Protein AF-0000000084809884 (afdb_homodimer)

pLDDT: mean 97.57, std 2.84, range [78.94, 99.0]

Nearest PDB structures (foldseek):
  2ic7-assembly1_B  TM=9.747E-01  e=6.264E-20  Geobacillus kaustophilus
  3srt-assembly2_B  TM=9.690E-01  e=5.934E-20  Clostridioides difficile 630
  4egg-assembly1_A  TM=9.796E-01  e=1.265E-19  Staphylococcus aureus subsp. aureus COL
  1kqa-assembly1_A  TM=9.599E-01  e=1.657E-19  Escherichia coli
  5u2k-assembly1_A  TM=9.601E-01  e=9.340E-19  Staphylococcus aureus subsp. aureus COL

Radius of gyration: 21.28 Å; Cα contacts (8 Å, |Δi|>4): 1060; chains: 2; bounding box: 41×64×56 Å

InterPro domains:
  IPR001451 Hexapeptide repeat [PF00132] (132-164)
  IPR001451 Hexapeptide repeat [PF14602] (93-108)
  IPR011004 Trimeric LpxA-like superfamily [SSF51161] (4-187)
  IPR018357 Hexapeptide transferase, conserved site [PS00101] (138-166)
  IPR024688 Maltose/galactoside acetyltransferase domain [PF12464] (6-57)
  IPR024688 Maltose/galactoside acetyltransferase domain [SM01266] (4-58)
  IPR039369 Galactoside O-acetyltransferase LacA-like [PTHR43017] (1-188)

Sequence (384 aa):
MGDLEKMKAGLWLHAICPEIGGALLRTEELVFRLNQLPPSRREEREAIIRQLFGHVGKSVCIHSPFHCDFGAQISVGDHFVGNFNLTILDEAPVTIGDHVFIGPNVGIYTVNHALLPDQRNAGIMRSLPIAIGNNVWIGGHTVVMQGVTIGDNTVIGAGSVVTHDIPAGVVAVGSPCRVLREITEADRVTPVMGDLEKMKAGLWLHAICPEIGGALLRTEELVFRLNQLPPSRREEREAIIRQLFGHVGKSVCIHSPFHCDFGAQISVGDHFVGNFNLTILDEAPVTIGDHVFIGPNVGIYTVNHALLPDQRNAGIMRSLPIAIGNNVWIGGHTVVMQGVTIGDNTVIGAGSVVTHDIPAGVVAVGSPCRVLREITEADRVTPV

Organism: NCBI:txid717959

Structure (mmCIF, N/CA/C/O backbone):
data_AF-0000000084809884-model_v1
#
loop_
_entity.id
_entity.type
_entity.pdbx_description
1 polymer Acetyltransferase
#
loop_
_atom_site.group_PDB
_atom_site.id
_atom_site.type_symbol
_atom_site.label_atom_id
_atom_site.label_alt_id
_atom_site.label_comp_id
_atom_site.label_asym_id
_atom_site.label_entity_id
_atom_site.label_seq_id
_atom_site.pdbx_PDB_ins_code
_atom_site.Cartn_x
_atom_site.Cartn_y
_atom_site.Cartn_z
_atom_site.occupancy
_atom_site.B_iso_or_equiv
_atom_site.auth_seq_id
_atom_site.auth_comp_id
_atom_site.auth_asym_id
_atom_site.auth_atom_id
_atom_site.pdbx_PDB_model_num
ATOM 1 N N . MET A 1 1 ? -0.255 35.375 14.961 1 78.94 1 MET A N 1
ATOM 2 C CA . MET A 1 1 ? -0.377 34.25 14.062 1 78.94 1 MET A CA 1
ATOM 3 C C . MET A 1 1 ? -1.028 33.062 14.773 1 78.94 1 MET A C 1
ATOM 5 O O . MET A 1 1 ? -0.613 32.688 15.867 1 78.94 1 MET A O 1
ATOM 9 N N . GLY A 1 2 ? -2.133 32.656 14.258 1 83.75 2 GLY A N 1
ATOM 10 C CA . GLY A 1 2 ? -2.824 31.531 14.875 1 83.75 2 GLY A CA 1
ATOM 11 C C . GLY A 1 2 ? -2.072 30.219 14.75 1 83.75 2 GLY A C 1
ATOM 12 O O . GLY A 1 2 ? -1.084 30.141 14.016 1 83.75 2 GLY A O 1
ATOM 13 N N . ASP A 1 3 ? -2.34 29.328 15.57 1 86.12 3 ASP A N 1
ATOM 14 C CA . ASP A 1 3 ? -1.62 28.062 15.633 1 86.12 3 ASP A CA 1
ATOM 15 C C . ASP A 1 3 ? -1.671 27.328 14.289 1 86.12 3 ASP A C 1
ATOM 17 O O . ASP A 1 3 ? -0.689 26.719 13.875 1 86.12 3 ASP A O 1
ATOM 21 N N . LEU A 1 4 ? -2.688 27.547 13.578 1 85.31 4 LEU A N 1
ATOM 22 C CA . LEU A 1 4 ? -2.811 26.922 12.266 1 85.31 4 LEU A CA 1
ATOM 23 C C . LEU A 1 4 ? -1.855 27.578 11.273 1 85.31 4 LEU A C 1
ATOM 25 O O . LEU A 1 4 ? -1.277 26.891 10.422 1 85.31 4 LEU A O 1
ATOM 29 N N . GLU A 1 5 ? -1.714 28.844 11.352 1 88.88 5 GLU A N 1
ATOM 30 C CA . GLU A 1 5 ? -0.797 29.562 10.469 1 88.88 5 GLU A CA 1
ATOM 31 C C . GLU A 1 5 ? 0.653 29.188 10.758 1 88.88 5 GLU A C 1
ATOM 33 O O . GLU A 1 5 ? 1.459 29.047 9.836 1 88.88 5 GLU A O 1
ATOM 38 N N . LYS A 1 6 ? 0.921 29.031 12.031 1 91 6 LYS A N 1
ATOM 39 C CA . LYS A 1 6 ? 2.264 28.609 12.414 1 91 6 LYS A CA 1
ATOM 40 C C . LYS A 1 6 ? 2.572 27.219 11.875 1 91 6 LYS A C 1
ATOM 42 O O . LYS A 1 6 ? 3.689 26.953 11.43 1 91 6 LYS A O 1
ATOM 47 N N . MET A 1 7 ? 1.627 26.391 11.953 1 91.19 7 MET A N 1
ATOM 48 C CA . MET A 1 7 ? 1.752 25.016 11.484 1 91.19 7 MET A CA 1
ATOM 49 C C . MET A 1 7 ? 2.07 24.984 9.992 1 91.19 7 MET A C 1
ATOM 51 O O . MET A 1 7 ? 3.018 24.312 9.57 1 91.19 7 MET A O 1
ATOM 55 N N . LYS A 1 8 ? 1.412 25.797 9.281 1 89.5 8 LYS A N 1
ATOM 56 C CA . LYS A 1 8 ? 1.592 25.828 7.828 1 89.5 8 LYS A CA 1
ATOM 57 C C . LYS A 1 8 ? 2.953 26.422 7.461 1 89.5 8 LYS A C 1
ATOM 59 O O . LYS A 1 8 ? 3.535 26.047 6.438 1 89.5 8 LYS A O 1
ATOM 64 N N . ALA A 1 9 ? 3.438 27.266 8.312 1 91.75 9 ALA A N 1
ATOM 65 C CA . ALA A 1 9 ? 4.688 27.969 8.047 1 91.75 9 ALA A CA 1
ATOM 66 C C . ALA A 1 9 ? 5.891 27.125 8.445 1 91.75 9 ALA A C 1
ATOM 68 O O . ALA A 1 9 ? 7.039 27.531 8.242 1 91.75 9 ALA A O 1
ATOM 69 N N . GLY A 1 10 ? 5.641 25.969 9 1 93.56 10 GLY A N 1
ATOM 70 C CA . GLY A 1 10 ? 6.734 25.078 9.352 1 93.56 10 GLY A CA 1
ATOM 71 C C . GLY A 1 10 ? 7.441 25.469 10.633 1 93.56 10 GLY A C 1
ATOM 72 O O . GLY A 1 10 ? 8.602 25.109 10.844 1 93.56 10 GLY A O 1
ATOM 73 N N . LEU A 1 11 ? 6.805 26.266 11.422 1 95.06 11 LEU A N 1
ATOM 74 C CA . LEU A 1 11 ? 7.367 26.688 12.703 1 95.06 11 LEU A CA 1
ATOM 75 C C . LEU A 1 11 ? 7.07 25.672 13.789 1 95.06 11 LEU A C 1
ATOM 77 O O . LEU A 1 11 ? 6.074 24.938 13.719 1 95.06 11 LEU A O 1
ATOM 81 N N . TRP A 1 12 ? 7.918 25.641 14.773 1 96.19 12 TRP A N 1
ATOM 82 C CA . TRP A 1 12 ? 7.598 24.859 15.969 1 96.19 12 TRP A CA 1
ATOM 83 C C . TRP A 1 12 ? 6.434 25.484 16.719 1 96.19 12 TRP A C 1
ATOM 85 O O . TRP A 1 12 ? 6.402 26.703 16.938 1 96.19 12 TRP A O 1
ATOM 95 N N . LEU A 1 13 ? 5.48 24.688 17.109 1 95.81 13 LEU A N 1
ATOM 96 C CA . LEU A 1 13 ? 4.305 25.219 17.797 1 95.81 13 LEU A CA 1
ATOM 97 C C . LEU A 1 13 ? 3.791 24.219 18.828 1 95.81 13 LEU A C 1
ATOM 99 O O . LEU A 1 13 ? 4.176 23.047 18.812 1 95.81 13 LEU A O 1
ATOM 103 N N . HIS A 1 14 ? 2.963 24.703 19.781 1 95.06 14 HIS A N 1
ATOM 104 C CA . HIS A 1 14 ? 2.168 23.859 20.656 1 95.06 14 HIS A CA 1
ATOM 105 C C . HIS A 1 14 ? 0.86 23.438 19.984 1 95.06 14 HIS A C 1
ATOM 107 O O . HIS A 1 14 ? -0.046 24.266 19.828 1 95.06 14 HIS A O 1
ATOM 113 N N . ALA A 1 15 ? 0.76 22.234 19.672 1 93.44 15 ALA A N 1
ATOM 114 C CA . ALA A 1 15 ? -0.336 21.812 18.812 1 93.44 15 ALA A CA 1
ATOM 115 C C . ALA A 1 15 ? -1.54 21.344 19.625 1 93.44 15 ALA A C 1
ATOM 117 O O . ALA A 1 15 ? -2.633 21.156 19.094 1 93.44 15 ALA A O 1
ATOM 118 N N . ILE A 1 16 ? -1.341 21.172 20.891 1 93.94 16 ILE A N 1
ATOM 119 C CA . ILE A 1 16 ? -2.461 20.75 21.734 1 93.94 16 ILE A CA 1
ATOM 120 C C . ILE A 1 16 ? -3.299 21.953 22.125 1 93.94 16 ILE A C 1
ATOM 122 O O . ILE A 1 16 ? -2.977 22.656 23.094 1 93.94 16 ILE A O 1
ATOM 126 N N . CYS A 1 17 ? -4.332 22.266 21.422 1 92.31 17 CYS A N 1
ATOM 127 C CA . CYS A 1 17 ? -5.25 23.375 21.672 1 92.31 17 CYS A CA 1
ATOM 128 C C . CYS A 1 17 ? -6.621 23.094 21.062 1 92.31 17 CYS A C 1
ATOM 130 O O . CYS A 1 17 ? -6.742 22.266 20.156 1 92.31 17 CYS A O 1
ATOM 132 N N . PRO A 1 18 ? -7.633 23.719 21.531 1 93.06 18 PRO A N 1
ATOM 133 C CA . PRO A 1 18 ? -9 23.438 21.094 1 93.06 18 PRO A CA 1
ATOM 134 C C . PRO A 1 18 ? -9.195 23.672 19.594 1 93.06 18 PRO A C 1
ATOM 136 O O . PRO A 1 18 ? -9.953 22.953 18.938 1 93.06 18 PRO A O 1
AT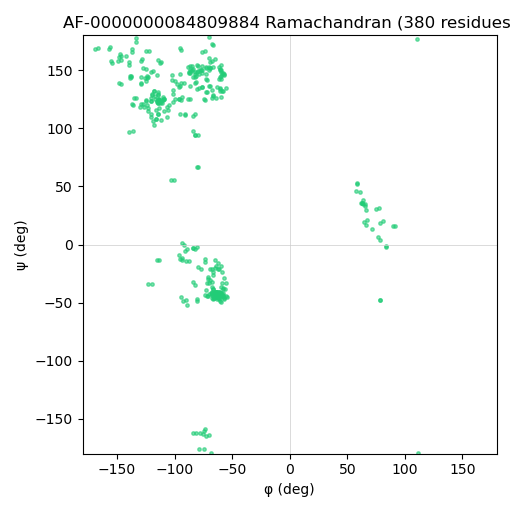OM 139 N N . GLU A 1 19 ? -8.539 24.672 19.094 1 92.69 19 GLU A N 1
ATOM 140 C CA . GLU A 1 19 ? -8.688 25 17.688 1 92.69 19 GLU A CA 1
ATOM 141 C C . GLU A 1 19 ? -8.242 23.844 16.797 1 92.69 19 GLU A C 1
ATOM 143 O O . GLU A 1 19 ? -8.984 23.422 15.906 1 92.69 19 GLU A O 1
ATOM 148 N N . ILE A 1 20 ? -7.121 23.297 17.047 1 94.38 20 ILE A N 1
ATOM 149 C CA . ILE A 1 20 ? -6.555 22.203 16.266 1 94.38 20 ILE A CA 1
ATOM 150 C C . ILE A 1 20 ? -7.332 20.922 16.531 1 94.38 20 ILE A C 1
ATOM 152 O O . ILE A 1 20 ? -7.664 20.188 15.609 1 94.38 20 ILE A O 1
ATOM 156 N N . GLY A 1 21 ? -7.609 20.688 17.781 1 95.69 21 GLY A N 1
ATOM 157 C CA . GLY A 1 21 ? -8.406 19.516 18.125 1 95.69 21 GLY A CA 1
ATOM 158 C C . GLY A 1 21 ? -9.75 19.484 17.438 1 95.69 21 GLY A C 1
ATOM 159 O O . GLY A 1 21 ? -10.195 18.438 16.984 1 95.69 21 GLY A O 1
ATOM 160 N N . GLY A 1 22 ? -10.414 20.641 17.469 1 96.06 22 GLY A N 1
ATOM 161 C CA . GLY A 1 22 ? -11.695 20.734 16.797 1 96.06 22 GLY A CA 1
ATOM 162 C C . GLY A 1 22 ? -11.609 20.469 15.297 1 96.06 22 GLY A C 1
ATOM 163 O O . GLY A 1 22 ? -12.477 19.797 14.734 1 96.06 22 GLY A O 1
ATOM 164 N N . ALA A 1 23 ? -10.586 21.047 14.688 1 95.25 23 ALA A N 1
ATOM 165 C CA . ALA A 1 23 ? -10.375 20.828 13.258 1 95.25 23 ALA A CA 1
ATOM 166 C C . ALA A 1 23 ? -10.125 19.359 12.945 1 95.25 23 ALA A C 1
ATOM 168 O O . ALA A 1 23 ? -10.672 18.812 11.984 1 95.25 23 ALA A O 1
ATOM 169 N N . LEU A 1 24 ? -9.359 18.672 13.75 1 97.38 24 LEU A N 1
ATOM 170 C CA . LEU A 1 24 ? -9.039 17.25 13.586 1 97.38 24 LEU A CA 1
ATOM 171 C C . LEU A 1 24 ? -10.297 16.391 13.703 1 97.38 24 LEU A C 1
ATOM 173 O O . LEU A 1 24 ? -10.508 15.484 12.906 1 97.38 24 LEU A O 1
ATOM 177 N N . LEU A 1 25 ? -11.086 16.703 14.695 1 98.19 25 LEU A N 1
ATOM 178 C CA . LEU A 1 25 ? -12.297 15.922 14.922 1 98.19 25 LEU A CA 1
ATOM 179 C C . LEU A 1 25 ? -13.266 16.062 13.75 1 98.19 25 LEU A C 1
ATOM 181 O O . LEU A 1 25 ? -13.875 15.086 13.32 1 98.19 25 LEU A O 1
ATOM 185 N N . ARG A 1 26 ? -13.414 17.312 13.273 1 97.75 26 ARG A N 1
ATOM 186 C CA . ARG A 1 26 ? -14.297 17.547 12.133 1 97.75 26 ARG A CA 1
ATOM 187 C C . ARG A 1 26 ? -13.859 16.719 10.922 1 97.75 26 ARG A C 1
ATOM 189 O O . ARG A 1 26 ? -14.688 16.125 10.242 1 97.75 26 ARG A O 1
ATOM 196 N N . THR A 1 27 ? -12.594 16.703 10.656 1 98.5 27 THR A N 1
ATOM 197 C CA . THR A 1 27 ? -12.055 15.953 9.531 1 98.5 27 THR A CA 1
ATOM 198 C C . THR A 1 27 ? -12.234 14.453 9.75 1 98.5 27 THR A C 1
ATOM 200 O O . THR A 1 27 ? -12.641 13.727 8.836 1 98.5 27 THR A O 1
ATOM 203 N N . GLU A 1 28 ? -11.898 14 10.93 1 98.62 28 GLU A N 1
ATOM 204 C CA . GLU A 1 28 ? -12.023 12.578 11.25 1 98.62 28 GLU A CA 1
ATOM 205 C C . GLU A 1 28 ? -13.453 12.094 11.031 1 98.62 28 GLU A C 1
ATOM 207 O O . GLU A 1 28 ? -13.672 10.961 10.594 1 98.62 28 GLU A O 1
ATOM 212 N N . GLU A 1 29 ? -14.445 12.898 11.352 1 98.69 29 GLU A N 1
ATOM 213 C CA . GLU A 1 29 ? -15.852 12.555 11.141 1 98.69 29 GLU A CA 1
ATOM 214 C C . GLU A 1 29 ? -16.156 12.391 9.656 1 98.69 29 GLU A C 1
ATOM 216 O O . GLU A 1 29 ? -16.875 11.461 9.266 1 98.69 29 GLU A O 1
ATOM 221 N N . LEU A 1 30 ? -15.68 13.344 8.898 1 98.56 30 LEU A N 1
ATOM 222 C CA . LEU A 1 30 ? -15.906 13.281 7.457 1 98.56 30 LEU A CA 1
ATOM 223 C C . LEU A 1 30 ? -15.219 12.062 6.852 1 98.56 30 LEU A C 1
ATOM 225 O O . LEU A 1 30 ? -15.789 11.383 5.992 1 98.56 30 LEU A O 1
ATOM 229 N N . VAL A 1 31 ? -14 11.766 7.277 1 98.81 31 VAL A N 1
ATOM 230 C CA . VAL A 1 31 ? -13.258 10.594 6.82 1 98.81 31 VAL A CA 1
ATOM 231 C C . VAL A 1 31 ? -14.008 9.32 7.211 1 98.81 31 VAL A C 1
ATOM 233 O O . VAL A 1 31 ? -14.086 8.375 6.43 1 98.81 31 VAL A O 1
ATOM 236 N N . PHE A 1 32 ? -14.539 9.336 8.43 1 98.69 32 PHE A N 1
ATOM 237 C CA . PHE A 1 32 ? -15.336 8.211 8.891 1 98.69 32 PHE A CA 1
ATOM 238 C C . PHE A 1 32 ? -16.516 7.957 7.945 1 98.69 32 PHE A C 1
ATOM 240 O O . PHE A 1 32 ? -16.766 6.816 7.547 1 98.69 32 PHE A O 1
ATOM 247 N N . ARG A 1 33 ? -17.203 8.953 7.582 1 98.5 33 ARG A N 1
ATOM 248 C CA . ARG A 1 33 ? -18.328 8.836 6.664 1 98.5 33 ARG A CA 1
ATOM 249 C C . ARG A 1 33 ? -17.891 8.297 5.309 1 98.5 33 ARG A C 1
ATOM 251 O O . ARG A 1 33 ? -18.531 7.414 4.738 1 98.5 33 ARG A O 1
ATOM 258 N N . LEU A 1 34 ? -16.812 8.844 4.789 1 98.75 34 LEU A N 1
ATOM 259 C CA . LEU A 1 34 ? -16.266 8.391 3.512 1 98.75 34 LEU A CA 1
ATOM 260 C C . LEU A 1 34 ? -16.016 6.887 3.529 1 98.75 34 LEU A C 1
ATOM 262 O O . LEU A 1 34 ? -16.406 6.176 2.605 1 98.75 34 LEU A O 1
ATOM 266 N N . ASN A 1 35 ? -15.43 6.434 4.598 1 98.56 35 ASN A N 1
ATOM 267 C CA . ASN A 1 35 ? -14.992 5.043 4.695 1 98.56 35 ASN A CA 1
ATOM 268 C C . ASN A 1 35 ? -16.172 4.098 4.891 1 98.56 35 ASN A C 1
ATOM 270 O O . ASN A 1 35 ? -16.031 2.883 4.73 1 98.56 35 ASN A O 1
ATOM 274 N N . GLN A 1 36 ? -17.328 4.633 5.195 1 98 36 GLN A N 1
ATOM 275 C CA . GLN A 1 36 ? -18.516 3.811 5.402 1 98 36 GLN A CA 1
ATOM 276 C C . GLN A 1 36 ? -19.359 3.738 4.137 1 98 36 GLN A C 1
ATOM 278 O O . GLN A 1 36 ? -20.344 2.998 4.082 1 98 36 GLN A O 1
ATOM 283 N N . LEU A 1 37 ? -19.047 4.516 3.164 1 98.25 37 LEU A N 1
ATOM 284 C CA . LEU A 1 37 ? -19.781 4.488 1.911 1 98.25 37 LEU A CA 1
ATOM 285 C C . LEU A 1 37 ? -19.344 3.322 1.038 1 98.25 37 LEU A C 1
ATOM 287 O O . LEU A 1 37 ? -18.141 3.084 0.881 1 98.25 37 LEU A O 1
ATOM 291 N N . PRO A 1 38 ? -20.297 2.605 0.463 1 98 38 PRO A N 1
ATOM 292 C CA . PRO A 1 38 ? -19.938 1.557 -0.493 1 98 38 PRO A CA 1
ATOM 293 C C . PRO A 1 38 ? -19.188 2.096 -1.705 1 98 38 PRO A C 1
ATOM 295 O O . PRO A 1 38 ? -19.422 3.232 -2.123 1 98 38 PRO A O 1
ATOM 298 N N . PRO A 1 39 ? -18.344 1.228 -2.268 1 97.56 39 PRO A N 1
ATOM 299 C CA . PRO A 1 39 ? -17.562 1.645 -3.438 1 97.56 39 PRO A CA 1
ATOM 300 C C . PRO A 1 39 ? -18.438 2.082 -4.605 1 97.56 39 PRO A C 1
ATOM 302 O O . PRO A 1 39 ? -18.031 2.928 -5.406 1 97.56 39 PRO A O 1
ATOM 305 N N . SER A 1 40 ? -19.625 1.68 -4.707 1 96.94 40 SER A N 1
ATOM 306 C CA . SER A 1 40 ? -20.484 1.959 -5.844 1 96.94 40 SER A CA 1
ATOM 307 C C . SER A 1 40 ? -21.078 3.359 -5.754 1 96.94 40 SER A C 1
ATOM 309 O O . SER A 1 40 ? -21.641 3.869 -6.73 1 96.94 40 SER A O 1
ATOM 311 N N . ARG A 1 41 ? -21.062 3.91 -4.527 1 97.62 41 ARG A N 1
ATOM 312 C CA . ARG A 1 41 ? -21.578 5.266 -4.363 1 97.62 41 ARG A CA 1
ATOM 313 C C . ARG A 1 41 ? -20.531 6.301 -4.773 1 97.62 41 ARG A C 1
ATOM 315 O O . ARG A 1 41 ? -20.156 7.164 -3.977 1 97.62 41 ARG A O 1
ATOM 322 N N . ARG A 1 42 ? -20.219 6.32 -6.008 1 96.25 42 ARG A N 1
ATOM 323 C CA . ARG A 1 42 ? -19.094 7.062 -6.555 1 96.25 42 ARG A CA 1
ATOM 324 C C . ARG A 1 42 ? -19.297 8.562 -6.414 1 96.25 42 ARG A C 1
ATOM 326 O O . ARG A 1 42 ? -18.391 9.289 -6.008 1 96.25 42 ARG A O 1
ATOM 333 N N . GLU A 1 43 ? -20.453 9.039 -6.754 1 97.25 43 GLU A N 1
ATOM 334 C CA . GLU A 1 43 ? -20.734 10.469 -6.711 1 97.25 43 GLU A CA 1
ATOM 335 C C . GLU A 1 43 ? -20.656 11.008 -5.285 1 97.25 43 GLU A C 1
ATOM 337 O O . GLU A 1 43 ? -20.094 12.078 -5.047 1 97.25 43 GLU A O 1
ATOM 342 N N . GLU A 1 44 ? -21.281 10.242 -4.359 1 98.31 44 GLU A N 1
ATOM 343 C CA . GLU A 1 44 ? -21.25 10.656 -2.959 1 98.31 44 GLU A CA 1
ATOM 344 C C . GLU A 1 44 ? -19.812 10.656 -2.416 1 98.31 44 GLU A C 1
ATOM 346 O O . GLU A 1 44 ? -19.438 11.555 -1.668 1 98.31 44 GLU A O 1
ATOM 351 N N . ARG A 1 45 ? -19.078 9.648 -2.773 1 98.44 45 ARG A N 1
ATOM 352 C CA . ARG A 1 45 ? -17.688 9.57 -2.344 1 98.44 45 ARG A CA 1
ATOM 353 C C . ARG A 1 45 ? -16.875 10.75 -2.877 1 98.44 45 ARG A C 1
ATOM 355 O O . ARG A 1 45 ? -16.125 11.383 -2.133 1 98.44 45 ARG A O 1
ATOM 362 N N . GLU A 1 46 ? -17.016 11.047 -4.125 1 97.62 46 GLU A N 1
ATOM 363 C CA . GLU A 1 46 ? -16.312 12.164 -4.727 1 97.62 46 GLU A CA 1
ATOM 364 C C . GLU A 1 46 ? -16.688 13.484 -4.059 1 97.62 46 GLU A C 1
ATOM 366 O O . GLU A 1 46 ? -15.844 14.352 -3.852 1 97.62 46 GLU A O 1
ATOM 371 N N . ALA A 1 47 ? -17.969 13.648 -3.752 1 98.31 47 ALA A N 1
ATOM 372 C CA . ALA A 1 47 ? -18.422 14.859 -3.088 1 98.31 47 ALA A CA 1
ATOM 373 C C . ALA A 1 47 ? -17.734 15.047 -1.743 1 98.31 47 ALA A C 1
ATOM 375 O O . ALA A 1 47 ? -17.312 16.156 -1.398 1 98.31 47 ALA A O 1
ATOM 376 N N . ILE A 1 48 ? -17.594 13.961 -1.017 1 98.56 48 ILE A N 1
ATOM 377 C CA . ILE A 1 48 ? -16.938 14.039 0.285 1 98.56 48 ILE A CA 1
ATOM 378 C C . ILE A 1 48 ? -15.461 14.375 0.101 1 98.56 48 ILE A C 1
ATOM 380 O O . ILE A 1 48 ? -14.906 15.188 0.846 1 98.56 48 ILE A O 1
ATOM 384 N N . ILE A 1 49 ? -14.781 13.789 -0.877 1 98.56 49 ILE A N 1
ATOM 385 C CA . ILE A 1 49 ? -13.367 14.039 -1.147 1 98.56 49 ILE A CA 1
ATOM 386 C C . ILE A 1 49 ? -13.164 15.516 -1.497 1 98.56 49 ILE A C 1
ATOM 388 O O . ILE A 1 49 ? -12.219 16.141 -1.017 1 98.56 49 ILE A O 1
ATOM 392 N N . ARG A 1 50 ? -14.039 16.078 -2.307 1 98.5 50 ARG A N 1
ATOM 393 C CA . ARG A 1 50 ? -13.953 17.469 -2.707 1 98.5 50 ARG A CA 1
ATOM 394 C C . ARG A 1 50 ? -14.211 18.391 -1.522 1 98.5 50 ARG A C 1
ATOM 396 O O . ARG A 1 50 ? -13.68 19.5 -1.462 1 98.5 50 ARG A O 1
ATOM 403 N N . GLN A 1 51 ? -15.07 17.953 -0.594 1 98.38 51 GLN A N 1
ATOM 404 C CA . GLN A 1 51 ? -15.289 18.703 0.635 1 98.38 51 GLN A CA 1
ATOM 405 C C . GLN A 1 51 ? -14.07 18.641 1.55 1 98.38 51 GLN A C 1
ATOM 407 O O . GLN A 1 51 ? -13.766 19.609 2.25 1 98.38 51 GLN A O 1
ATOM 412 N N . LEU A 1 52 ? -13.398 17.562 1.507 1 98.38 52 LEU A N 1
ATOM 413 C CA . LEU A 1 52 ? -12.305 17.25 2.424 1 98.38 52 LEU A CA 1
ATOM 414 C C . LEU A 1 52 ? -11.016 17.938 1.991 1 98.38 52 LEU A C 1
ATOM 416 O O . LEU A 1 52 ? -10.383 18.641 2.789 1 98.38 52 LEU A O 1
ATOM 420 N N . PHE A 1 53 ? -10.641 17.844 0.723 1 98.69 53 PHE A N 1
ATOM 421 C CA . PHE A 1 53 ? -9.344 18.297 0.225 1 98.69 53 PHE A CA 1
ATOM 422 C C . PHE A 1 53 ? -9.383 19.766 -0.135 1 98.69 53 PHE A C 1
ATOM 424 O O . PHE A 1 53 ? -10.445 20.312 -0.453 1 98.69 53 PHE A O 1
ATOM 431 N N . GLY A 1 54 ? -8.234 20.375 -0.065 1 98.44 54 GLY A N 1
ATOM 432 C CA . GLY A 1 54 ? -8.117 21.766 -0.489 1 98.44 54 GLY A CA 1
ATOM 433 C C . GLY A 1 54 ? -8.312 21.953 -1.982 1 98.44 54 GLY A C 1
ATOM 434 O O . GLY A 1 54 ? -8.844 22.969 -2.422 1 98.44 54 GLY A O 1
ATOM 435 N N . HIS A 1 55 ? -7.855 21.031 -2.736 1 98.62 55 HIS A N 1
ATOM 436 C CA . HIS A 1 55 ? -8.016 21.031 -4.184 1 98.62 55 HIS A CA 1
ATOM 437 C C . HIS A 1 55 ? -8.102 19.609 -4.727 1 98.62 55 HIS A C 1
ATOM 439 O O . HIS A 1 55 ? -7.348 18.734 -4.301 1 98.62 55 HIS A O 1
ATOM 445 N N . VAL A 1 56 ? -9.008 19.453 -5.664 1 98.69 56 VAL A N 1
ATOM 446 C CA . VAL A 1 56 ? -9.188 18.156 -6.312 1 98.69 56 VAL A CA 1
ATOM 447 C C . VAL A 1 56 ? -9.352 18.344 -7.82 1 98.69 56 VAL A C 1
ATOM 449 O O . VAL A 1 56 ? -10.25 19.078 -8.258 1 98.69 56 VAL A O 1
ATOM 452 N N . GLY A 1 57 ? -8.477 17.734 -8.586 1 98.69 57 GLY A N 1
ATOM 453 C CA . GLY A 1 57 ? -8.586 17.766 -10.031 1 98.69 57 GLY A CA 1
ATOM 454 C C . GLY A 1 57 ? -9.695 16.875 -10.57 1 98.69 57 GLY A C 1
ATOM 455 O O . GLY A 1 57 ? -10.625 16.531 -9.836 1 98.69 57 GLY A O 1
ATOM 456 N N . LYS A 1 58 ? -9.586 16.547 -11.844 1 98.19 58 LYS A N 1
ATOM 457 C CA . LYS A 1 58 ? -10.562 15.703 -12.523 1 98.19 58 LYS A CA 1
ATOM 458 C C . LYS A 1 58 ? -10.219 14.227 -12.352 1 98.19 58 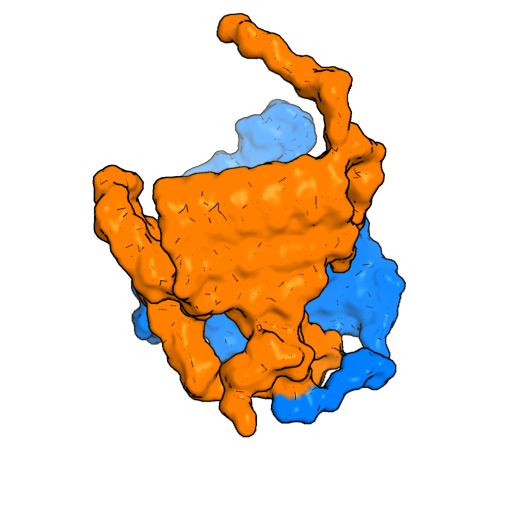LYS A C 1
ATOM 460 O O . LYS A 1 58 ? -9.047 13.859 -12.281 1 98.19 58 LYS A O 1
ATOM 465 N N . SER A 1 59 ? -11.242 13.336 -12.289 1 96.94 59 SER A N 1
ATOM 466 C CA . SER A 1 59 ? -11.109 11.883 -12.328 1 96.94 59 SER A CA 1
ATOM 467 C C . SER A 1 59 ? -10.219 11.375 -11.195 1 96.94 59 SER A C 1
ATOM 469 O O . SER A 1 59 ? -9.289 10.594 -11.43 1 96.94 59 SER A O 1
ATOM 471 N N . VAL A 1 60 ? -10.539 11.758 -10.008 1 97.56 60 VAL A N 1
ATOM 472 C CA . VAL A 1 60 ? -9.82 11.344 -8.805 1 97.56 60 VAL A CA 1
ATOM 473 C C . VAL A 1 60 ? -10.516 10.133 -8.18 1 97.56 60 VAL A C 1
ATOM 475 O O . VAL A 1 60 ? -11.75 10.078 -8.125 1 97.56 60 VAL A O 1
ATOM 478 N N . CYS A 1 61 ? -9.68 9.188 -7.781 1 96.62 61 CYS A N 1
ATOM 479 C CA . CYS A 1 61 ? -10.203 7.992 -7.129 1 96.62 61 CYS A CA 1
ATOM 480 C C . CYS A 1 61 ? -9.398 7.656 -5.879 1 96.62 61 CYS A C 1
ATOM 482 O O . CYS A 1 61 ? -8.188 7.488 -5.941 1 96.62 61 CYS A O 1
ATOM 484 N N . ILE A 1 62 ? -10.086 7.527 -4.766 1 98.31 62 ILE A N 1
ATOM 485 C CA . ILE A 1 62 ? -9.469 7.125 -3.506 1 98.31 62 ILE A CA 1
ATOM 486 C C . ILE A 1 62 ? -10.219 5.934 -2.918 1 98.31 62 ILE A C 1
ATOM 488 O O . ILE A 1 62 ? -11.414 6.031 -2.621 1 98.31 62 ILE A O 1
ATOM 492 N N . HIS A 1 63 ? -9.508 4.844 -2.783 1 98.31 63 HIS A N 1
ATOM 493 C CA . HIS A 1 63 ? -10.109 3.646 -2.209 1 98.31 63 HIS A CA 1
ATOM 494 C C . HIS A 1 63 ? -10.125 3.713 -0.686 1 98.31 63 HIS A C 1
ATOM 496 O O . HIS A 1 63 ? -9.219 4.289 -0.077 1 98.31 63 HIS A O 1
ATOM 502 N N . SER A 1 64 ? -11.195 3.137 -0.124 1 98.19 64 SER A N 1
ATOM 503 C CA . SER A 1 64 ? -11.297 3.061 1.33 1 98.19 64 SER A CA 1
ATOM 504 C C . SER A 1 64 ? -10.539 1.854 1.877 1 98.19 64 SER A C 1
ATOM 506 O O . SER A 1 64 ? -10.445 0.82 1.211 1 98.19 64 SER A O 1
ATOM 508 N N . PRO A 1 65 ? -10.008 1.87 3.125 1 98.25 65 PRO A N 1
ATOM 509 C CA . PRO A 1 65 ? -10.078 3.07 3.963 1 98.25 65 PRO A CA 1
ATOM 510 C C . PRO A 1 65 ? -9.055 4.129 3.568 1 98.25 65 PRO A C 1
ATOM 512 O O . PRO A 1 65 ? -8.055 3.814 2.928 1 98.25 65 PRO A O 1
ATOM 515 N N . PHE A 1 66 ? -9.375 5.328 3.777 1 98.81 66 PHE A N 1
ATOM 516 C CA . PHE A 1 66 ? -8.516 6.496 3.652 1 98.81 66 PHE A CA 1
ATOM 517 C C . PHE A 1 66 ? -8.477 7.281 4.957 1 98.81 66 PHE A C 1
ATOM 519 O O . PHE A 1 66 ? -9.484 7.367 5.668 1 98.81 66 PHE A O 1
ATOM 526 N N . HIS A 1 67 ? -7.23 7.895 5.262 1 98.88 67 HIS A N 1
ATOM 527 C CA . HIS A 1 67 ? -7.117 8.68 6.484 1 98.88 67 HIS A CA 1
ATOM 528 C C . HIS A 1 67 ? -6.309 9.953 6.254 1 98.88 67 HIS A C 1
ATOM 530 O O . HIS A 1 67 ? -5.328 9.938 5.508 1 98.88 67 HIS A O 1
ATOM 536 N N . CYS A 1 68 ? -6.699 10.977 6.93 1 98.88 68 CYS A N 1
ATOM 537 C CA . CYS A 1 68 ? -5.922 12.211 6.977 1 98.88 68 CYS A CA 1
ATOM 538 C C . CYS A 1 68 ? -6.254 13.016 8.227 1 98.88 68 CYS A C 1
ATOM 540 O O . CYS A 1 68 ? -7.199 12.688 8.945 1 98.88 68 CYS A O 1
ATOM 542 N N . ASP A 1 69 ? -5.492 14.016 8.523 1 98.31 69 ASP A N 1
ATOM 543 C CA . ASP A 1 69 ? -5.688 14.805 9.734 1 98.31 69 ASP A CA 1
ATOM 544 C C . ASP A 1 69 ? -6.582 16.016 9.469 1 98.31 69 ASP A C 1
ATOM 546 O O . ASP A 1 69 ? -7.539 16.25 10.203 1 98.31 69 ASP A O 1
ATOM 550 N N . PHE A 1 70 ? -6.281 16.797 8.375 1 97.62 70 PHE A N 1
ATOM 551 C CA . PHE A 1 70 ? -7.02 18.031 8.148 1 97.62 70 PHE A CA 1
ATOM 552 C C . PHE A 1 70 ? -7.742 17.984 6.805 1 97.62 70 PHE A C 1
ATOM 554 O O . PHE A 1 70 ? -8.812 18.578 6.648 1 97.62 70 PHE A O 1
ATOM 561 N N . GLY A 1 71 ? -7.117 17.328 5.852 1 98.25 71 GLY A N 1
ATOM 562 C CA . GLY A 1 71 ? -7.703 17.25 4.52 1 98.25 71 GLY A CA 1
ATOM 563 C C . GLY A 1 71 ? -7.504 18.516 3.711 1 98.25 71 GLY A C 1
ATOM 564 O O . GLY A 1 71 ? -6.992 18.469 2.59 1 98.25 71 GLY A O 1
ATOM 565 N N . ALA A 1 72 ? -7.77 19.625 4.293 1 96.88 72 ALA A N 1
ATOM 566 C CA . ALA A 1 72 ? -7.789 20.922 3.605 1 96.88 72 ALA A CA 1
ATOM 567 C C . ALA A 1 72 ? -6.402 21.281 3.086 1 96.88 72 ALA A C 1
ATOM 569 O O . ALA A 1 72 ? -6.266 22.141 2.211 1 96.88 72 ALA A O 1
ATOM 570 N N . GLN A 1 73 ? -5.375 20.656 3.609 1 97.44 73 GLN A N 1
ATOM 571 C CA . GLN A 1 73 ? -4.012 20.984 3.197 1 97.44 73 GLN A CA 1
ATOM 572 C C . GLN A 1 73 ? -3.549 20.062 2.072 1 97.44 73 GLN A C 1
ATOM 574 O O . GLN A 1 73 ? -2.416 20.172 1.6 1 97.44 73 GLN A O 1
ATOM 579 N N . ILE A 1 74 ? -4.391 19.172 1.642 1 98.81 74 ILE A N 1
ATOM 580 C CA . ILE A 1 74 ? -4.066 18.234 0.575 1 98.81 74 ILE A CA 1
ATOM 581 C C . ILE A 1 74 ? -4.586 18.766 -0.758 1 98.81 74 ILE A C 1
ATOM 583 O O . ILE A 1 74 ? -5.75 19.156 -0.864 1 98.81 74 ILE A O 1
ATOM 587 N N . SER A 1 75 ? -3.744 18.875 -1.716 1 98.94 75 SER A N 1
ATOM 588 C CA . SER A 1 75 ? -4.078 19.234 -3.092 1 98.94 75 SER A CA 1
ATOM 589 C C . SER A 1 75 ? -3.666 18.125 -4.059 1 98.94 75 SER A C 1
ATOM 591 O O . SER A 1 75 ? -2.496 17.734 -4.105 1 98.94 75 SER A O 1
ATOM 593 N N . VAL A 1 76 ? -4.625 17.641 -4.816 1 98.88 76 VAL A N 1
ATOM 594 C CA . VAL A 1 76 ? -4.32 16.594 -5.785 1 98.88 76 VAL A CA 1
ATOM 595 C C . VAL A 1 76 ? -4.754 17.047 -7.18 1 98.88 76 VAL A C 1
ATOM 597 O O . VAL A 1 76 ? -5.781 17.703 -7.336 1 98.88 76 VAL A O 1
ATOM 600 N N . GLY A 1 77 ? -3.949 16.672 -8.211 1 98.88 77 GLY A N 1
ATOM 601 C CA . GLY A 1 77 ? -4.227 17.016 -9.594 1 98.88 77 GLY A CA 1
ATOM 602 C C . GLY A 1 77 ? -5.191 16.062 -10.266 1 98.88 77 GLY A C 1
ATOM 603 O O . GLY A 1 77 ? -5.945 15.352 -9.594 1 98.88 77 GLY A O 1
ATOM 604 N N . ASP A 1 78 ? -5.184 16.109 -11.633 1 98.81 78 ASP A N 1
ATOM 605 C CA . ASP A 1 78 ? -6.051 15.266 -12.445 1 98.81 78 ASP A CA 1
ATOM 606 C C . ASP A 1 78 ? -5.578 13.812 -12.422 1 98.81 78 ASP A C 1
ATOM 608 O O . ASP A 1 78 ? -4.375 13.539 -12.414 1 98.81 78 ASP A O 1
ATOM 612 N N . HIS A 1 79 ? -6.535 12.805 -12.406 1 98.31 79 HIS A N 1
ATOM 613 C CA . HIS A 1 79 ? -6.281 11.383 -12.562 1 98.31 79 HIS A CA 1
ATOM 614 C C . HIS A 1 79 ? -5.426 10.844 -11.414 1 98.31 79 HIS A C 1
ATOM 616 O O . HIS A 1 79 ? -4.52 10.039 -11.641 1 98.31 79 HIS A O 1
ATOM 622 N N . PHE A 1 80 ? -5.691 11.344 -10.25 1 98.62 80 PHE A N 1
ATOM 623 C CA . PHE A 1 80 ? -5.07 10.852 -9.023 1 98.62 80 PHE A CA 1
ATOM 624 C C . PHE A 1 80 ? -5.77 9.586 -8.539 1 98.62 80 PHE A C 1
ATOM 626 O O . PHE A 1 80 ? -7 9.531 -8.5 1 98.62 80 PHE A O 1
ATOM 633 N N . VAL A 1 81 ? -4.934 8.609 -8.195 1 98.19 81 VAL A N 1
ATOM 634 C CA . VAL A 1 81 ? -5.473 7.379 -7.629 1 98.19 81 VAL A CA 1
ATOM 635 C C . VAL A 1 81 ? -4.734 7.039 -6.336 1 98.19 81 VAL A C 1
ATOM 637 O O . VAL A 1 81 ? -3.508 6.906 -6.332 1 98.19 81 VAL A O 1
ATOM 640 N N . GLY A 1 82 ? -5.457 6.945 -5.23 1 98.69 82 GLY A N 1
ATOM 641 C CA . GLY A 1 82 ? -4.961 6.426 -3.967 1 98.69 82 GLY A CA 1
ATOM 642 C C . GLY A 1 82 ? -5.547 5.074 -3.607 1 98.69 82 GLY A C 1
ATOM 643 O O . GLY A 1 82 ? -6.746 4.957 -3.352 1 98.69 82 GLY A O 1
ATOM 644 N N . ASN A 1 83 ? -4.664 4.07 -3.57 1 98.62 83 ASN A N 1
ATOM 645 C CA . ASN A 1 83 ? -5.094 2.703 -3.287 1 98.62 83 ASN A CA 1
ATOM 646 C C . ASN A 1 83 ? -5.422 2.514 -1.81 1 98.62 83 ASN A C 1
ATOM 648 O O . ASN A 1 83 ? -5.492 3.484 -1.054 1 98.62 83 ASN A O 1
ATOM 652 N N . PHE A 1 84 ? -5.75 1.293 -1.369 1 98.69 84 PHE A N 1
ATOM 653 C CA . PHE A 1 84 ? -6.289 0.951 -0.058 1 98.69 84 PHE A CA 1
ATOM 654 C C . PHE A 1 84 ? -5.375 1.456 1.052 1 98.69 84 PHE A C 1
ATOM 656 O O . PHE A 1 84 ? -4.156 1.288 0.983 1 98.69 84 PHE A O 1
ATOM 663 N N . ASN A 1 85 ? -6.004 2.08 2.088 1 98.75 85 ASN A N 1
ATOM 664 C CA . ASN A 1 85 ? -5.352 2.426 3.346 1 98.75 85 ASN A CA 1
ATOM 665 C C . ASN A 1 85 ? -4.258 3.469 3.139 1 98.75 85 ASN A C 1
ATOM 667 O O . ASN A 1 85 ? -3.188 3.381 3.746 1 98.75 85 ASN A O 1
ATOM 671 N N . LEU A 1 86 ? -4.449 4.367 2.242 1 98.94 86 LEU A N 1
ATOM 672 C CA . LEU A 1 86 ? -3.627 5.566 2.137 1 98.94 86 LEU A CA 1
ATOM 673 C C . LEU A 1 86 ? -3.834 6.477 3.344 1 98.94 86 LEU A C 1
ATOM 675 O O . LEU A 1 86 ? -4.973 6.746 3.734 1 98.94 86 LEU A O 1
ATOM 679 N N . THR A 1 87 ? -2.752 6.891 3.979 1 98.94 87 THR A N 1
ATOM 680 C CA . THR A 1 87 ? -2.805 7.805 5.113 1 98.94 87 THR A CA 1
ATOM 681 C C . THR A 1 87 ? -1.945 9.039 4.852 1 98.94 87 THR A C 1
ATOM 683 O O . THR A 1 87 ? -0.741 8.922 4.613 1 98.94 87 THR A O 1
ATOM 686 N N . ILE A 1 88 ? -2.547 10.211 4.867 1 98.94 88 ILE A N 1
ATOM 687 C CA . ILE A 1 88 ? -1.841 11.469 4.695 1 98.94 88 ILE A CA 1
ATOM 688 C C . ILE A 1 88 ? -2.006 12.328 5.945 1 98.94 88 ILE A C 1
ATOM 690 O O . ILE A 1 88 ? -3.09 12.859 6.207 1 98.94 88 ILE A O 1
ATOM 694 N N . LEU A 1 89 ? -0.956 12.438 6.734 1 98.75 89 LEU A N 1
ATOM 695 C CA . LEU A 1 89 ? -0.943 13.391 7.844 1 98.75 89 LEU A CA 1
ATOM 696 C C . LEU A 1 89 ? -0.539 14.781 7.367 1 98.75 89 LEU A C 1
ATOM 698 O O . LEU A 1 89 ? 0.652 15.078 7.25 1 98.75 89 LEU A O 1
ATOM 702 N N . ASP A 1 90 ? -1.513 15.594 7.133 1 98.38 90 ASP A N 1
ATOM 703 C CA . ASP A 1 90 ? -1.323 16.844 6.418 1 98.38 90 ASP A CA 1
ATOM 704 C C . ASP A 1 90 ? -1.318 18.031 7.379 1 98.38 90 ASP A C 1
ATOM 706 O O . ASP A 1 90 ? -2.027 19.016 7.16 1 98.38 90 ASP A O 1
ATOM 710 N N . GLU A 1 91 ? -0.45 17.984 8.375 1 97.81 91 GLU A N 1
ATOM 711 C CA . GLU A 1 91 ? -0.221 19.141 9.234 1 97.81 91 GLU A CA 1
ATOM 712 C C . GLU A 1 91 ? 0.445 20.281 8.469 1 97.81 91 GLU A C 1
ATOM 714 O O . GLU A 1 91 ? 0.438 21.422 8.914 1 97.81 91 GLU A O 1
ATOM 719 N N . ALA A 1 92 ? 1.096 20.062 7.379 1 98 92 ALA A N 1
ATOM 720 C CA . ALA A 1 92 ? 1.597 21 6.371 1 98 92 ALA A CA 1
ATOM 721 C C . ALA A 1 92 ? 1.072 20.641 4.984 1 98 92 ALA A C 1
ATOM 723 O O . ALA A 1 92 ? 0.506 19.562 4.785 1 98 92 ALA A O 1
ATOM 724 N N . PRO A 1 93 ? 1.222 21.609 3.98 1 98.25 93 PRO A N 1
ATOM 725 C CA . PRO A 1 93 ? 0.682 21.328 2.646 1 98.25 93 PRO A CA 1
ATOM 726 C C . PRO A 1 93 ? 1.268 20.062 2.021 1 98.25 93 PRO A C 1
ATOM 728 O O . PRO A 1 93 ? 2.477 19.844 2.098 1 98.25 93 PRO A O 1
ATOM 731 N N . VAL A 1 94 ? 0.398 19.25 1.522 1 98.88 94 VAL A N 1
ATOM 732 C CA . VAL A 1 94 ? 0.751 18.109 0.677 1 98.88 94 VAL A CA 1
ATOM 733 C C . VAL A 1 94 ? 0.208 18.328 -0.734 1 98.88 94 VAL A C 1
ATOM 735 O O . VAL A 1 94 ? -1.008 18.359 -0.939 1 98.88 94 VAL A O 1
ATOM 738 N N . THR A 1 95 ? 1.096 18.516 -1.691 1 98.94 95 THR A N 1
ATOM 739 C CA . THR A 1 95 ? 0.708 18.766 -3.076 1 98.94 95 THR A CA 1
ATOM 740 C C . THR A 1 95 ? 1.086 17.578 -3.961 1 98.94 95 THR A C 1
ATOM 742 O O . THR A 1 95 ? 2.254 17.188 -4.016 1 98.94 95 THR A O 1
ATOM 745 N N . ILE A 1 96 ? 0.129 17.016 -4.594 1 98.94 96 ILE A N 1
ATOM 746 C CA . ILE A 1 96 ? 0.305 15.875 -5.477 1 98.94 96 ILE A CA 1
ATOM 747 C C . ILE A 1 96 ? -0.153 16.234 -6.887 1 98.94 96 ILE A C 1
ATOM 749 O O . ILE A 1 96 ? -1.278 16.703 -7.082 1 98.94 96 ILE A O 1
ATOM 753 N N . GLY A 1 97 ? 0.632 16.016 -7.887 1 98.94 97 GLY A N 1
ATOM 754 C CA . GLY A 1 97 ? 0.4 16.453 -9.25 1 98.94 97 GLY A CA 1
ATOM 755 C C . GLY A 1 97 ? -0.596 15.586 -10 1 98.94 97 GLY A C 1
ATOM 756 O O . GLY A 1 97 ? -1.423 14.914 -9.383 1 98.94 97 GLY A O 1
ATOM 757 N N . ASP A 1 98 ? -0.57 15.695 -11.375 1 98.88 98 ASP A N 1
ATOM 758 C CA . ASP A 1 98 ? -1.461 14.953 -12.266 1 98.88 98 ASP A CA 1
ATOM 759 C C . ASP A 1 98 ? -0.938 13.539 -12.516 1 98.88 98 ASP A C 1
ATOM 761 O O . ASP A 1 98 ? 0.274 13.328 -12.594 1 98.88 98 ASP A O 1
ATOM 765 N N . HIS A 1 99 ? -1.86 12.57 -12.688 1 98.81 99 HIS A N 1
ATOM 766 C CA . HIS A 1 99 ? -1.528 11.195 -13.062 1 98.81 99 HIS A CA 1
ATOM 767 C C . HIS A 1 99 ? -0.578 10.57 -12.047 1 98.81 99 HIS A C 1
ATOM 769 O O . HIS A 1 99 ? 0.438 9.984 -12.43 1 98.81 99 HIS A O 1
ATOM 775 N N . VAL A 1 100 ? -0.895 10.75 -10.789 1 98.88 100 VAL A N 1
ATOM 776 C CA . VAL A 1 100 ? -0.128 10.117 -9.719 1 98.88 100 VAL A CA 1
ATOM 777 C C . VAL A 1 100 ? -0.88 8.891 -9.203 1 98.88 100 VAL A C 1
ATOM 779 O O . VAL A 1 100 ? -2.084 8.953 -8.945 1 98.88 100 VAL A O 1
ATOM 782 N N . PHE A 1 101 ? -0.181 7.766 -9.125 1 98.38 101 PHE A N 1
ATOM 783 C CA . PHE A 1 101 ? -0.692 6.5 -8.617 1 98.38 101 PHE A CA 1
ATOM 784 C C . PHE A 1 101 ? 0.001 6.117 -7.312 1 98.38 101 PHE A C 1
ATOM 786 O O . PHE A 1 101 ? 1.224 5.965 -7.277 1 98.38 101 PHE A O 1
ATOM 793 N N . ILE A 1 102 ? -0.763 5.949 -6.273 1 98.88 102 ILE A N 1
ATOM 794 C CA . ILE A 1 102 ? -0.218 5.551 -4.98 1 98.88 102 ILE A CA 1
ATOM 795 C C . ILE A 1 102 ? -0.728 4.16 -4.609 1 98.88 102 ILE A C 1
ATOM 797 O O . ILE A 1 102 ? -1.938 3.936 -4.539 1 98.88 102 ILE A O 1
ATOM 801 N N . GLY A 1 103 ? 0.194 3.23 -4.391 1 98.75 103 GLY A N 1
ATOM 802 C CA . GLY A 1 103 ? -0.148 1.86 -4.043 1 98.75 103 GLY A CA 1
ATOM 803 C C . GLY A 1 103 ? -0.771 1.733 -2.666 1 98.75 103 GLY A C 1
ATOM 804 O O . GLY A 1 103 ? -1.015 2.738 -1.993 1 98.75 103 GLY A O 1
ATOM 805 N N . PRO A 1 104 ? -1.105 0.498 -2.262 1 98.88 104 PRO A N 1
ATOM 806 C CA . PRO A 1 104 ? -1.781 0.271 -0.982 1 98.88 104 PRO A CA 1
ATOM 807 C C . PRO A 1 104 ? -0.872 0.521 0.219 1 98.88 104 PRO A C 1
ATOM 809 O O . PRO A 1 104 ? 0.341 0.317 0.132 1 98.88 104 PRO A O 1
ATOM 812 N N . ASN A 1 105 ? -1.459 0.95 1.363 1 98.88 105 ASN A N 1
ATOM 813 C CA . ASN A 1 105 ? -0.792 1.021 2.658 1 98.88 105 ASN A CA 1
ATOM 814 C C . ASN A 1 105 ? 0.374 2.004 2.637 1 98.88 105 ASN A C 1
ATOM 816 O O . ASN A 1 105 ? 1.415 1.755 3.246 1 98.88 105 ASN A O 1
ATOM 820 N N . VAL A 1 106 ? 0.238 3.094 1.908 1 98.94 106 VAL A N 1
ATOM 821 C CA . VAL A 1 106 ? 1.251 4.141 1.842 1 98.94 106 VAL A CA 1
ATOM 822 C C . VAL A 1 106 ? 0.966 5.203 2.9 1 98.94 106 VAL A C 1
ATOM 824 O O . VAL A 1 106 ? -0.193 5.539 3.156 1 98.94 106 VAL A O 1
ATOM 827 N N . GLY A 1 107 ? 2.01 5.66 3.521 1 98.94 107 GLY A N 1
ATOM 828 C CA . GLY A 1 107 ? 1.94 6.773 4.453 1 98.94 107 GLY A CA 1
ATOM 829 C C . GLY A 1 107 ? 2.686 8 3.973 1 98.94 107 GLY A C 1
ATOM 830 O O . GLY A 1 107 ? 3.828 7.906 3.52 1 98.94 107 GLY A O 1
ATOM 831 N N . ILE A 1 108 ? 2.07 9.172 4.008 1 98.94 108 ILE A N 1
ATOM 832 C CA . ILE A 1 108 ? 2.65 10.477 3.709 1 98.94 108 ILE A CA 1
ATOM 833 C C . ILE A 1 108 ? 2.537 11.383 4.934 1 98.94 108 ILE A C 1
ATOM 835 O O . ILE A 1 108 ? 1.44 11.812 5.297 1 98.94 108 ILE A O 1
ATOM 839 N N . TYR A 1 109 ? 3.697 11.688 5.59 1 98.88 109 TYR A N 1
ATOM 840 C CA . TYR A 1 109 ? 3.672 12.305 6.91 1 98.88 109 TYR A CA 1
ATOM 841 C C . TYR A 1 109 ? 4.434 13.625 6.91 1 98.88 109 TYR A C 1
ATOM 843 O O . TYR A 1 109 ? 5.66 13.641 6.812 1 98.88 109 TYR A O 1
ATOM 851 N N . THR A 1 110 ? 3.727 14.695 7.129 1 98.81 110 THR A N 1
ATOM 852 C CA . THR A 1 110 ? 4.371 16 7.121 1 98.81 110 THR A CA 1
ATOM 853 C C . THR A 1 110 ? 4.875 16.375 8.516 1 98.81 110 THR A C 1
ATOM 855 O O . THR A 1 110 ? 5.664 17.297 8.672 1 98.81 110 THR A O 1
ATOM 858 N N . VAL A 1 111 ? 4.453 15.688 9.539 1 98.25 111 VAL A N 1
ATOM 859 C CA . VAL A 1 111 ? 4.598 16.172 10.914 1 98.25 111 VAL A CA 1
ATOM 860 C C . VAL A 1 111 ? 5.766 15.461 11.586 1 98.25 111 VAL A C 1
ATOM 862 O O . VAL A 1 111 ? 6.004 14.273 11.352 1 98.25 111 VAL A O 1
ATOM 865 N N . ASN A 1 112 ? 6.488 16.188 12.367 1 97.31 112 ASN A N 1
ATOM 866 C CA . ASN A 1 112 ? 7.477 15.711 13.328 1 97.31 112 ASN A CA 1
ATOM 867 C C . ASN A 1 112 ? 7.23 16.281 14.719 1 97.31 112 ASN A C 1
ATOM 869 O O . ASN A 1 112 ? 6.598 17.328 14.867 1 97.31 112 ASN A O 1
ATOM 873 N N . HIS A 1 113 ? 7.645 15.539 15.734 1 97.94 113 HIS A N 1
ATOM 874 C CA . HIS A 1 113 ? 7.488 15.992 17.109 1 97.94 113 HIS A CA 1
ATOM 875 C C . HIS A 1 113 ? 8.844 16.297 17.75 1 97.94 113 HIS A C 1
ATOM 877 O O . HIS A 1 113 ? 9.867 15.758 17.328 1 97.94 113 HIS A O 1
ATOM 883 N N . ALA A 1 114 ? 8.766 17.156 18.781 1 98.25 114 ALA A N 1
ATOM 884 C CA . ALA A 1 114 ? 9.984 17.453 19.531 1 98.25 114 ALA A CA 1
ATOM 885 C C . ALA A 1 114 ? 10.609 16.172 20.094 1 98.25 114 ALA A C 1
ATOM 887 O O . ALA A 1 114 ? 9.898 15.273 20.547 1 98.25 114 ALA A O 1
ATOM 888 N N . LEU A 1 115 ? 11.984 16.141 20.172 1 98.25 115 LEU A N 1
ATOM 889 C CA . LEU A 1 115 ? 12.664 14.914 20.594 1 98.25 115 LEU A CA 1
ATOM 890 C C . LEU A 1 115 ? 12.727 14.82 22.109 1 98.25 115 LEU A C 1
ATOM 892 O O . LEU A 1 115 ? 12.688 13.719 22.672 1 98.25 115 LEU A O 1
ATOM 896 N N . LEU A 1 116 ? 12.82 15.984 22.688 1 98.56 116 LEU A N 1
ATOM 897 C CA . LEU A 1 116 ? 12.859 15.961 24.156 1 98.56 116 LEU A CA 1
ATOM 898 C C . LEU A 1 116 ? 11.484 15.625 24.719 1 98.56 116 LEU A C 1
ATOM 900 O O . LEU A 1 116 ? 10.477 16.234 24.344 1 98.56 116 LEU A O 1
ATOM 904 N N . PRO A 1 117 ? 11.445 14.75 25.578 1 98.31 117 PRO A N 1
ATOM 905 C CA . PRO A 1 117 ? 10.148 14.266 26.062 1 98.31 117 PRO A CA 1
ATOM 906 C C . PRO A 1 117 ? 9.281 15.375 26.656 1 98.31 117 PRO A C 1
ATOM 908 O O . PRO A 1 117 ? 8.062 15.367 26.484 1 98.31 117 PRO A O 1
ATOM 911 N N . ASP A 1 118 ? 9.844 16.359 27.406 1 97.75 118 ASP A N 1
ATOM 912 C CA . ASP A 1 118 ? 9.047 17.422 28.016 1 97.75 118 ASP A CA 1
ATOM 913 C C . ASP A 1 118 ? 8.391 18.297 26.938 1 97.75 118 ASP A C 1
ATOM 915 O O . ASP A 1 118 ? 7.211 18.641 27.047 1 97.75 118 ASP A O 1
ATOM 919 N N . GLN A 1 119 ? 9.164 18.562 25.906 1 98.25 119 GLN A N 1
ATOM 920 C CA . GLN A 1 119 ? 8.625 19.344 24.797 1 98.25 119 GLN A CA 1
ATOM 921 C C . GLN A 1 119 ? 7.605 18.531 24 1 98.25 119 GLN A C 1
ATOM 923 O O . GLN A 1 119 ? 6.547 19.047 23.641 1 98.25 119 GLN A O 1
ATOM 928 N N . ARG A 1 120 ? 7.953 17.266 23.719 1 98 120 ARG A N 1
ATOM 929 C CA . ARG A 1 120 ? 7.047 16.406 22.953 1 98 120 ARG A CA 1
ATOM 930 C C . ARG A 1 120 ? 5.723 16.219 23.703 1 98 120 ARG A C 1
ATOM 932 O O . ARG A 1 120 ? 4.652 16.312 23.094 1 98 120 ARG A O 1
ATOM 939 N N . ASN A 1 121 ? 5.738 16 24.984 1 97.94 121 ASN A N 1
ATOM 940 C CA . ASN A 1 121 ? 4.547 15.789 25.812 1 97.94 121 ASN A CA 1
ATOM 941 C C . ASN A 1 121 ? 3.691 17.047 25.891 1 97.94 121 ASN A C 1
ATOM 943 O O . ASN A 1 121 ? 2.494 16.984 26.172 1 97.94 121 ASN A O 1
ATOM 947 N N . ALA A 1 122 ? 4.352 18.172 25.719 1 97 122 ALA A N 1
ATOM 948 C CA . ALA A 1 122 ? 3.635 19.438 25.719 1 97 122 ALA A CA 1
ATOM 949 C C . ALA A 1 122 ? 2.984 19.703 24.359 1 97 122 ALA A C 1
ATOM 951 O O . ALA A 1 122 ? 2.309 20.719 24.172 1 97 122 ALA A O 1
ATOM 952 N N . GLY A 1 123 ? 3.195 18.797 23.406 1 97.31 123 GLY A N 1
ATOM 953 C CA . GLY A 1 123 ? 2.549 18.891 22.109 1 97.31 123 GLY A CA 1
ATOM 954 C C . GLY A 1 123 ? 3.354 19.688 21.094 1 97.31 123 GLY A C 1
ATOM 955 O O . GLY A 1 123 ? 2.811 20.172 20.094 1 97.31 123 GLY A O 1
ATOM 956 N N . ILE A 1 124 ? 4.637 19.891 21.391 1 97.5 124 ILE A N 1
ATOM 957 C CA . ILE A 1 124 ? 5.461 20.688 20.484 1 97.5 124 ILE A CA 1
ATOM 958 C C . ILE A 1 124 ? 5.781 19.875 19.234 1 97.5 124 ILE A C 1
ATOM 960 O O . ILE A 1 124 ? 6.34 18.781 19.328 1 97.5 124 ILE A O 1
ATOM 964 N N . MET A 1 125 ? 5.457 20.438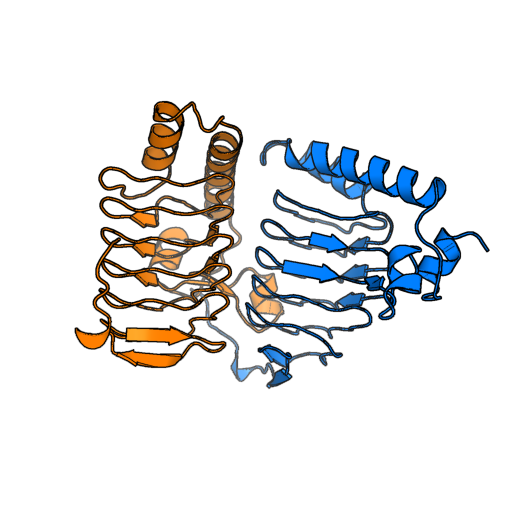 18.078 1 97.69 125 MET A N 1
ATOM 965 C CA . MET A 1 125 ? 5.652 19.781 16.797 1 97.69 125 MET A CA 1
ATOM 966 C C . MET A 1 125 ? 5.961 20.781 15.703 1 97.69 125 MET A C 1
ATOM 968 O O . MET A 1 125 ? 5.867 22 15.922 1 97.69 125 MET A O 1
ATOM 972 N N . ARG A 1 126 ? 6.508 20.25 14.672 1 97.5 126 ARG A N 1
ATOM 973 C CA . ARG A 1 126 ? 6.754 21 13.438 1 97.5 126 ARG A CA 1
ATOM 974 C C . ARG A 1 126 ? 6.402 20.156 12.219 1 97.5 126 ARG A C 1
ATOM 976 O O . ARG A 1 126 ? 6.504 18.922 12.25 1 97.5 126 ARG A O 1
ATOM 983 N N . SER A 1 127 ? 5.875 20.797 11.219 1 98.12 127 SER A N 1
ATOM 984 C CA . SER A 1 127 ? 5.523 20.109 9.984 1 98.12 127 SER A CA 1
ATOM 985 C C . SER A 1 127 ? 6.102 20.828 8.766 1 98.12 127 SER A C 1
ATOM 987 O O . SER A 1 127 ? 6.176 22.062 8.742 1 98.12 127 SER A O 1
ATOM 989 N N . LEU A 1 128 ? 6.605 20.062 7.859 1 98.56 128 LEU A N 1
ATOM 990 C CA . LEU A 1 128 ? 7.129 20.594 6.602 1 98.56 128 LEU A CA 1
ATOM 991 C C . LEU A 1 128 ? 6.352 20.031 5.414 1 98.56 128 LEU A C 1
ATOM 993 O O . LEU A 1 128 ? 5.891 18.875 5.453 1 98.56 128 LEU A O 1
ATOM 997 N N . PRO A 1 129 ? 6.25 20.828 4.352 1 98.69 129 PRO A N 1
ATOM 998 C CA . PRO A 1 129 ? 5.434 20.406 3.209 1 98.69 129 PRO A CA 1
ATOM 999 C C . PRO A 1 129 ? 6.055 19.234 2.439 1 98.69 129 PRO A C 1
ATOM 1001 O O . PRO A 1 129 ? 7.27 19.031 2.504 1 98.69 129 PRO A O 1
ATOM 1004 N N . ILE A 1 130 ? 5.23 18.453 1.812 1 98.94 130 ILE A N 1
ATOM 1005 C CA . ILE A 1 130 ? 5.621 17.391 0.888 1 98.94 130 ILE A CA 1
ATOM 1006 C C . ILE A 1 130 ? 5.059 17.688 -0.5 1 98.94 130 ILE A C 1
ATOM 1008 O O . ILE A 1 130 ? 3.893 18.062 -0.635 1 98.94 130 ILE A O 1
ATOM 1012 N N . ALA A 1 131 ? 5.891 17.578 -1.53 1 98.94 131 ALA A N 1
ATOM 1013 C CA . ALA A 1 131 ? 5.469 17.797 -2.91 1 98.94 131 ALA A CA 1
ATOM 1014 C C . ALA A 1 131 ? 5.789 16.594 -3.785 1 98.94 131 ALA A C 1
ATOM 1016 O O . ALA A 1 131 ? 6.938 16.141 -3.838 1 98.94 131 ALA A O 1
ATOM 1017 N N . ILE A 1 132 ? 4.785 16.062 -4.418 1 99 132 ILE A N 1
ATOM 1018 C CA . ILE A 1 132 ? 4.91 14.969 -5.363 1 99 132 ILE A CA 1
ATOM 1019 C C . ILE A 1 132 ? 4.547 15.445 -6.766 1 99 132 ILE A C 1
ATOM 1021 O O . ILE A 1 132 ? 3.449 15.961 -6.988 1 99 132 ILE A O 1
ATOM 1025 N N . GLY A 1 133 ? 5.406 15.289 -7.707 1 98.94 133 GLY A N 1
ATOM 1026 C CA . GLY A 1 133 ? 5.238 15.812 -9.055 1 98.94 133 GLY A CA 1
ATOM 1027 C C . GLY A 1 133 ? 4.203 15.062 -9.867 1 98.94 133 GLY A C 1
ATOM 1028 O O . GLY A 1 133 ? 3.363 14.352 -9.305 1 98.94 133 GLY A O 1
ATOM 1029 N N . ASN A 1 134 ? 4.211 15.273 -11.258 1 98.94 134 ASN A N 1
ATOM 1030 C CA . ASN A 1 134 ? 3.303 14.625 -12.195 1 98.94 134 ASN A CA 1
ATOM 1031 C C . ASN A 1 134 ? 3.826 13.258 -12.625 1 98.94 134 ASN A C 1
ATOM 1033 O O . ASN A 1 134 ? 5.039 13.047 -12.68 1 98.94 134 ASN A O 1
ATOM 1037 N N . ASN A 1 135 ? 2.904 12.344 -12.914 1 98.88 135 ASN A N 1
ATOM 1038 C CA . ASN A 1 135 ? 3.24 11.031 -13.469 1 98.88 135 ASN A CA 1
ATOM 1039 C C . ASN A 1 135 ? 4.121 10.234 -12.516 1 98.88 135 ASN A C 1
ATOM 1041 O O . ASN A 1 135 ? 5.059 9.555 -12.945 1 98.88 135 ASN A O 1
ATOM 1045 N N . VAL A 1 136 ? 3.891 10.375 -11.25 1 98.94 136 VAL A N 1
ATOM 1046 C CA . VAL A 1 136 ? 4.648 9.633 -10.25 1 98.94 136 VAL A CA 1
ATOM 1047 C C . VAL A 1 136 ? 3.879 8.375 -9.844 1 98.94 136 VAL A C 1
ATOM 1049 O O . VAL A 1 136 ? 2.654 8.414 -9.703 1 98.94 136 VAL A O 1
ATOM 1052 N N . TRP A 1 137 ? 4.57 7.27 -9.75 1 98.94 137 TRP A N 1
ATOM 1053 C CA . TRP A 1 137 ? 4.043 6.027 -9.203 1 98.94 137 TRP A CA 1
ATOM 1054 C C . TRP A 1 137 ? 4.746 5.66 -7.898 1 98.94 137 TRP A C 1
ATOM 1056 O O . TRP A 1 137 ? 5.965 5.457 -7.879 1 98.94 137 TRP A O 1
ATOM 1066 N N . ILE A 1 138 ? 3.977 5.613 -6.773 1 98.94 138 ILE A N 1
ATOM 1067 C CA . ILE A 1 138 ? 4.508 5.223 -5.473 1 98.94 138 ILE A CA 1
ATOM 1068 C C . ILE A 1 138 ? 4.031 3.812 -5.125 1 98.94 138 ILE A C 1
ATOM 1070 O O . ILE A 1 138 ? 2.838 3.588 -4.918 1 98.94 138 ILE A O 1
ATOM 1074 N N . GLY A 1 139 ? 4.961 2.883 -5.023 1 98.81 139 GLY A N 1
ATOM 1075 C CA . GLY A 1 139 ? 4.637 1.502 -4.699 1 98.81 139 GLY A CA 1
ATOM 1076 C C . GLY A 1 139 ? 4.059 1.337 -3.307 1 98.81 139 GLY A C 1
ATOM 1077 O O . GLY A 1 139 ? 4.207 2.219 -2.459 1 98.81 139 GLY A O 1
ATOM 1078 N N . GLY A 1 140 ? 3.385 0.241 -3.135 1 98.75 140 GLY A N 1
ATOM 1079 C CA . GLY A 1 140 ? 2.717 -0.024 -1.869 1 98.75 140 GLY A CA 1
ATOM 1080 C C . GLY A 1 140 ? 3.668 -0.061 -0.688 1 98.75 140 GLY A C 1
ATOM 1081 O O . GLY A 1 140 ? 4.852 -0.365 -0.848 1 98.75 140 GLY A O 1
ATOM 1082 N N . HIS A 1 141 ? 3.137 0.24 0.535 1 98.81 141 HIS A N 1
ATOM 1083 C CA . HIS A 1 141 ? 3.834 0.165 1.814 1 98.81 141 HIS A CA 1
ATOM 1084 C C . HIS A 1 141 ? 4.977 1.172 1.879 1 98.81 141 HIS A C 1
ATOM 1086 O O . HIS A 1 141 ? 5.898 1.02 2.682 1 98.81 141 HIS A O 1
ATOM 1092 N N . THR A 1 142 ? 4.977 2.18 1.048 1 98.94 142 THR A N 1
ATOM 1093 C CA . THR A 1 142 ? 5.98 3.238 1.075 1 98.94 142 THR A CA 1
ATOM 1094 C C . THR A 1 142 ? 5.629 4.289 2.123 1 98.94 142 THR A C 1
ATOM 1096 O O . THR A 1 142 ? 4.449 4.547 2.383 1 98.94 142 THR A O 1
ATOM 1099 N N . VAL A 1 143 ? 6.652 4.879 2.693 1 98.94 143 VAL A N 1
ATOM 1100 C CA . VAL A 1 143 ? 6.496 6.016 3.596 1 98.94 143 VAL A CA 1
ATOM 1101 C C . VAL A 1 143 ? 7.238 7.227 3.033 1 98.94 143 VAL A C 1
ATOM 1103 O O . VAL A 1 143 ? 8.406 7.125 2.646 1 98.94 143 VAL A O 1
ATOM 1106 N N . VAL A 1 144 ? 6.594 8.336 2.947 1 98.94 144 VAL A N 1
ATOM 1107 C CA . VAL A 1 144 ? 7.207 9.594 2.543 1 98.94 144 VAL A CA 1
ATOM 1108 C C . VAL A 1 144 ? 7.277 10.539 3.738 1 98.94 144 VAL A C 1
ATOM 1110 O O . VAL A 1 144 ? 6.25 10.875 4.332 1 98.94 144 VAL A O 1
ATOM 1113 N N . MET A 1 145 ? 8.461 11.031 4.039 1 98.81 145 MET A N 1
ATOM 1114 C CA . MET A 1 145 ? 8.68 11.82 5.25 1 98.81 145 MET A CA 1
ATOM 1115 C C . MET A 1 145 ? 8.562 13.312 4.957 1 98.81 145 MET A C 1
ATOM 1117 O O . MET A 1 145 ? 8.547 13.719 3.797 1 98.81 145 MET A O 1
ATOM 1121 N N . GLN A 1 146 ? 8.484 14.125 6.004 1 98.56 146 GLN A N 1
ATOM 1122 C CA . GLN A 1 146 ? 8.227 15.555 5.898 1 98.56 146 GLN A CA 1
ATOM 1123 C C . GLN A 1 146 ? 9.305 16.25 5.078 1 98.56 146 GLN A C 1
ATOM 1125 O O . GLN A 1 146 ? 10.477 15.875 5.137 1 98.56 146 GLN A O 1
ATOM 1130 N N . GLY A 1 147 ? 8.914 17.219 4.355 1 98.62 147 GLY A N 1
ATOM 1131 C CA . GLY A 1 147 ? 9.852 18.094 3.662 1 98.62 147 GLY A CA 1
ATOM 1132 C C . GLY A 1 147 ? 10.32 17.531 2.334 1 98.62 147 GLY A C 1
ATOM 1133 O O . GLY A 1 147 ? 11.086 18.172 1.614 1 98.62 147 GLY A O 1
ATOM 1134 N N . VAL A 1 148 ? 9.906 16.375 1.931 1 98.88 148 VAL A N 1
ATOM 1135 C CA . VAL A 1 148 ? 10.398 15.656 0.757 1 98.88 148 VAL A CA 1
ATOM 1136 C C . VAL A 1 148 ? 9.703 16.172 -0.497 1 98.88 148 VAL A C 1
ATOM 1138 O O . VAL A 1 148 ? 8.5 16.422 -0.489 1 98.88 148 VAL A O 1
ATOM 1141 N N . THR A 1 149 ? 10.453 16.312 -1.547 1 98.94 149 THR A N 1
ATOM 1142 C CA . THR A 1 149 ? 9.953 16.531 -2.898 1 98.94 149 THR A CA 1
ATOM 1143 C C . THR A 1 149 ? 10.281 15.344 -3.795 1 98.94 149 THR A C 1
ATOM 1145 O O . THR A 1 149 ? 11.422 14.875 -3.822 1 98.94 149 THR A O 1
ATOM 1148 N N . ILE A 1 150 ? 9.297 14.82 -4.484 1 99 150 ILE A N 1
ATOM 1149 C CA . ILE A 1 150 ? 9.484 13.766 -5.477 1 99 150 ILE A CA 1
ATOM 1150 C C . ILE A 1 150 ? 9.25 14.328 -6.875 1 99 150 ILE A C 1
ATOM 1152 O O . ILE A 1 150 ? 8.172 14.844 -7.172 1 99 150 ILE A O 1
ATOM 1156 N N . GLY A 1 151 ? 10.195 14.172 -7.75 1 98.94 151 GLY A N 1
ATOM 1157 C CA . GLY A 1 151 ? 10.156 14.766 -9.078 1 98.94 151 GLY A CA 1
ATOM 1158 C C . GLY A 1 151 ? 9.219 14.047 -10.023 1 98.94 151 GLY A C 1
ATOM 1159 O O . GLY A 1 151 ? 8.867 12.883 -9.797 1 98.94 151 GLY A O 1
ATOM 1160 N N . ASP A 1 152 ? 8.914 14.719 -11.172 1 98.94 152 ASP A N 1
ATOM 1161 C CA . ASP A 1 152 ? 8.008 14.188 -12.188 1 98.94 152 ASP A CA 1
ATOM 1162 C C . ASP A 1 152 ? 8.516 12.852 -12.734 1 98.94 152 ASP A C 1
ATOM 1164 O O . ASP A 1 152 ? 9.727 12.602 -12.75 1 98.94 152 ASP A O 1
ATOM 1168 N N . ASN A 1 153 ? 7.59 11.977 -13.125 1 98.88 153 ASN A N 1
ATOM 1169 C CA . ASN A 1 153 ? 7.871 10.789 -13.922 1 98.88 153 ASN A CA 1
ATOM 1170 C C . ASN A 1 153 ? 8.609 9.734 -13.102 1 98.88 153 ASN A C 1
ATOM 1172 O O . ASN A 1 153 ? 9.156 8.781 -13.664 1 98.88 153 ASN A O 1
ATOM 1176 N N . THR A 1 154 ? 8.656 9.875 -11.828 1 98.88 154 THR A N 1
ATOM 1177 C CA . THR A 1 154 ? 9.477 9.039 -10.953 1 98.88 154 THR A CA 1
ATOM 1178 C C . THR A 1 154 ? 8.664 7.883 -10.391 1 98.88 154 THR A C 1
ATOM 1180 O O . THR A 1 154 ? 7.449 8.008 -10.195 1 98.88 154 THR A O 1
ATOM 1183 N N . VAL A 1 155 ? 9.352 6.785 -10.211 1 98.94 155 VAL A N 1
ATOM 1184 C CA . VAL A 1 155 ? 8.758 5.598 -9.602 1 98.94 155 VAL A CA 1
ATOM 1185 C C . VAL A 1 155 ? 9.477 5.273 -8.297 1 98.94 155 VAL A C 1
ATOM 1187 O O . VAL A 1 155 ? 10.703 5.156 -8.266 1 98.94 155 VAL A O 1
ATOM 1190 N N . ILE A 1 156 ? 8.711 5.176 -7.195 1 98.94 156 ILE A N 1
ATOM 1191 C CA . ILE A 1 156 ? 9.234 4.719 -5.91 1 98.94 156 ILE A CA 1
ATOM 1192 C C . ILE A 1 156 ? 8.836 3.262 -5.684 1 98.94 156 ILE A C 1
ATOM 1194 O O . ILE A 1 156 ? 7.645 2.932 -5.676 1 98.94 156 ILE A O 1
ATOM 1198 N N . GLY A 1 157 ? 9.781 2.393 -5.484 1 98.75 157 GLY A N 1
ATOM 1199 C CA . GLY A 1 157 ? 9.5 0.983 -5.262 1 98.75 157 GLY A CA 1
ATOM 1200 C C . GLY A 1 157 ? 8.781 0.718 -3.951 1 98.75 157 GLY A C 1
ATOM 1201 O O . GLY A 1 157 ? 8.93 1.481 -2.992 1 98.75 157 GLY A O 1
ATOM 1202 N N . ALA A 1 158 ? 8.047 -0.354 -3.959 1 98.69 158 ALA A N 1
ATOM 1203 C CA . ALA A 1 158 ? 7.262 -0.729 -2.785 1 98.69 158 ALA A CA 1
ATOM 1204 C C . ALA A 1 158 ? 8.156 -0.902 -1.56 1 98.69 158 ALA A C 1
ATOM 1206 O O . ALA A 1 158 ? 9.297 -1.347 -1.675 1 98.69 158 ALA A O 1
ATOM 1207 N N . GLY A 1 159 ? 7.574 -0.56 -0.364 1 98.56 159 GLY A N 1
ATOM 1208 C CA . GLY A 1 159 ? 8.258 -0.769 0.905 1 98.56 159 GLY A CA 1
ATOM 1209 C C . GLY A 1 159 ? 9.336 0.261 1.182 1 98.56 159 GLY A C 1
ATOM 1210 O O . GLY A 1 159 ? 10.062 0.156 2.172 1 98.56 159 GLY A O 1
ATOM 1211 N N . SER A 1 160 ? 9.477 1.282 0.388 1 98.88 160 SER A N 1
ATOM 1212 C CA . SER A 1 160 ? 10.547 2.262 0.532 1 98.88 160 SER A CA 1
ATOM 1213 C C . SER A 1 160 ? 10.227 3.279 1.622 1 98.88 160 SER A C 1
ATOM 1215 O O . SER A 1 160 ? 9.055 3.504 1.941 1 98.88 160 SER A O 1
ATOM 1217 N N . VAL A 1 161 ? 11.234 3.848 2.201 1 98.88 161 VAL A N 1
ATOM 1218 C CA . VAL A 1 161 ? 11.125 4.988 3.105 1 98.88 161 VAL A CA 1
ATOM 1219 C C . VAL A 1 161 ? 11.844 6.195 2.504 1 98.88 161 VAL A C 1
ATOM 1221 O O . VAL A 1 161 ? 13.078 6.238 2.484 1 98.88 161 VAL A O 1
ATOM 1224 N N . VAL A 1 162 ? 11.133 7.172 2.051 1 98.94 162 VAL A N 1
ATOM 1225 C CA . VAL A 1 162 ? 11.672 8.344 1.374 1 98.94 162 VAL A CA 1
ATOM 1226 C C . VAL A 1 162 ? 11.961 9.445 2.395 1 98.94 162 VAL A C 1
ATOM 1228 O O . VAL A 1 162 ? 11.031 10.047 2.941 1 98.94 162 VAL A O 1
ATOM 1231 N N . THR A 1 163 ? 13.203 9.742 2.584 1 98.69 163 THR A N 1
ATOM 1232 C CA . THR A 1 163 ? 13.602 10.68 3.633 1 98.69 163 THR A CA 1
ATOM 1233 C C . THR A 1 163 ? 14.234 11.93 3.031 1 98.69 163 THR A C 1
ATOM 1235 O O . THR A 1 163 ? 14.492 12.906 3.74 1 98.69 163 THR A O 1
ATOM 1238 N N . HIS A 1 164 ? 14.562 11.867 1.79 1 98.62 164 HIS A N 1
ATOM 1239 C CA . HIS A 1 164 ? 15.148 12.992 1.069 1 98.62 164 HIS A CA 1
ATOM 1240 C C . HIS A 1 164 ? 14.531 13.141 -0.317 1 98.62 164 HIS A C 1
ATOM 1242 O O . HIS A 1 164 ? 13.852 12.227 -0.797 1 98.62 164 HIS A O 1
ATOM 1248 N N . ASP A 1 165 ? 14.836 14.258 -0.908 1 98.94 165 ASP A N 1
ATOM 1249 C CA . ASP A 1 165 ? 14.266 14.547 -2.221 1 98.94 165 ASP A CA 1
ATOM 1250 C C . ASP A 1 165 ? 14.703 13.5 -3.246 1 98.94 165 ASP A C 1
ATOM 1252 O O . ASP A 1 165 ? 15.844 13.031 -3.225 1 98.94 165 ASP A O 1
ATOM 1256 N N . ILE A 1 166 ? 13.797 13.133 -4.156 1 98.94 166 ILE A N 1
ATOM 1257 C CA . ILE A 1 166 ? 14.062 12.234 -5.277 1 98.94 166 ILE A CA 1
ATOM 1258 C C . ILE A 1 166 ? 13.938 13.008 -6.59 1 98.94 166 ILE A C 1
ATOM 1260 O O . ILE A 1 166 ? 12.914 13.648 -6.848 1 98.94 166 ILE A O 1
ATOM 1264 N N . PRO A 1 167 ? 14.93 13.008 -7.43 1 98.94 167 PRO A N 1
ATOM 1265 C CA . PRO A 1 167 ? 14.852 13.742 -8.695 1 98.94 167 PRO A CA 1
ATOM 1266 C C . PRO A 1 167 ? 13.828 13.148 -9.656 1 98.94 167 PRO A C 1
ATOM 1268 O O . PRO A 1 167 ? 13.258 12.086 -9.383 1 98.94 167 PRO A O 1
ATOM 1271 N N . ALA A 1 168 ? 13.602 13.883 -10.766 1 98.88 168 ALA A N 1
ATOM 1272 C CA . ALA A 1 168 ? 12.633 13.453 -11.766 1 98.88 168 ALA A CA 1
ATOM 1273 C C . ALA A 1 168 ? 13.195 12.32 -12.625 1 98.88 168 ALA A C 1
ATOM 1275 O O . ALA A 1 168 ? 14.398 12.258 -12.859 1 98.88 168 ALA A O 1
ATOM 1276 N N . GLY A 1 169 ? 12.312 11.445 -13.047 1 98.81 169 GLY A N 1
ATOM 1277 C CA . GLY A 1 169 ? 12.609 10.5 -14.109 1 98.81 169 GLY A CA 1
ATOM 1278 C C . GLY A 1 169 ? 13.453 9.328 -13.648 1 98.81 169 GLY A C 1
ATOM 1279 O O . GLY A 1 169 ? 14.281 8.812 -14.406 1 98.81 169 GLY A O 1
ATOM 1280 N N . VAL A 1 170 ? 13.312 8.906 -12.375 1 98.94 170 VAL A N 1
ATOM 1281 C CA . VAL A 1 170 ? 14.156 7.828 -11.867 1 98.94 170 VAL A CA 1
ATOM 1282 C C . VAL A 1 170 ? 13.289 6.758 -11.211 1 98.94 170 VAL A C 1
ATOM 1284 O O . VAL A 1 170 ? 12.109 6.988 -10.938 1 98.94 170 VAL A O 1
ATOM 1287 N N . VAL A 1 171 ? 13.82 5.598 -11.117 1 98.88 171 VAL A N 1
ATOM 1288 C CA . VAL A 1 171 ? 13.352 4.598 -10.164 1 98.88 171 VAL A CA 1
ATOM 1289 C C . VAL A 1 171 ? 14.164 4.688 -8.875 1 98.88 171 VAL A C 1
ATOM 1291 O O . VAL A 1 171 ? 15.398 4.668 -8.906 1 98.88 171 VAL A O 1
ATOM 1294 N N . ALA A 1 172 ? 13.492 4.812 -7.742 1 98.94 172 ALA A N 1
ATOM 1295 C CA . ALA A 1 172 ? 14.148 4.836 -6.434 1 98.94 172 ALA A CA 1
ATOM 1296 C C . ALA A 1 172 ? 13.555 3.775 -5.508 1 98.94 172 ALA A C 1
ATOM 1298 O O . ALA A 1 172 ? 12.359 3.479 -5.578 1 98.94 172 ALA A O 1
ATOM 1299 N N . VAL A 1 173 ? 14.391 3.141 -4.668 1 98.56 173 VAL A N 1
ATOM 1300 C CA . VAL A 1 173 ? 13.938 2.053 -3.805 1 98.56 173 VAL A CA 1
ATOM 1301 C C . VAL A 1 173 ? 14.719 2.078 -2.494 1 98.56 173 VAL A C 1
ATOM 1303 O O . VAL A 1 173 ? 15.75 2.746 -2.393 1 98.56 173 VAL A O 1
ATOM 1306 N N . GLY A 1 174 ? 14.086 1.43 -1.452 1 97.75 174 GLY A N 1
ATOM 1307 C CA . GLY A 1 174 ? 14.875 1.095 -0.278 1 97.75 174 GLY A CA 1
ATOM 1308 C C . GLY A 1 174 ? 14.5 1.908 0.946 1 97.75 174 GLY A C 1
ATOM 1309 O O . GLY A 1 174 ? 13.625 2.773 0.877 1 97.75 174 GLY A O 1
ATOM 1310 N N . SER A 1 175 ? 15.156 1.605 2.1 1 96.94 175 SER A N 1
ATOM 1311 C CA . SER A 1 175 ? 15.016 2.264 3.395 1 96.94 175 SER A CA 1
ATOM 1312 C C . SER A 1 175 ? 16.375 2.502 4.039 1 96.94 175 SER A C 1
ATOM 1314 O O . SER A 1 175 ? 16.938 1.597 4.656 1 96.94 175 SER A O 1
ATOM 1316 N N . PRO A 1 176 ? 16.938 3.623 3.932 1 97.44 176 PRO A N 1
ATOM 1317 C CA . PRO A 1 176 ? 16.359 4.801 3.287 1 97.44 176 PRO A CA 1
ATOM 1318 C C . PRO A 1 176 ? 16.312 4.676 1.766 1 97.44 176 PRO A C 1
ATOM 1320 O O . PRO A 1 176 ? 17.109 3.945 1.176 1 97.44 176 PRO A O 1
ATOM 1323 N N . CYS A 1 177 ? 15.422 5.324 1.164 1 98.56 177 CYS A N 1
ATOM 1324 C CA . CYS A 1 177 ? 15.195 5.289 -0.277 1 98.56 177 CYS A CA 1
ATOM 1325 C C . CYS A 1 177 ? 16.328 5.988 -1.021 1 98.56 177 CYS A C 1
ATOM 1327 O O . CYS A 1 177 ? 16.75 7.078 -0.626 1 98.56 177 CYS A O 1
ATOM 1329 N N . ARG A 1 178 ? 16.75 5.355 -2.082 1 98.56 178 ARG A N 1
ATOM 1330 C CA . ARG A 1 178 ? 17.812 5.902 -2.936 1 98.56 178 ARG A CA 1
ATOM 1331 C C . ARG A 1 178 ? 17.484 5.664 -4.41 1 98.56 178 ARG A C 1
ATOM 1333 O O . ARG A 1 178 ? 16.812 4.695 -4.758 1 98.56 178 ARG A O 1
ATOM 1340 N N . VAL A 1 179 ? 18.078 6.582 -5.211 1 98.81 179 VAL A N 1
ATOM 1341 C CA . VAL A 1 179 ? 17.938 6.418 -6.652 1 98.81 179 VAL A CA 1
ATOM 1342 C C . VAL A 1 179 ? 18.625 5.129 -7.102 1 98.81 179 VAL A C 1
ATOM 1344 O O . VAL A 1 179 ? 19.781 4.898 -6.781 1 98.81 179 VAL A O 1
ATOM 1347 N N . LEU A 1 180 ? 17.922 4.301 -7.777 1 98.62 180 LEU A N 1
ATOM 1348 C CA . LEU A 1 180 ? 18.469 3.082 -8.352 1 98.62 180 LEU A CA 1
ATOM 1349 C C . LEU A 1 180 ? 19 3.33 -9.758 1 98.62 180 LEU A C 1
ATOM 1351 O O . LEU A 1 180 ? 20.125 2.951 -10.086 1 98.62 180 LEU A O 1
ATOM 1355 N N . ARG A 1 181 ? 18.172 3.928 -10.648 1 98.69 181 ARG A N 1
ATOM 1356 C CA . ARG A 1 181 ? 18.531 4.203 -12.031 1 98.69 181 ARG A CA 1
ATOM 1357 C C . ARG A 1 181 ? 17.547 5.164 -12.68 1 98.69 181 ARG A C 1
ATOM 1359 O O . ARG A 1 181 ? 16.469 5.414 -12.141 1 98.69 181 ARG A O 1
ATOM 1366 N N . GLU A 1 182 ? 17.922 5.664 -13.883 1 98.81 182 GLU A N 1
ATOM 1367 C CA . GLU A 1 182 ? 17.031 6.52 -14.672 1 98.81 182 GLU A CA 1
ATOM 1368 C C . GLU A 1 182 ? 16 5.695 -15.438 1 98.81 182 GLU A C 1
ATOM 1370 O O . GLU A 1 182 ? 16.281 4.555 -15.82 1 98.81 182 GLU A O 1
ATOM 1375 N N . ILE A 1 183 ? 14.906 6.25 -15.617 1 98.88 183 ILE A N 1
ATOM 1376 C CA . ILE A 1 183 ? 13.922 5.695 -16.531 1 98.88 183 ILE A CA 1
ATOM 1377 C C . ILE A 1 183 ? 14.195 6.211 -17.953 1 98.88 183 ILE A C 1
ATOM 1379 O O . ILE A 1 183 ? 14.266 7.422 -18.172 1 98.88 183 ILE A O 1
ATOM 1383 N N . THR A 1 184 ? 14.336 5.32 -18.859 1 98.56 184 THR A N 1
ATOM 1384 C CA . THR A 1 184 ? 14.711 5.695 -20.219 1 98.56 184 THR A CA 1
ATOM 1385 C C . THR A 1 184 ? 13.82 4.984 -21.234 1 98.56 184 THR A C 1
ATOM 1387 O O . THR A 1 184 ? 12.969 4.172 -20.859 1 98.56 184 THR A O 1
ATOM 1390 N N . GLU A 1 185 ? 14.023 5.375 -22.484 1 98.31 185 GLU A N 1
ATOM 1391 C CA . GLU A 1 185 ? 13.281 4.746 -23.562 1 98.31 185 GLU A CA 1
ATOM 1392 C C . GLU A 1 185 ? 13.539 3.242 -23.625 1 98.31 185 GLU A C 1
ATOM 1394 O O . GLU A 1 185 ? 12.75 2.488 -24.188 1 98.31 185 GLU A O 1
ATOM 1399 N N . ALA A 1 186 ? 14.633 2.764 -23 1 98.31 186 ALA A N 1
ATOM 1400 C CA . ALA A 1 186 ? 14.922 1.333 -22.922 1 98.31 186 ALA A CA 1
ATOM 1401 C C . ALA A 1 186 ? 13.875 0.606 -22.094 1 98.31 186 ALA A C 1
ATOM 1403 O O . ALA A 1 186 ? 13.766 -0.621 -22.141 1 98.31 186 ALA A O 1
ATOM 1404 N N . ASP A 1 187 ? 13.055 1.354 -21.359 1 98.44 187 ASP A N 1
ATOM 1405 C CA . ASP A 1 187 ? 12.031 0.779 -20.5 1 98.44 187 ASP A CA 1
ATOM 1406 C C . ASP A 1 187 ? 10.703 0.631 -21.25 1 98.44 187 ASP A C 1
ATOM 1408 O O . ASP A 1 187 ? 9.727 0.132 -20.688 1 98.44 187 ASP A O 1
ATOM 1412 N N . ARG A 1 188 ? 10.609 1.085 -22.406 1 98.44 188 ARG A N 1
ATOM 1413 C CA . ARG A 1 188 ? 9.367 0.982 -23.172 1 98.44 188 ARG A CA 1
ATOM 1414 C C . ARG A 1 188 ? 8.969 -0.476 -23.391 1 98.44 188 ARG A C 1
ATOM 1416 O O . ARG A 1 188 ? 9.82 -1.311 -23.719 1 98.44 188 ARG A O 1
ATOM 1423 N N . VAL A 1 189 ? 7.684 -0.774 -23.172 1 97.88 189 VAL A N 1
ATOM 1424 C CA . VAL A 1 189 ? 7.184 -2.135 -23.328 1 97.88 189 VAL A CA 1
ATOM 1425 C C . VAL A 1 189 ? 6.184 -2.189 -24.484 1 97.88 189 VAL A C 1
ATOM 1427 O O . VAL A 1 189 ? 5.664 -1.156 -24.906 1 97.88 189 VAL A O 1
ATOM 1430 N N . THR A 1 190 ? 5.969 -3.355 -25.031 1 95.69 190 THR A N 1
ATOM 1431 C CA . THR A 1 190 ? 5.008 -3.559 -26.109 1 95.69 190 THR A CA 1
ATOM 1432 C C . THR A 1 190 ? 3.764 -4.281 -25.594 1 95.69 190 THR A C 1
ATOM 1434 O O . THR A 1 190 ? 3.803 -5.484 -25.344 1 95.69 190 THR A O 1
ATOM 1437 N N . PRO A 1 191 ? 2.752 -3.564 -25.547 1 91.5 191 PRO A N 1
ATOM 1438 C CA . PRO A 1 191 ? 1.526 -4.203 -25.062 1 91.5 191 PRO A CA 1
ATOM 1439 C C . PRO A 1 191 ? 0.829 -5.035 -26.141 1 91.5 191 PRO A C 1
ATOM 1441 O O . PRO A 1 191 ? 1.093 -4.859 -27.328 1 91.5 191 PRO A O 1
ATOM 1444 N N . VAL A 1 192 ? 0.119 -5.98 -25.562 1 84.69 192 VAL A N 1
ATOM 1445 C CA . VAL A 1 192 ? -0.676 -6.816 -26.453 1 84.69 192 VAL A CA 1
ATOM 1446 C C . VAL A 1 192 ? -2.154 -6.457 -26.312 1 84.69 192 VAL A C 1
ATOM 1448 O O . VAL A 1 192 ? -2.588 -5.965 -25.266 1 84.69 192 VAL A O 1
ATOM 1451 N N . MET B 1 1 ? -8.125 -13.164 -27.484 1 79.69 1 MET B N 1
ATOM 1452 C CA . MET B 1 1 ? -7.934 -13.281 -26.047 1 79.69 1 MET B CA 1
ATOM 1453 C C . MET B 1 1 ? -8.438 -12.039 -25.312 1 79.69 1 MET B C 1
ATOM 1455 O O . MET B 1 1 ? -8.102 -10.914 -25.703 1 79.69 1 MET B O 1
ATOM 1459 N N . GLY B 1 2 ? -9.328 -12.281 -24.453 1 85.88 2 GLY B N 1
ATOM 1460 C CA . GLY B 1 2 ? -9.867 -11.156 -23.703 1 85.88 2 GLY B CA 1
ATOM 1461 C C . GLY B 1 2 ? -8.875 -10.547 -22.734 1 85.88 2 GLY B C 1
ATOM 1462 O O . GLY B 1 2 ? -7.805 -11.109 -22.5 1 85.88 2 GLY B O 1
ATOM 1463 N N . ASP B 1 3 ? -9.023 -9.344 -22.344 1 88.69 3 ASP B N 1
ATOM 1464 C CA . ASP B 1 3 ? -8.094 -8.602 -21.5 1 88.69 3 ASP B CA 1
ATOM 1465 C C . ASP B 1 3 ? -7.812 -9.352 -20.188 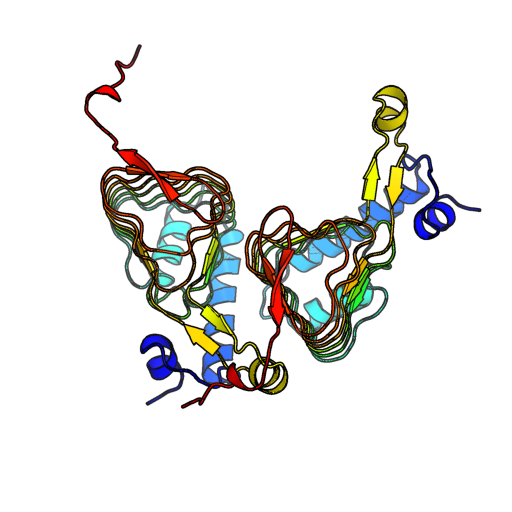1 88.69 3 ASP B C 1
ATOM 1467 O O . ASP B 1 3 ? -6.688 -9.344 -19.703 1 88.69 3 ASP B O 1
ATOM 1471 N N . LEU B 1 4 ? -8.766 -10.023 -19.719 1 88 4 LEU B N 1
ATOM 1472 C CA . LEU B 1 4 ? -8.594 -10.797 -18.5 1 88 4 LEU B CA 1
ATOM 1473 C C . LEU B 1 4 ? -7.656 -11.977 -18.734 1 88 4 LEU B C 1
ATOM 1475 O O . LEU B 1 4 ? -6.855 -12.32 -17.859 1 88 4 LEU B O 1
ATOM 1479 N N . GLU B 1 5 ? -7.809 -12.641 -19.875 1 90.44 5 GLU B N 1
ATOM 1480 C CA . GLU B 1 5 ? -6.938 -13.766 -20.219 1 90.44 5 GLU B CA 1
ATOM 1481 C C . GLU B 1 5 ? -5.492 -13.305 -20.391 1 90.44 5 GLU B C 1
ATOM 1483 O O . GLU B 1 5 ? -4.562 -14 -19.969 1 90.44 5 GLU B O 1
ATOM 1488 N N . LYS B 1 6 ? -5.352 -12.156 -21.031 1 92.3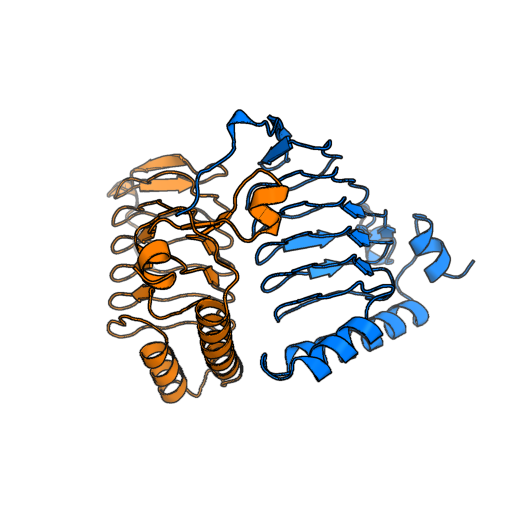1 6 LYS B N 1
ATOM 1489 C CA . LYS B 1 6 ? -4.02 -11.586 -21.188 1 92.31 6 LYS B CA 1
ATOM 1490 C C . LYS B 1 6 ? -3.379 -11.289 -19.844 1 92.31 6 LYS B C 1
ATOM 1492 O O . LYS B 1 6 ? -2.186 -11.531 -19.641 1 92.31 6 LYS B O 1
ATOM 1497 N N . MET B 1 7 ? -4.148 -10.727 -18.953 1 93.06 7 MET B N 1
ATOM 1498 C CA . MET B 1 7 ? -3.705 -10.383 -17.594 1 93.06 7 MET B CA 1
ATOM 1499 C C . MET B 1 7 ? -3.201 -11.625 -16.875 1 93.06 7 MET B C 1
ATOM 1501 O O . MET B 1 7 ? -2.104 -11.617 -16.312 1 93.06 7 MET B O 1
ATOM 1505 N N . LYS B 1 8 ? -3.91 -12.672 -17.016 1 91.19 8 LYS B N 1
ATOM 1506 C CA . LYS B 1 8 ? -3.562 -13.914 -16.328 1 91.19 8 LYS B CA 1
ATOM 1507 C C . LYS B 1 8 ? -2.311 -14.539 -16.938 1 91.19 8 LYS B C 1
ATOM 1509 O O . LYS B 1 8 ? -1.544 -15.211 -16.25 1 91.19 8 LYS B O 1
ATOM 1514 N N . ALA B 1 9 ? -2.104 -14.305 -18.234 1 92.88 9 ALA B N 1
ATOM 1515 C CA . ALA B 1 9 ? -0.998 -14.914 -18.969 1 92.88 9 ALA B CA 1
ATOM 1516 C C . ALA B 1 9 ? 0.296 -14.133 -18.766 1 92.88 9 ALA B C 1
ATOM 1518 O O . ALA B 1 9 ? 1.351 -14.516 -19.266 1 92.88 9 ALA B O 1
ATOM 1519 N N . GLY B 1 10 ? 0.248 -13.016 -18.062 1 95.38 10 GLY B N 1
ATOM 1520 C CA . GLY B 1 10 ? 1.447 -12.258 -17.75 1 95.38 10 GLY B CA 1
ATOM 1521 C C . GLY B 1 10 ? 1.908 -11.375 -18.891 1 95.38 10 GLY B C 1
ATOM 1522 O O . GLY B 1 10 ? 3.09 -11.039 -18.984 1 95.38 10 GLY B O 1
ATOM 1523 N N . LEU B 1 11 ? 1.029 -11.094 -19.766 1 96.12 11 LEU B N 1
ATOM 1524 C CA . LEU B 1 11 ? 1.345 -10.234 -20.891 1 96.12 11 LEU B CA 1
ATOM 1525 C C . LEU B 1 11 ? 1.148 -8.766 -20.547 1 96.12 11 LEU B C 1
ATOM 1527 O O . LEU B 1 11 ? 0.309 -8.438 -19.703 1 96.12 11 LEU B O 1
ATOM 1531 N N . TRP B 1 12 ? 1.94 -7.91 -21.188 1 97.25 12 TRP B N 1
ATOM 1532 C CA . TRP B 1 12 ? 1.656 -6.48 -21.094 1 97.25 12 TRP B CA 1
ATOM 1533 C C . TRP B 1 12 ? 0.343 -6.141 -21.781 1 97.25 12 TRP B C 1
ATOM 1535 O O . TRP B 1 12 ? 0.122 -6.531 -22.938 1 97.25 12 TRP B O 1
ATOM 1545 N N . LEU B 1 13 ? -0.537 -5.461 -21.109 1 97 13 LEU B N 1
ATOM 1546 C CA . LEU B 1 13 ? -1.843 -5.152 -21.672 1 97 13 LEU B CA 1
ATOM 1547 C C . LEU B 1 13 ? -2.301 -3.758 -21.266 1 97 13 LEU B C 1
ATOM 1549 O O . LEU B 1 13 ? -1.736 -3.166 -20.344 1 97 13 LEU B O 1
ATOM 1553 N N . HIS B 1 14 ? -3.289 -3.223 -22 1 95.88 14 HIS B N 1
ATOM 1554 C CA . HIS B 1 14 ? -4.035 -2.047 -21.562 1 95.88 14 HIS B CA 1
ATOM 1555 C C . HIS B 1 14 ? -5.152 -2.432 -20.594 1 95.88 14 HIS B C 1
ATOM 1557 O O . HIS B 1 14 ? -6.148 -3.039 -21 1 95.88 14 HIS B O 1
ATOM 1563 N N . ALA B 1 15 ? -4.988 -2.027 -19.422 1 94.75 15 ALA B N 1
ATOM 1564 C CA . ALA B 1 15 ? -5.875 -2.578 -18.406 1 94.75 15 ALA B CA 1
ATOM 1565 C C . ALA B 1 15 ? -7.07 -1.664 -18.156 1 94.75 15 ALA B C 1
ATOM 1567 O O . ALA B 1 15 ? -8.016 -2.041 -17.469 1 94.75 15 ALA B O 1
ATOM 1568 N N . ILE B 1 16 ? -7.02 -0.474 -18.656 1 93.75 16 ILE B N 1
ATOM 1569 C CA . ILE B 1 16 ? -8.148 0.438 -18.484 1 93.75 16 ILE B CA 1
ATOM 1570 C C . ILE B 1 16 ? -9.242 0.106 -19.484 1 93.75 16 ILE B C 1
ATOM 1572 O O . ILE B 1 16 ? -9.188 0.551 -20.641 1 93.75 16 ILE B O 1
ATOM 1576 N N . CYS B 1 17 ? -10.195 -0.673 -19.109 1 92.88 17 CYS B N 1
ATOM 1577 C CA . CYS B 1 17 ? -11.336 -1.066 -19.938 1 92.88 17 CYS B CA 1
ATOM 1578 C C . CYS B 1 17 ? -12.531 -1.432 -19.078 1 92.88 17 CYS B C 1
ATOM 1580 O O . CYS B 1 17 ? -12.383 -1.757 -17.891 1 92.88 17 CYS B O 1
ATOM 1582 N N . PRO B 1 18 ? -13.727 -1.338 -19.625 1 93.06 18 PRO B N 1
ATOM 1583 C CA . PRO B 1 18 ? -14.945 -1.563 -18.844 1 93.06 18 PRO B CA 1
ATOM 1584 C C . PRO B 1 18 ? -15 -2.953 -18.203 1 93.06 18 PRO B C 1
ATOM 1586 O O . PRO B 1 18 ? -15.508 -3.113 -17.094 1 93.06 18 PRO B O 1
ATOM 1589 N N . GLU B 1 19 ? -14.523 -3.904 -18.922 1 93.69 19 GLU B N 1
ATOM 1590 C CA . GLU B 1 19 ? -14.555 -5.273 -18.406 1 93.69 19 GLU B CA 1
ATOM 1591 C C . GLU B 1 19 ? -13.781 -5.398 -17.109 1 93.69 19 GLU B C 1
ATOM 1593 O O . GLU B 1 19 ? -14.305 -5.922 -16.109 1 93.69 19 GLU B O 1
ATOM 1598 N N . ILE B 1 20 ? -12.609 -4.906 -17.094 1 95 20 ILE B N 1
ATOM 1599 C CA . ILE B 1 20 ? -11.742 -4.988 -15.93 1 95 20 ILE B CA 1
ATOM 1600 C C . ILE B 1 20 ? -12.281 -4.082 -14.82 1 95 20 ILE B C 1
ATOM 1602 O O . ILE B 1 20 ? -12.359 -4.488 -13.656 1 95 20 ILE B O 1
ATOM 1606 N N . GLY B 1 21 ? -12.703 -2.918 -15.172 1 95.25 21 GLY B N 1
ATOM 1607 C CA . GLY B 1 21 ? -13.281 -1.997 -14.203 1 95.25 21 GLY B CA 1
ATOM 1608 C C . GLY B 1 21 ? -14.5 -2.557 -13.508 1 95.25 21 GLY B C 1
ATOM 1609 O O . GLY B 1 21 ? -14.656 -2.393 -12.289 1 95.25 21 GLY B O 1
ATOM 1610 N N . GLY B 1 22 ? -15.336 -3.172 -14.32 1 95.62 22 GLY B N 1
ATOM 1611 C CA . GLY B 1 22 ? -16.531 -3.785 -13.758 1 95.62 22 GLY B CA 1
ATOM 1612 C C . GLY B 1 22 ? -16.219 -4.91 -12.789 1 95.62 22 GLY B C 1
ATOM 1613 O O . GLY B 1 22 ? -16.859 -5.035 -11.742 1 95.62 22 GLY B O 1
ATOM 1614 N N . ALA B 1 23 ? -15.281 -5.703 -13.164 1 95.81 23 ALA B N 1
ATOM 1615 C CA . ALA B 1 23 ? -14.875 -6.812 -12.305 1 95.81 23 ALA B CA 1
ATOM 1616 C C . ALA B 1 23 ? -14.297 -6.297 -10.984 1 95.81 23 ALA B C 1
ATOM 1618 O O . ALA B 1 23 ? -14.609 -6.82 -9.914 1 95.81 23 ALA B O 1
ATOM 1619 N N . LEU B 1 24 ? -13.5 -5.273 -11.023 1 97.25 24 LEU B N 1
ATOM 1620 C CA . LEU B 1 24 ? -12.891 -4.672 -9.852 1 97.25 24 LEU B CA 1
ATOM 1621 C C . LEU B 1 24 ? -13.953 -4.109 -8.914 1 97.25 24 LEU B C 1
ATOM 1623 O O . LEU B 1 24 ? -13.891 -4.316 -7.695 1 97.25 24 LEU B O 1
ATOM 1627 N N . LEU B 1 25 ? -14.906 -3.459 -9.477 1 97.56 25 LEU B N 1
ATOM 1628 C CA . LEU B 1 25 ? -15.945 -2.844 -8.672 1 97.56 25 LEU B CA 1
ATOM 1629 C C . LEU B 1 25 ? -16.797 -3.904 -7.977 1 97.56 25 LEU B C 1
ATOM 1631 O O . LEU B 1 25 ? -17.141 -3.756 -6.801 1 97.56 25 LEU B O 1
ATOM 1635 N N . ARG B 1 26 ? -17.141 -4.961 -8.711 1 97.56 26 ARG B N 1
ATOM 1636 C CA . ARG B 1 26 ? -17.938 -6.047 -8.133 1 97.56 26 ARG B CA 1
ATOM 1637 C C . ARG B 1 26 ? -17.219 -6.664 -6.934 1 97.56 26 ARG B C 1
ATOM 1639 O O . ARG B 1 26 ? -17.828 -6.926 -5.902 1 97.56 26 ARG B O 1
ATOM 1646 N N . THR B 1 27 ? -15.984 -6.855 -7.102 1 98.44 27 THR B N 1
ATOM 1647 C CA . THR B 1 27 ? -15.195 -7.445 -6.023 1 98.44 27 THR B CA 1
ATOM 1648 C C . THR B 1 27 ? -15.094 -6.48 -4.844 1 98.44 27 THR B C 1
ATOM 1650 O O . THR B 1 27 ? -15.242 -6.891 -3.689 1 98.44 27 THR B O 1
ATOM 1653 N N . GLU B 1 28 ? -14.797 -5.254 -5.156 1 98.44 28 GLU B N 1
ATOM 1654 C CA . GLU B 1 28 ? -14.656 -4.27 -4.09 1 98.44 28 GLU B CA 1
ATOM 1655 C C . GLU B 1 28 ? -15.938 -4.156 -3.266 1 98.44 28 GLU B C 1
ATOM 1657 O O . GLU B 1 28 ? -15.883 -3.938 -2.053 1 98.44 28 GLU B O 1
ATOM 1662 N N . GLU B 1 29 ? -17.078 -4.328 -3.891 1 98.5 29 GLU B N 1
ATOM 1663 C CA . GLU B 1 29 ? -18.359 -4.312 -3.188 1 98.5 29 GLU B CA 1
ATOM 1664 C C . GLU B 1 29 ? -18.469 -5.492 -2.227 1 98.5 29 GLU B C 1
ATOM 1666 O O . GLU B 1 29 ? -18.938 -5.336 -1.094 1 98.5 29 GLU B O 1
ATOM 1671 N N . LEU B 1 30 ? -18.109 -6.609 -2.709 1 98.5 30 LEU B N 1
ATOM 1672 C CA . LEU B 1 30 ? -18.172 -7.809 -1.877 1 98.5 30 LEU B CA 1
ATOM 1673 C C . LEU B 1 30 ? -17.203 -7.707 -0.707 1 98.5 30 LEU B C 1
ATOM 1675 O O . LEU B 1 30 ? -17.531 -8.086 0.418 1 98.5 30 LEU B O 1
ATOM 1679 N N . VAL B 1 31 ? -16.016 -7.203 -0.947 1 98.75 31 VAL B N 1
ATOM 1680 C CA . VAL B 1 31 ? -15.008 -7.008 0.098 1 98.75 31 VAL B CA 1
ATOM 1681 C C . VAL B 1 31 ? -15.531 -6.004 1.125 1 98.75 31 VAL B C 1
ATOM 1683 O O . VAL B 1 31 ? -15.336 -6.18 2.33 1 98.75 31 VAL B O 1
ATOM 1686 N N . PHE B 1 32 ? -16.172 -4.984 0.596 1 98.62 32 PHE B N 1
ATOM 1687 C CA . PHE B 1 32 ? -16.781 -3.994 1.48 1 98.62 32 PHE B CA 1
ATOM 1688 C C . PHE B 1 32 ? -17.781 -4.648 2.428 1 98.62 32 PHE B C 1
ATOM 1690 O O . PHE B 1 32 ? -17.766 -4.391 3.633 1 98.62 32 PHE B O 1
ATOM 1697 N N . ARG B 1 33 ? -18.578 -5.465 1.965 1 98.25 33 ARG B N 1
ATOM 1698 C CA . ARG B 1 33 ? -19.562 -6.191 2.779 1 98.25 33 ARG B CA 1
ATOM 1699 C C . ARG B 1 33 ? -18.859 -7.059 3.82 1 98.25 33 ARG B C 1
ATOM 1701 O O . ARG B 1 33 ? -19.25 -7.07 4.988 1 98.25 33 ARG B O 1
ATOM 1708 N N . LEU B 1 34 ? -17.875 -7.75 3.381 1 98.75 34 LEU B N 1
ATOM 1709 C CA . LEU B 1 34 ? -17.109 -8.594 4.293 1 98.75 34 LEU B CA 1
ATOM 1710 C C . LEU B 1 34 ? -16.562 -7.777 5.461 1 98.75 34 LEU B C 1
ATOM 1712 O O . LEU B 1 34 ? -16.703 -8.18 6.617 1 98.75 34 LEU B O 1
ATOM 1716 N N . ASN B 1 35 ? -16.047 -6.648 5.121 1 98.56 35 ASN B N 1
ATOM 1717 C CA . ASN B 1 35 ? -15.367 -5.816 6.109 1 98.56 35 ASN B CA 1
ATOM 1718 C C . ASN B 1 35 ? -16.359 -5.152 7.062 1 98.56 35 ASN B C 1
ATOM 1720 O O . ASN B 1 35 ? -15.984 -4.688 8.141 1 98.56 35 ASN B O 1
ATOM 1724 N N . GLN B 1 36 ? -17.578 -5.145 6.719 1 97.62 36 GLN B N 1
ATOM 1725 C CA . GLN B 1 36 ? -18.609 -4.523 7.551 1 97.62 36 GLN B CA 1
ATOM 1726 C C . GLN B 1 36 ? -19.25 -5.551 8.477 1 97.62 36 GLN B C 1
ATOM 1728 O O . GLN B 1 36 ? -19.984 -5.184 9.398 1 97.62 36 GLN B O 1
ATOM 1733 N N . LEU B 1 37 ? -19.016 -6.828 8.242 1 98.06 37 LEU B N 1
ATOM 1734 C CA . LEU B 1 37 ? -19.609 -7.863 9.078 1 98.06 37 LEU B CA 1
ATOM 1735 C C . LEU B 1 37 ? -18.891 -7.973 10.414 1 98.06 37 LEU B C 1
ATOM 1737 O O . LEU B 1 37 ? -17.656 -7.973 10.453 1 98.06 37 LEU B O 1
ATOM 1741 N N . PRO B 1 38 ? -19.641 -8.086 11.555 1 97.81 38 PRO B N 1
ATOM 1742 C CA . PRO B 1 38 ? -19 -8.359 12.836 1 97.81 38 PRO B CA 1
ATOM 1743 C C . PRO B 1 38 ? -18.219 -9.672 12.844 1 97.81 38 PRO B C 1
ATOM 1745 O O . PRO B 1 38 ? -18.609 -10.625 12.18 1 97.81 38 PRO B O 1
ATOM 1748 N N . PRO B 1 39 ? -17.219 -9.688 13.625 1 96.69 39 PRO B N 1
ATOM 1749 C CA . PRO B 1 39 ? -16.406 -10.898 13.672 1 96.69 39 PRO B CA 1
ATOM 1750 C C . PRO B 1 39 ? -17.188 -12.117 14.164 1 96.69 39 PRO B C 1
ATOM 1752 O O . PRO B 1 39 ? -16.828 -13.258 13.836 1 96.69 39 PRO B O 1
ATOM 1755 N N . SER B 1 40 ? -18.234 -11.93 14.828 1 97.94 40 SER B N 1
ATOM 1756 C CA . SER B 1 40 ? -19 -13.031 15.391 1 97.94 40 SER B CA 1
ATOM 1757 C C . SER B 1 40 ? -19.828 -13.727 14.32 1 97.94 40 SER B C 1
ATOM 1759 O O . SER B 1 40 ? -20.344 -14.828 14.539 1 97.94 40 SER B O 1
ATOM 1761 N N . ARG B 1 41 ? -20.062 -12.969 13.203 1 97.88 41 ARG B N 1
ATOM 1762 C CA . ARG B 1 41 ? -20.828 -13.562 12.109 1 97.88 41 ARG B CA 1
ATOM 1763 C C . ARG B 1 41 ? -19.953 -14.469 11.258 1 97.88 41 ARG B C 1
ATOM 1765 O O . ARG B 1 41 ? -19.828 -14.258 10.047 1 97.88 41 ARG B O 1
ATOM 1772 N N . ARG B 1 42 ? -19.5 -15.578 11.836 1 96.75 42 ARG B N 1
ATOM 1773 C CA . ARG B 1 42 ? -18.453 -16.438 11.273 1 96.75 42 ARG B CA 1
ATOM 1774 C C . ARG B 1 42 ? -18.938 -17.125 10 1 96.75 42 ARG B C 1
ATOM 1776 O O . ARG B 1 42 ? -18.219 -17.172 9 1 96.75 42 ARG B O 1
ATOM 1783 N N . GLU B 1 43 ? -20.109 -17.625 9.977 1 97.31 43 GLU B N 1
ATOM 1784 C CA . GLU B 1 43 ? -20.641 -18.359 8.836 1 97.31 43 GLU B CA 1
ATOM 1785 C C . GLU B 1 43 ? -20.828 -17.453 7.629 1 97.31 43 GLU B C 1
ATOM 1787 O O . GLU B 1 43 ? -20.5 -17.828 6.5 1 97.31 43 GLU B O 1
ATOM 1792 N N . GLU B 1 44 ? -21.406 -16.25 7.91 1 98.12 44 GLU B N 1
ATOM 1793 C CA . GLU B 1 44 ? -21.609 -15.289 6.832 1 98.12 44 GLU B CA 1
ATOM 1794 C C . GLU B 1 44 ? -20.266 -14.828 6.254 1 98.12 44 GLU B C 1
ATOM 1796 O O . GLU B 1 44 ? -20.141 -14.672 5.039 1 98.12 44 GLU B O 1
ATOM 1801 N N . ARG B 1 45 ? -19.344 -14.625 7.148 1 98.31 45 ARG B N 1
ATOM 1802 C CA . ARG B 1 45 ? -18.016 -14.211 6.699 1 98.31 45 ARG B CA 1
ATOM 1803 C C . ARG B 1 45 ? -17.375 -15.289 5.836 1 98.31 45 ARG B C 1
ATOM 1805 O O . ARG B 1 45 ? -16.828 -15 4.77 1 98.31 45 ARG B O 1
ATOM 1812 N N . GLU B 1 46 ? -17.438 -16.484 6.234 1 97.5 46 GLU B N 1
ATOM 1813 C CA . GLU B 1 46 ? -16.875 -17.594 5.461 1 97.5 46 GLU B CA 1
ATOM 1814 C C . GLU B 1 46 ? -17.562 -17.719 4.105 1 97.5 46 GLU B C 1
ATOM 1816 O O . GLU B 1 46 ? -16.922 -18 3.096 1 97.5 46 GLU B O 1
ATOM 1821 N N . ALA B 1 47 ? -18.875 -17.562 4.113 1 98.25 47 ALA B N 1
ATOM 1822 C CA . ALA B 1 47 ? -19.625 -17.656 2.865 1 98.25 47 ALA B CA 1
ATOM 1823 C C . ALA B 1 47 ? -19.141 -16.609 1.861 1 98.25 47 ALA B C 1
ATOM 1825 O O . ALA B 1 47 ? -18.984 -16.906 0.674 1 98.25 47 ALA B O 1
ATOM 1826 N N . ILE B 1 48 ? -18.891 -15.406 2.34 1 98.5 48 ILE B N 1
ATOM 1827 C CA . ILE B 1 48 ? -18.422 -14.344 1.461 1 98.5 48 ILE B CA 1
ATOM 1828 C C . ILE B 1 48 ? -17.016 -14.672 0.961 1 98.5 48 ILE B C 1
ATOM 1830 O O . ILE B 1 48 ? -16.703 -14.477 -0.216 1 98.5 48 ILE B O 1
ATOM 1834 N N . ILE B 1 49 ? -16.156 -15.195 1.814 1 98.5 49 ILE B N 1
ATOM 1835 C CA . ILE B 1 49 ? -14.789 -15.547 1.442 1 98.5 49 ILE B CA 1
ATOM 1836 C C . ILE B 1 49 ? -14.812 -16.625 0.36 1 98.5 49 ILE B C 1
ATOM 1838 O O . ILE B 1 49 ? -14.062 -16.547 -0.618 1 98.5 49 ILE B O 1
ATOM 1842 N N . ARG B 1 50 ? -15.656 -17.609 0.48 1 98.56 50 ARG B N 1
ATOM 1843 C CA . ARG B 1 50 ? -15.773 -18.688 -0.491 1 98.56 50 ARG B CA 1
ATOM 1844 C C . ARG B 1 50 ? -16.359 -18.172 -1.81 1 98.56 50 ARG B C 1
ATOM 1846 O O . ARG B 1 50 ? -16.047 -18.719 -2.875 1 98.56 50 ARG B O 1
ATOM 1853 N N . GLN B 1 51 ? -17.203 -17.156 -1.72 1 98.44 51 GLN B N 1
ATOM 1854 C CA . GLN B 1 51 ? -17.719 -16.516 -2.93 1 98.44 51 GLN B CA 1
ATOM 1855 C C . GLN B 1 51 ? -16.625 -15.695 -3.621 1 98.44 51 GLN B C 1
ATOM 1857 O O . GLN B 1 51 ? -16.594 -15.617 -4.852 1 98.44 51 GLN B O 1
ATOM 1862 N N . LEU B 1 52 ? -15.781 -15.164 -2.85 1 98.38 52 LEU B N 1
ATOM 1863 C CA . LEU B 1 52 ? -14.766 -14.219 -3.309 1 98.38 52 LEU B CA 1
ATOM 1864 C C . LEU B 1 52 ? -13.586 -14.945 -3.943 1 98.38 52 LEU B C 1
ATOM 1866 O O . LEU B 1 52 ? -13.195 -14.641 -5.074 1 98.38 52 LEU B O 1
ATOM 1870 N N . PHE B 1 53 ? -13.078 -15.992 -3.295 1 98.69 53 PHE B N 1
ATOM 1871 C CA . PHE B 1 53 ? -11.836 -16.641 -3.697 1 98.69 53 PHE B CA 1
ATOM 1872 C C . PHE B 1 53 ? -12.102 -17.734 -4.727 1 98.69 53 PHE B C 1
ATOM 1874 O O . PHE B 1 53 ? -13.195 -18.297 -4.766 1 98.69 53 PHE B O 1
ATOM 1881 N N . GLY B 1 54 ? -11.078 -17.953 -5.527 1 98.5 54 GLY B N 1
ATOM 1882 C CA . GLY B 1 54 ? -11.164 -19.047 -6.48 1 98.5 54 GLY B CA 1
ATOM 1883 C C . GLY B 1 54 ? -11.195 -20.406 -5.816 1 98.5 54 GLY B C 1
ATOM 1884 O O . GLY B 1 54 ? -11.844 -21.328 -6.312 1 98.5 54 GLY B O 1
ATOM 1885 N N . HIS B 1 55 ? -10.43 -20.562 -4.773 1 98.62 55 HIS B N 1
ATOM 1886 C CA . HIS B 1 55 ? -10.398 -21.781 -3.984 1 98.62 55 HIS B CA 1
ATOM 1887 C C . HIS B 1 55 ? -10.148 -21.484 -2.51 1 98.62 55 HIS B C 1
ATOM 1889 O O . HIS B 1 55 ? -9.312 -20.656 -2.176 1 98.62 55 HIS B O 1
ATOM 1895 N N . VAL B 1 56 ? -10.891 -22.203 -1.668 1 98.69 56 VAL B N 1
ATOM 1896 C CA . VAL B 1 56 ? -10.742 -22.062 -0.223 1 98.69 56 VAL B CA 1
ATOM 1897 C C . VAL B 1 56 ? -10.742 -23.453 0.428 1 98.69 56 VAL B C 1
ATOM 1899 O O . VAL B 1 56 ? -11.703 -24.219 0.269 1 98.69 56 VAL B O 1
ATOM 1902 N N . GLY B 1 57 ? -9.664 -23.75 1.101 1 98.69 57 GLY B N 1
ATOM 1903 C CA . GLY B 1 57 ? -9.594 -25 1.84 1 98.69 57 GLY B CA 1
ATOM 1904 C C . GLY B 1 57 ? -10.438 -25 3.1 1 98.69 57 GLY B C 1
ATOM 1905 O O . GLY B 1 57 ? -11.383 -24.219 3.217 1 98.69 57 GLY B O 1
ATOM 1906 N N . LYS B 1 58 ? -10.102 -25.891 4.027 1 98.25 58 LYS B N 1
ATOM 1907 C CA . LYS B 1 58 ? -10.812 -26.016 5.297 1 98.25 58 LYS B CA 1
ATOM 1908 C C . LYS B 1 58 ? -10.227 -25.078 6.352 1 98.25 58 LYS B C 1
ATOM 1910 O O . LYS B 1 58 ? -9.023 -24.812 6.355 1 98.25 58 LYS B O 1
ATOM 1915 N N . SER B 1 59 ? -11.125 -24.562 7.289 1 97.62 59 SER B N 1
ATOM 1916 C CA . SER B 1 59 ? -10.727 -23.828 8.477 1 97.62 59 SER B CA 1
ATOM 1917 C C . SER B 1 59 ? -9.906 -22.594 8.109 1 97.62 59 SER B C 1
ATOM 1919 O O . SER B 1 59 ? -8.828 -22.375 8.672 1 97.62 59 SER B O 1
ATOM 1921 N N . VAL B 1 60 ? -10.414 -21.828 7.258 1 97.62 60 VAL B N 1
ATOM 1922 C CA . VAL B 1 60 ? -9.781 -20.594 6.816 1 97.62 60 VAL B CA 1
ATOM 1923 C C . VAL B 1 60 ? -10.305 -19.422 7.641 1 97.62 60 VAL B C 1
ATOM 1925 O O . VAL B 1 60 ? -11.5 -19.344 7.93 1 97.62 60 VAL B O 1
ATOM 1928 N N . CYS B 1 61 ? -9.367 -18.531 8 1 97.31 61 CYS B N 1
ATOM 1929 C CA . CYS B 1 61 ? -9.734 -17.344 8.766 1 97.31 61 CYS B CA 1
ATOM 1930 C C . CYS B 1 61 ? -9.055 -16.109 8.195 1 97.31 61 CYS B C 1
ATOM 1932 O O . CYS B 1 61 ? -7.828 -16.062 8.086 1 97.31 61 CYS B O 1
ATOM 1934 N N . ILE B 1 62 ? -9.82 -15.125 7.891 1 98.31 62 ILE B N 1
ATOM 1935 C CA . ILE B 1 62 ? -9.312 -13.836 7.426 1 98.31 62 ILE B CA 1
ATOM 1936 C C . ILE B 1 62 ? -9.898 -12.711 8.273 1 98.31 62 ILE B C 1
ATOM 1938 O O . ILE B 1 62 ? -11.117 -12.539 8.328 1 98.31 62 ILE B O 1
ATOM 1942 N N . HIS B 1 63 ? -9.055 -11.977 8.891 1 98.44 63 HIS B N 1
ATOM 1943 C CA . HIS B 1 63 ? -9.5 -10.875 9.727 1 98.44 63 HIS B CA 1
ATOM 1944 C C . HIS B 1 63 ? -9.75 -9.617 8.898 1 98.44 63 HIS B C 1
ATOM 1946 O O . HIS B 1 63 ? -9.031 -9.359 7.926 1 98.44 63 HIS B O 1
ATOM 1952 N N . SER B 1 64 ? -10.758 -8.906 9.312 1 98.38 64 SER B N 1
ATOM 1953 C CA . SER B 1 64 ? -11.055 -7.625 8.672 1 98.38 64 SER B CA 1
ATOM 1954 C C . SER B 1 64 ? -10.219 -6.504 9.273 1 98.38 64 SER B C 1
ATOM 1956 O O . SER B 1 64 ? -9.922 -6.512 10.469 1 98.38 64 SER B O 1
ATOM 1958 N N . PRO B 1 65 ? -9.875 -5.469 8.547 1 98.38 65 PRO B N 1
ATOM 1959 C CA . PRO B 1 65 ? -10.227 -5.367 7.125 1 98.38 65 PRO B CA 1
ATOM 1960 C C . PRO B 1 65 ? -9.352 -6.254 6.238 1 98.38 65 PRO B C 1
ATOM 1962 O O . PRO B 1 65 ? -8.258 -6.645 6.641 1 98.38 65 PRO B O 1
ATOM 1965 N N . PHE B 1 66 ? -9.844 -6.668 5.125 1 98.88 66 PHE B N 1
ATOM 1966 C CA . PHE B 1 66 ? -9.195 -7.391 4.035 1 98.88 66 PHE B CA 1
ATOM 1967 C C . PHE B 1 66 ? -9.453 -6.703 2.701 1 98.88 66 PHE B C 1
ATOM 1969 O O . PHE B 1 66 ? -10.531 -6.145 2.48 1 98.88 66 PHE B O 1
ATOM 1976 N N . HIS B 1 67 ? -8.422 -6.738 1.804 1 98.88 67 HIS B N 1
ATOM 1977 C CA . HIS B 1 67 ? -8.609 -6.129 0.492 1 98.88 67 HIS B CA 1
ATOM 1978 C C . HIS B 1 67 ? -8.031 -7.004 -0.612 1 98.88 67 HIS B C 1
ATOM 1980 O O . HIS B 1 67 ? -6.973 -7.613 -0.436 1 98.88 67 HIS B O 1
ATOM 1986 N N . CYS B 1 68 ? -8.68 -7.016 -1.78 1 98.81 68 CYS B N 1
ATOM 1987 C CA . CYS B 1 68 ? -8.156 -7.637 -2.994 1 98.81 68 CYS B CA 1
ATOM 1988 C C . CYS B 1 68 ? -8.781 -7.016 -4.234 1 98.81 68 CYS B C 1
ATOM 1990 O O . CYS B 1 68 ? -9.727 -6.227 -4.133 1 98.81 68 CYS B O 1
ATOM 1992 N N . ASP B 1 69 ? -8.273 -7.324 -5.379 1 98.31 69 ASP B N 1
ATOM 1993 C CA . ASP B 1 69 ? -8.742 -6.699 -6.609 1 98.31 69 ASP B CA 1
ATOM 1994 C C . ASP B 1 69 ? -9.805 -7.559 -7.285 1 98.31 69 ASP B C 1
ATOM 1996 O O . ASP B 1 69 ? -10.859 -7.055 -7.688 1 98.31 69 ASP B O 1
ATOM 2000 N N . PHE B 1 70 ? -9.531 -8.875 -7.348 1 97.94 70 PHE B N 1
ATOM 2001 C CA . PHE B 1 70 ? -10.461 -9.727 -8.078 1 97.94 70 PHE B CA 1
ATOM 2002 C C . PHE B 1 70 ? -11 -10.836 -7.188 1 97.94 70 PHE B C 1
ATOM 2004 O O . PHE B 1 70 ? -12.141 -11.266 -7.348 1 97.94 70 PHE B O 1
ATOM 2011 N N . GLY B 1 71 ? -10.188 -11.32 -6.277 1 98.31 71 GLY B N 1
ATOM 2012 C CA . GLY B 1 71 ? -10.578 -12.414 -5.402 1 98.31 71 GLY B CA 1
ATOM 2013 C C . GLY B 1 71 ? -10.516 -13.766 -6.078 1 98.31 71 GLY B C 1
ATOM 2014 O O . GLY B 1 71 ? -9.867 -14.688 -5.578 1 98.31 71 GLY B O 1
ATOM 2015 N N . ALA B 1 72 ? -11.047 -13.891 -7.25 1 97.25 72 ALA B N 1
ATOM 2016 C CA . ALA B 1 72 ? -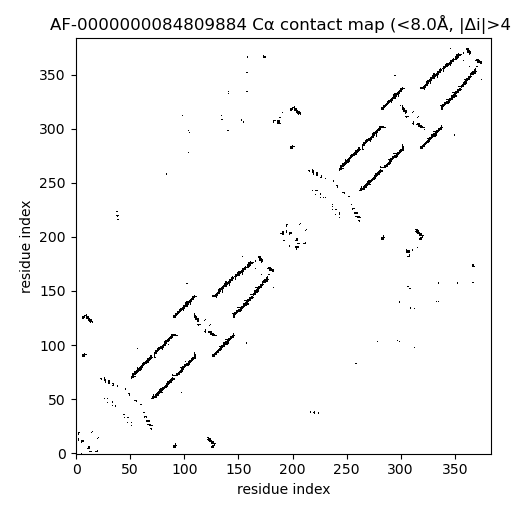11.219 -15.156 -7.961 1 97.25 72 ALA B CA 1
ATOM 2017 C C . ALA B 1 72 ? -9.867 -15.773 -8.297 1 97.25 72 ALA B C 1
ATOM 2019 O O . ALA B 1 72 ? -9.781 -16.969 -8.586 1 97.25 72 ALA B O 1
ATOM 2020 N N . GLN B 1 73 ? -8.82 -14.984 -8.297 1 97.75 73 GLN B N 1
ATOM 2021 C CA . GLN B 1 73 ? -7.496 -15.484 -8.656 1 97.75 73 GLN B CA 1
ATOM 2022 C C . GLN B 1 73 ? -6.734 -15.953 -7.418 1 97.75 73 GLN B C 1
ATOM 2024 O O . GLN B 1 73 ? -5.594 -16.406 -7.52 1 97.75 73 GLN B O 1
ATOM 2029 N N . ILE B 1 74 ? -7.324 -15.852 -6.258 1 98.81 74 ILE B N 1
ATOM 2030 C CA . ILE B 1 74 ? -6.699 -16.25 -5.004 1 98.81 74 ILE B CA 1
ATOM 2031 C C . ILE B 1 74 ? -7.129 -17.656 -4.633 1 98.81 74 ILE B C 1
ATOM 2033 O O . ILE B 1 74 ? -8.32 -17.969 -4.633 1 98.81 74 ILE B O 1
ATOM 2037 N N . SER B 1 75 ? -6.191 -18.5 -4.422 1 98.94 75 SER B N 1
ATOM 2038 C CA . SER B 1 75 ? -6.402 -19.859 -3.926 1 98.94 75 SER B CA 1
ATOM 2039 C C . SER B 1 75 ? -5.668 -20.094 -2.609 1 98.94 75 SER B C 1
ATOM 2041 O O . SER B 1 75 ? -4.449 -19.922 -2.535 1 98.94 75 SER B O 1
ATOM 2043 N N . VAL B 1 76 ? -6.402 -20.5 -1.586 1 98.88 76 VAL B N 1
ATOM 2044 C CA . VAL B 1 76 ? -5.785 -20.75 -0.288 1 98.88 76 VAL B CA 1
ATOM 2045 C C . VAL B 1 76 ? -6.105 -22.188 0.165 1 98.88 76 VAL B C 1
ATOM 2047 O O . VAL B 1 76 ? -7.211 -22.672 -0.057 1 98.88 76 VAL B O 1
ATOM 2050 N N . GLY B 1 77 ? -5.102 -22.828 0.761 1 98.88 77 GLY B N 1
ATOM 2051 C CA . GLY B 1 77 ? -5.262 -24.188 1.248 1 98.88 77 GLY B CA 1
ATOM 2052 C C . GLY B 1 77 ? -5.934 -24.266 2.605 1 98.88 77 GLY B C 1
ATOM 2053 O O . GLY B 1 77 ? -6.617 -23.312 3.018 1 98.88 77 GLY B O 1
ATOM 2054 N N . ASP B 1 78 ? -5.777 -25.469 3.281 1 98.88 78 ASP B N 1
ATOM 2055 C CA . ASP B 1 78 ? -6.359 -25.719 4.594 1 98.88 78 ASP B CA 1
ATOM 2056 C C . ASP B 1 78 ? -5.633 -24.922 5.68 1 98.88 78 ASP B C 1
ATOM 2058 O O . ASP B 1 78 ? -4.41 -24.781 5.637 1 98.88 78 ASP B O 1
ATOM 2062 N N . HIS B 1 79 ? -6.414 -24.375 6.711 1 98.75 79 HIS B N 1
ATOM 2063 C CA . HIS B 1 79 ? -5.898 -23.75 7.922 1 98.75 79 HIS B CA 1
ATOM 2064 C C . HIS B 1 79 ? -5.102 -22.5 7.602 1 98.75 79 HIS B C 1
ATOM 2066 O O . HIS B 1 79 ? -4.062 -22.234 8.211 1 98.75 79 HIS B O 1
ATOM 2072 N N . PHE B 1 80 ? -5.562 -21.859 6.605 1 98.75 80 PHE B N 1
ATOM 2073 C CA . PHE B 1 80 ? -5.016 -20.562 6.254 1 98.75 80 PHE B CA 1
ATOM 2074 C C . PHE B 1 80 ? -5.527 -19.484 7.203 1 98.75 80 PHE B C 1
ATOM 2076 O O . PHE B 1 80 ? -6.727 -19.422 7.496 1 98.75 80 PHE B O 1
ATOM 2083 N N . VAL B 1 81 ? -4.578 -18.578 7.672 1 98.75 81 VAL B N 1
ATOM 2084 C CA . VAL B 1 81 ? -4.953 -17.438 8.508 1 98.75 81 VAL B CA 1
ATOM 2085 C C . VAL B 1 81 ? -4.336 -16.156 7.953 1 98.75 81 VAL B C 1
ATOM 2087 O O . VAL B 1 81 ? -3.115 -16.062 7.812 1 98.75 81 VAL B O 1
ATOM 2090 N N . GLY B 1 82 ? -5.129 -15.242 7.586 1 98.75 82 GLY B N 1
ATOM 2091 C CA . GLY B 1 82 ? -4.711 -13.898 7.23 1 98.75 82 GLY B CA 1
ATOM 2092 C C . GLY B 1 82 ? -5.074 -12.859 8.281 1 98.75 82 GLY B C 1
ATOM 2093 O O . GLY B 1 82 ? -6.258 -12.617 8.531 1 98.75 82 GLY B O 1
ATOM 2094 N N . ASN B 1 83 ? -4.086 -12.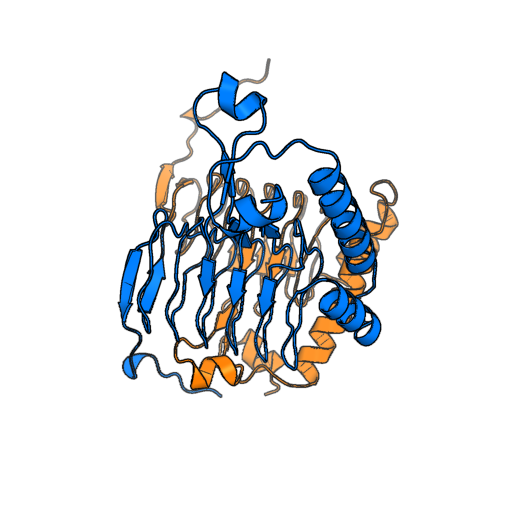227 8.828 1 98.69 83 ASN B N 1
ATOM 2095 C CA . ASN B 1 83 ? -4.301 -11.25 9.891 1 98.69 83 ASN B CA 1
ATOM 2096 C C . ASN B 1 83 ? -4.777 -9.906 9.328 1 98.69 83 ASN B C 1
ATOM 2098 O O . ASN B 1 83 ? -5.109 -9.805 8.148 1 98.69 83 ASN B O 1
ATOM 2102 N N . PHE B 1 84 ? -4.949 -8.844 10.156 1 98.81 84 PHE B N 1
ATOM 2103 C CA . PHE B 1 84 ? -5.621 -7.582 9.883 1 98.81 84 PHE B CA 1
ATOM 2104 C C . PHE B 1 84 ? -4.945 -6.855 8.727 1 98.81 84 PHE B C 1
ATOM 2106 O O . PHE B 1 84 ? -3.717 -6.781 8.664 1 98.81 84 PHE B O 1
ATOM 2113 N N . ASN B 1 85 ? -5.797 -6.34 7.777 1 98.81 85 ASN B N 1
ATOM 2114 C CA . ASN B 1 85 ? -5.395 -5.473 6.676 1 98.81 85 ASN B CA 1
ATOM 2115 C C . ASN B 1 85 ? -4.492 -6.207 5.688 1 98.81 85 ASN B C 1
ATOM 2117 O O . ASN B 1 85 ? -3.57 -5.613 5.125 1 98.81 85 ASN B O 1
ATOM 2121 N N . LEU B 1 86 ? -4.652 -7.5 5.559 1 98.94 86 LEU B N 1
ATOM 2122 C CA . LEU B 1 86 ? -4.062 -8.234 4.441 1 98.94 86 LEU B CA 1
ATOM 2123 C C . LEU B 1 86 ? -4.582 -7.695 3.109 1 98.94 86 LEU B C 1
ATOM 2125 O O . LEU B 1 86 ? -5.789 -7.52 2.934 1 98.94 86 LEU B O 1
ATOM 2129 N N . THR B 1 87 ? -3.703 -7.344 2.201 1 98.94 87 THR B N 1
ATOM 2130 C CA . THR B 1 87 ? -4.051 -6.832 0.88 1 98.94 87 THR B CA 1
ATOM 2131 C C . THR B 1 87 ? -3.426 -7.688 -0.216 1 98.94 87 THR B C 1
ATOM 2133 O O . THR B 1 87 ? -2.201 -7.797 -0.303 1 98.94 87 THR B O 1
ATOM 2136 N N . ILE B 1 88 ? -4.246 -8.32 -1.034 1 98.94 88 ILE B N 1
ATOM 2137 C CA . ILE B 1 88 ? -3.785 -9.156 -2.139 1 98.94 88 ILE B CA 1
ATOM 2138 C C . ILE B 1 88 ? -4.266 -8.57 -3.465 1 98.94 88 ILE B C 1
ATOM 2140 O O . ILE B 1 88 ? -5.453 -8.648 -3.791 1 98.94 88 ILE B O 1
ATOM 2144 N N . LEU B 1 89 ? -3.381 -7.906 -4.211 1 98.81 89 LEU B N 1
ATOM 2145 C CA . LEU B 1 89 ? -3.691 -7.461 -5.566 1 98.81 89 LEU B CA 1
ATOM 2146 C C . LEU B 1 89 ? -3.502 -8.594 -6.57 1 98.81 89 LEU B C 1
ATOM 2148 O O . LEU B 1 89 ? -2.402 -8.789 -7.09 1 98.81 89 LEU B O 1
ATOM 2152 N N . ASP B 1 90 ? -4.578 -9.273 -6.852 1 98.5 90 ASP B N 1
ATOM 2153 C CA . ASP B 1 90 ? -4.531 -10.547 -7.57 1 98.5 90 ASP B CA 1
ATOM 2154 C C . ASP B 1 90 ? -4.883 -10.359 -9.047 1 98.5 90 ASP B C 1
ATOM 2156 O O . ASP B 1 90 ? -5.734 -11.07 -9.578 1 98.5 90 ASP B O 1
ATOM 2160 N N . GLU B 1 91 ? -4.16 -9.484 -9.695 1 98.12 91 GLU B N 1
ATOM 2161 C CA . GLU B 1 91 ? -4.281 -9.375 -11.148 1 98.12 91 GLU B CA 1
ATOM 2162 C C . GLU B 1 91 ? -3.775 -10.633 -11.844 1 98.12 91 GLU B C 1
ATOM 2164 O O . GLU B 1 91 ? -4.09 -10.875 -13.008 1 98.12 91 GLU B O 1
ATOM 2169 N N . ALA B 1 92 ? -2.916 -11.438 -11.266 1 98.31 92 ALA B N 1
ATOM 2170 C CA . ALA B 1 92 ? -2.479 -12.781 -11.625 1 98.31 92 ALA B CA 1
ATOM 2171 C C . ALA B 1 92 ? -2.742 -13.766 -10.484 1 98.31 92 ALA B C 1
ATOM 2173 O O . ALA B 1 92 ? -3.059 -13.359 -9.367 1 98.31 92 ALA B O 1
ATOM 2174 N N . PRO B 1 93 ? -2.641 -15.117 -10.789 1 98.5 93 PRO B N 1
ATOM 2175 C CA . PRO B 1 93 ? -2.939 -16.109 -9.742 1 98.5 93 PRO B CA 1
ATOM 2176 C C . PRO B 1 93 ? -2.045 -15.961 -8.516 1 98.5 93 PRO B C 1
ATOM 2178 O O . PRO B 1 93 ? -0.835 -15.766 -8.648 1 98.5 93 PRO B O 1
ATOM 2181 N N . VAL B 1 94 ? -2.666 -15.961 -7.359 1 98.88 94 VAL B N 1
ATOM 2182 C CA . VAL B 1 94 ? -1.996 -16.062 -6.066 1 98.88 94 VAL B CA 1
ATOM 2183 C C . VAL B 1 94 ? -2.379 -17.375 -5.383 1 98.88 94 VAL B C 1
ATOM 2185 O O . VAL B 1 94 ? -3.543 -17.578 -5.027 1 98.88 94 VAL B O 1
ATOM 2188 N N . THR B 1 95 ? -1.417 -18.266 -5.246 1 98.94 95 THR B N 1
ATOM 2189 C CA . THR B 1 95 ? -1.662 -19.562 -4.641 1 98.94 95 THR B CA 1
ATOM 2190 C C . THR B 1 95 ? -0.951 -19.688 -3.295 1 98.94 95 THR B C 1
ATOM 2192 O O . THR B 1 95 ? 0.266 -19.5 -3.213 1 98.94 95 THR B O 1
ATOM 2195 N N . ILE B 1 96 ? -1.682 -19.953 -2.242 1 98.94 96 ILE B N 1
ATOM 2196 C CA . ILE B 1 96 ? -1.174 -20.078 -0.88 1 98.94 96 ILE B CA 1
ATOM 2197 C C . ILE B 1 96 ? -1.499 -21.469 -0.338 1 98.94 96 ILE B C 1
ATOM 2199 O O . ILE B 1 96 ? -2.658 -21.891 -0.347 1 98.94 96 ILE B O 1
ATOM 2203 N N . GLY B 1 97 ? -0.531 -22.172 0.135 1 98.94 97 GLY B N 1
ATOM 2204 C CA . GLY B 1 97 ? -0.658 -23.562 0.539 1 98.94 97 GLY B CA 1
ATOM 2205 C C . GLY B 1 97 ? -1.368 -23.734 1.868 1 98.94 97 GLY B C 1
ATOM 2206 O O . GLY B 1 97 ? -2.119 -22.859 2.297 1 98.94 97 GLY B O 1
ATOM 2207 N N . ASP B 1 98 ? -1.194 -24.969 2.482 1 98.94 98 ASP B N 1
ATOM 2208 C CA . ASP B 1 98 ? -1.811 -25.344 3.754 1 98.94 98 ASP B CA 1
ATOM 2209 C C . ASP B 1 98 ? -1.001 -24.812 4.934 1 98.94 98 ASP B C 1
ATOM 2211 O O . ASP B 1 98 ? 0.23 -24.766 4.879 1 98.94 98 ASP B O 1
ATOM 2215 N N . HIS B 1 99 ? -1.718 -24.406 6.027 1 98.88 99 HIS B N 1
ATOM 2216 C CA . HIS B 1 99 ? -1.099 -24.016 7.285 1 98.88 99 HIS B CA 1
ATOM 2217 C C . HIS B 1 99 ? -0.176 -22.812 7.09 1 98.88 99 HIS B C 1
ATOM 2219 O O . HIS B 1 99 ? 0.974 -22.828 7.535 1 98.88 99 HIS B O 1
ATOM 2225 N N . VAL B 1 100 ? -0.663 -21.906 6.406 1 98.94 100 VAL B N 1
ATOM 2226 C CA . VAL B 1 100 ? 0.067 -20.656 6.211 1 98.94 100 VAL B CA 1
ATOM 2227 C C . VAL B 1 100 ? -0.504 -19.578 7.125 1 98.94 100 VAL B C 1
ATOM 2229 O O . VAL B 1 100 ? -1.724 -19.406 7.219 1 98.94 100 VAL B O 1
ATOM 2232 N N . PHE B 1 101 ? 0.349 -18.844 7.82 1 98.81 101 PHE B N 1
ATOM 2233 C CA . PHE B 1 101 ? 0.015 -17.734 8.688 1 98.81 101 PHE B CA 1
ATOM 2234 C C . PHE B 1 101 ? 0.597 -16.422 8.148 1 98.81 101 PHE B C 1
ATOM 2236 O O . PHE B 1 101 ? 1.812 -16.312 7.98 1 98.81 101 PHE B O 1
ATOM 2243 N N . ILE B 1 102 ? -0.211 -15.508 7.926 1 98.94 102 ILE B N 1
ATOM 2244 C CA . ILE B 1 102 ? 0.235 -14.211 7.434 1 98.94 102 ILE B CA 1
ATOM 2245 C C . ILE B 1 102 ? -0.04 -13.133 8.484 1 98.94 102 ILE B C 1
ATOM 2247 O O . ILE B 1 102 ? -1.181 -12.961 8.922 1 98.94 102 ILE B O 1
ATOM 2251 N N . GLY B 1 103 ? 0.98 -12.383 8.875 1 98.88 103 GLY B N 1
ATOM 2252 C CA . GLY B 1 103 ? 0.867 -11.328 9.867 1 98.88 103 GLY B CA 1
ATOM 2253 C C . GLY B 1 103 ? 0.092 -10.125 9.367 1 98.88 103 GLY B C 1
ATOM 2254 O O . GLY B 1 103 ? -0.44 -10.133 8.258 1 98.88 103 GLY B O 1
ATOM 2255 N N . PRO B 1 104 ? -0.086 -9.094 10.258 1 98.88 104 PRO B N 1
ATOM 2256 C CA . PRO B 1 104 ? -0.892 -7.918 9.914 1 98.88 104 PRO B CA 1
ATOM 2257 C C . PRO B 1 104 ? -0.199 -7 8.906 1 98.88 104 PRO B C 1
ATOM 2259 O O . PRO B 1 104 ? 1.031 -6.91 8.898 1 98.88 104 PRO B O 1
ATOM 2262 N N . ASN B 1 105 ? -1.013 -6.359 8.047 1 98.81 105 ASN B N 1
ATOM 2263 C CA . ASN B 1 105 ? -0.55 -5.316 7.137 1 98.81 105 ASN B CA 1
ATOM 2264 C C . ASN B 1 105 ? 0.419 -5.871 6.094 1 98.81 105 ASN B C 1
ATOM 2266 O O . ASN B 1 105 ? 1.397 -5.211 5.738 1 98.81 105 ASN B O 1
ATOM 2270 N N . VAL B 1 106 ? 0.225 -7.105 5.684 1 98.94 106 VAL B N 1
ATOM 2271 C CA . VAL B 1 106 ? 1.026 -7.703 4.621 1 98.94 106 VAL B CA 1
ATOM 2272 C C . VAL B 1 106 ? 0.415 -7.363 3.262 1 98.94 106 VAL B C 1
ATOM 2274 O O . VAL B 1 106 ? -0.809 -7.34 3.113 1 98.94 106 VAL B O 1
ATOM 2277 N N . GLY B 1 107 ? 1.252 -7 2.307 1 98.94 107 GLY B N 1
ATOM 2278 C CA . GLY B 1 107 ? 0.856 -6.801 0.922 1 98.94 107 GLY B CA 1
ATOM 2279 C C . GLY B 1 107 ? 1.399 -7.867 -0.012 1 98.94 107 GLY B C 1
ATOM 2280 O O . GLY B 1 107 ? 2.592 -8.18 0.021 1 98.94 107 GLY B O 1
ATOM 2281 N N . ILE B 1 108 ? 0.555 -8.5 -0.788 1 98.94 108 ILE B N 1
ATOM 2282 C CA . ILE B 1 108 ? 0.901 -9.445 -1.843 1 98.94 108 ILE B CA 1
ATOM 2283 C C . ILE B 1 108 ? 0.469 -8.891 -3.197 1 98.94 108 ILE B C 1
ATOM 2285 O O . ILE B 1 108 ? -0.726 -8.836 -3.498 1 98.94 108 ILE B O 1
ATOM 2289 N N . TYR B 1 109 ? 1.444 -8.453 -4.039 1 98.88 109 TYR B N 1
ATOM 2290 C CA . TYR B 1 109 ? 1.134 -7.664 -5.227 1 98.88 109 TYR B CA 1
ATOM 2291 C C . TYR B 1 109 ? 1.615 -8.367 -6.492 1 98.88 109 TYR B C 1
ATOM 2293 O O . TYR B 1 109 ? 2.818 -8.422 -6.754 1 98.88 109 TYR B O 1
ATOM 2301 N N . THR B 1 110 ? 0.679 -8.812 -7.328 1 98.81 110 THR B N 1
ATOM 2302 C CA . THR B 1 110 ? 1.051 -9.508 -8.555 1 98.81 110 THR B CA 1
ATOM 2303 C C . THR B 1 110 ? 1.281 -8.516 -9.695 1 98.81 110 THR B C 1
ATOM 2305 O O . THR B 1 110 ? 1.848 -8.875 -10.727 1 98.81 110 THR B O 1
ATOM 2308 N N . VAL B 1 111 ? 0.856 -7.285 -9.523 1 98.19 111 VAL B N 1
ATOM 2309 C CA . VAL B 1 111 ? 0.741 -6.359 -10.648 1 98.19 111 VAL B CA 1
ATOM 2310 C C . VAL B 1 111 ? 1.951 -5.43 -10.672 1 98.19 111 VAL B C 1
ATOM 2312 O O . VAL B 1 111 ? 2.455 -5.023 -9.625 1 98.19 111 VAL B O 1
ATOM 2315 N N . ASN B 1 112 ? 2.424 -5.16 -11.812 1 97.25 112 ASN B N 1
ATOM 2316 C CA . ASN B 1 112 ? 3.375 -4.102 -12.141 1 97.25 112 ASN B CA 1
ATOM 2317 C C . ASN B 1 112 ? 2.85 -3.191 -13.242 1 97.25 112 ASN B C 1
ATOM 2319 O O . ASN B 1 112 ? 1.986 -3.594 -14.023 1 97.25 112 ASN B O 1
ATOM 2323 N N . HIS B 1 113 ? 3.262 -1.952 -13.234 1 98 113 HIS B N 1
ATOM 2324 C CA . HIS B 1 113 ? 2.883 -0.999 -14.273 1 98 113 HIS B CA 1
ATOM 2325 C C . HIS B 1 113 ? 4.086 -0.594 -15.117 1 98 113 HIS B C 1
ATOM 2327 O O . HIS B 1 113 ? 5.23 -0.707 -14.672 1 98 113 HIS B O 1
ATOM 2333 N N . ALA B 1 114 ? 3.803 -0.145 -16.344 1 98.56 114 ALA B N 1
ATOM 2334 C CA . ALA B 1 114 ? 4.867 0.373 -17.203 1 98.56 114 ALA B CA 1
ATOM 2335 C C . ALA B 1 114 ? 5.605 1.521 -16.516 1 98.56 114 ALA B C 1
ATOM 2337 O O . ALA B 1 114 ? 4.992 2.355 -15.852 1 98.56 114 ALA B O 1
ATOM 2338 N N . LEU B 1 115 ? 6.953 1.651 -16.766 1 98.62 115 LEU B N 1
ATOM 2339 C CA . LEU B 1 115 ? 7.766 2.666 -16.109 1 98.62 115 LEU B CA 1
ATOM 2340 C C . LEU B 1 115 ? 7.633 4.012 -16.812 1 98.62 115 LEU B C 1
ATOM 2342 O O . LEU B 1 115 ? 7.668 5.062 -16.172 1 98.62 115 LEU B O 1
ATOM 2346 N N . LEU B 1 116 ? 7.488 3.928 -18.125 1 98.75 116 LEU B N 1
ATOM 2347 C CA . LEU B 1 116 ? 7.348 5.172 -18.875 1 98.75 116 LEU B CA 1
ATOM 2348 C C . LEU B 1 116 ? 5.984 5.805 -18.625 1 98.75 116 LEU B C 1
ATOM 2350 O O . LEU B 1 116 ? 4.953 5.133 -18.734 1 98.75 116 LEU B O 1
ATOM 2354 N N . PRO B 1 117 ? 5.91 7.039 -18.328 1 98.44 117 PRO B N 1
ATOM 2355 C CA . PRO B 1 117 ? 4.664 7.695 -17.922 1 98.44 117 PRO B CA 1
ATOM 2356 C C . PRO B 1 117 ? 3.57 7.586 -18.984 1 98.44 117 PRO B C 1
ATOM 2358 O O . PRO B 1 117 ? 2.396 7.398 -18.656 1 98.44 117 PRO B O 1
ATOM 2361 N N . ASP B 1 118 ? 3.914 7.816 -20.266 1 97.94 118 ASP B N 1
ATOM 2362 C CA . ASP B 1 118 ? 2.893 7.746 -21.312 1 97.94 118 ASP B CA 1
ATOM 2363 C C . ASP B 1 118 ? 2.221 6.375 -21.328 1 97.94 118 ASP B C 1
ATOM 2365 O O . ASP B 1 118 ? 1 6.281 -21.469 1 97.94 118 ASP B O 1
ATOM 2369 N N . GLN B 1 119 ? 3.043 5.332 -21.172 1 98.56 119 GLN B N 1
ATOM 2370 C CA . GLN B 1 119 ? 2.502 3.975 -21.156 1 98.56 119 GLN B CA 1
ATOM 2371 C C . GLN B 1 119 ? 1.762 3.697 -19.844 1 98.56 119 GLN B C 1
ATOM 2373 O O . GLN B 1 119 ? 0.693 3.08 -19.859 1 98.56 119 GLN B O 1
ATOM 2378 N N . ARG B 1 120 ? 2.348 4.109 -18.688 1 98.38 120 ARG B N 1
ATOM 2379 C CA . ARG B 1 120 ? 1.692 3.896 -17.391 1 98.38 120 ARG B CA 1
ATOM 2380 C C . ARG B 1 120 ? 0.345 4.609 -17.344 1 98.38 120 ARG B C 1
ATOM 2382 O O . ARG B 1 120 ? -0.65 4.031 -16.906 1 98.38 120 ARG B O 1
ATOM 2389 N N . ASN B 1 121 ? 0.276 5.852 -17.844 1 98.12 121 ASN B N 1
ATOM 2390 C CA . ASN B 1 121 ? -0.952 6.641 -17.812 1 98.12 121 ASN B CA 1
ATOM 2391 C C . ASN B 1 121 ? -2.01 6.062 -18.75 1 98.12 121 ASN B C 1
ATOM 2393 O O . ASN B 1 121 ? -3.201 6.336 -18.594 1 98.12 121 ASN B O 1
ATOM 2397 N N . ALA B 1 122 ? -1.573 5.285 -19.719 1 97.19 122 ALA B N 1
ATOM 2398 C CA . ALA B 1 122 ? -2.492 4.609 -20.625 1 97.19 122 ALA B CA 1
ATOM 2399 C C . ALA B 1 122 ? -2.996 3.301 -20.031 1 97.19 122 ALA B C 1
ATOM 2401 O O . ALA B 1 122 ? -3.771 2.578 -20.656 1 97.19 122 ALA B O 1
ATOM 2402 N N . GLY B 1 123 ? -2.504 2.955 -18.875 1 97.31 123 GLY B N 1
ATOM 2403 C CA . GLY B 1 123 ? -2.992 1.784 -18.172 1 97.31 123 GLY B CA 1
ATOM 2404 C C . GLY B 1 123 ? -2.217 0.522 -18.5 1 97.31 123 GLY B C 1
ATOM 2405 O O . GLY B 1 123 ? -2.709 -0.588 -18.281 1 97.31 123 GLY B O 1
ATOM 2406 N N . ILE B 1 124 ? -1.045 0.688 -19.094 1 97.94 124 ILE B N 1
ATOM 2407 C CA . ILE B 1 124 ? -0.267 -0.487 -19.469 1 97.94 124 ILE B CA 1
ATOM 2408 C C . ILE B 1 124 ? 0.337 -1.131 -18.219 1 97.94 124 ILE B C 1
ATOM 2410 O O . ILE B 1 124 ? 1.053 -0.474 -17.469 1 97.94 124 ILE B O 1
ATOM 2414 N N . MET B 1 125 ? 0.033 -2.416 -18.047 1 98 125 MET B N 1
ATOM 2415 C CA . MET B 1 125 ? 0.502 -3.164 -16.891 1 98 125 MET B CA 1
ATOM 2416 C C . MET B 1 125 ? 0.755 -4.625 -17.25 1 98 125 MET B C 1
ATOM 2418 O O . MET B 1 125 ? 0.411 -5.066 -18.344 1 98 125 MET B O 1
ATOM 2422 N N . ARG B 1 126 ? 1.467 -5.242 -16.391 1 97.69 126 ARG B N 1
ATOM 2423 C CA . ARG B 1 126 ? 1.717 -6.68 -16.422 1 97.69 126 ARG B CA 1
ATOM 2424 C C . ARG B 1 126 ? 1.656 -7.285 -15.023 1 97.69 126 ARG B C 1
ATOM 2426 O O . ARG B 1 126 ? 1.978 -6.621 -14.039 1 97.69 126 ARG B O 1
ATOM 2433 N N . SER B 1 127 ? 1.134 -8.492 -14.945 1 98.19 127 SER B N 1
ATOM 2434 C CA . SER B 1 127 ? 1.067 -9.188 -13.664 1 98.19 127 SER B CA 1
ATOM 2435 C C . SER B 1 127 ? 1.646 -10.594 -13.766 1 98.19 127 SER B C 1
ATOM 2437 O O . SER B 1 127 ? 1.481 -11.266 -14.781 1 98.19 127 SER B O 1
ATOM 2439 N N . LEU B 1 128 ? 2.373 -11.016 -12.805 1 98.62 128 LEU B N 1
ATOM 2440 C CA . LEU B 1 128 ? 2.939 -12.359 -12.703 1 98.62 128 LEU B CA 1
ATOM 2441 C C . LEU B 1 128 ? 2.449 -13.062 -11.445 1 98.62 128 LEU B C 1
ATOM 2443 O O . LEU B 1 128 ? 2.209 -12.414 -10.422 1 98.62 128 LEU B O 1
ATOM 2447 N N . PRO B 1 129 ? 2.334 -14.375 -11.547 1 98.75 129 PRO B N 1
ATOM 2448 C CA . PRO B 1 129 ? 1.775 -15.125 -10.414 1 98.75 129 PRO B CA 1
ATOM 2449 C C . PRO B 1 129 ? 2.707 -15.141 -9.203 1 98.75 129 PRO B C 1
ATOM 2451 O O . PRO B 1 129 ? 3.92 -14.977 -9.352 1 98.75 129 PRO B O 1
ATOM 2454 N N . ILE B 1 130 ? 2.125 -15.258 -7.977 1 98.94 130 ILE B N 1
ATOM 2455 C CA . ILE B 1 130 ? 2.834 -15.461 -6.719 1 98.94 130 ILE B CA 1
ATOM 2456 C C . ILE B 1 130 ? 2.414 -16.797 -6.102 1 98.94 130 ILE B C 1
ATOM 2458 O O . ILE B 1 130 ? 1.226 -17.125 -6.066 1 98.94 130 ILE B O 1
ATOM 2462 N N . ALA B 1 131 ? 3.395 -17.594 -5.672 1 98.94 131 ALA B N 1
ATOM 2463 C CA . ALA B 1 131 ? 3.123 -18.875 -5.043 1 98.94 131 ALA B CA 1
ATOM 2464 C C . ALA B 1 131 ? 3.785 -18.969 -3.672 1 98.94 131 ALA B C 1
ATOM 2466 O O . ALA B 1 131 ? 4.992 -18.75 -3.541 1 98.94 131 ALA B O 1
ATOM 2467 N N . ILE B 1 132 ? 3.008 -19.25 -2.639 1 99 132 ILE B N 1
ATOM 2468 C CA . ILE B 1 132 ? 3.469 -19.453 -1.271 1 99 132 ILE B CA 1
ATOM 2469 C C . ILE B 1 132 ? 3.207 -20.906 -0.851 1 99 132 ILE B C 1
ATOM 2471 O O . ILE B 1 132 ? 2.066 -21.375 -0.897 1 99 132 ILE B O 1
ATOM 2475 N N . GLY B 1 133 ? 4.211 -21.609 -0.474 1 98.94 133 GLY B N 1
ATOM 2476 C CA . GLY B 1 133 ? 4.125 -23.031 -0.155 1 98.94 133 GLY B CA 1
ATOM 2477 C C . GLY B 1 133 ? 3.365 -23.297 1.129 1 98.94 133 GLY B C 1
ATOM 2478 O O . GLY B 1 133 ? 2.607 -22.453 1.603 1 98.94 133 GLY B O 1
ATOM 2479 N N . ASN B 1 134 ? 3.529 -24.578 1.695 1 98.94 134 ASN B N 1
ATOM 2480 C CA . ASN B 1 134 ? 2.885 -25.031 2.924 1 98.94 134 ASN B CA 1
ATOM 2481 C C . ASN B 1 134 ? 3.715 -24.672 4.156 1 98.94 134 ASN B C 1
ATOM 2483 O O . ASN B 1 134 ? 4.941 -24.609 4.082 1 98.94 134 ASN B O 1
ATOM 2487 N N . ASN B 1 135 ? 3.039 -24.422 5.293 1 98.94 135 ASN B N 1
ATOM 2488 C CA . ASN B 1 135 ? 3.688 -24.203 6.578 1 98.94 135 ASN B CA 1
ATOM 2489 C C . ASN B 1 135 ? 4.574 -22.953 6.543 1 98.94 135 ASN B C 1
ATOM 2491 O O . ASN B 1 135 ? 5.68 -22.969 7.086 1 98.94 135 ASN B O 1
ATOM 2495 N N . VAL B 1 136 ? 4.141 -22 5.859 1 98.94 136 VAL B N 1
ATOM 2496 C CA . VAL B 1 136 ? 4.887 -20.75 5.762 1 98.94 136 VAL B CA 1
ATOM 2497 C C . VAL B 1 136 ? 4.324 -19.734 6.754 1 98.94 136 VAL B C 1
ATOM 2499 O O . VAL B 1 136 ? 3.109 -19.625 6.922 1 98.94 136 VAL B O 1
ATOM 2502 N N . TRP B 1 137 ? 5.16 -19.016 7.418 1 98.94 137 TRP B N 1
ATOM 2503 C CA . TRP B 1 137 ? 4.812 -17.891 8.281 1 98.94 137 TRP B CA 1
ATOM 2504 C C . TRP B 1 137 ? 5.398 -16.594 7.734 1 98.94 137 TRP B C 1
ATOM 2506 O O . TRP B 1 137 ? 6.617 -16.453 7.609 1 98.94 137 TRP B O 1
ATOM 2516 N N . ILE B 1 138 ? 4.562 -15.68 7.359 1 98.94 138 ILE B N 1
ATOM 2517 C CA . ILE B 1 138 ? 4.988 -14.375 6.863 1 98.94 138 ILE B CA 1
ATOM 2518 C C . ILE B 1 138 ? 4.754 -13.312 7.934 1 98.94 138 ILE B C 1
ATOM 2520 O O . ILE B 1 138 ? 3.611 -13.039 8.305 1 98.94 138 ILE B O 1
ATOM 2524 N N . GLY B 1 139 ? 5.797 -12.656 8.359 1 98.94 139 GLY B N 1
ATOM 2525 C CA . GLY B 1 139 ? 5.703 -11.633 9.391 1 98.94 139 GLY B CA 1
ATOM 2526 C C . GLY B 1 139 ? 4.992 -10.375 8.914 1 98.94 139 GLY B C 1
ATOM 2527 O O . GLY B 1 139 ? 4.883 -10.133 7.711 1 98.94 139 GLY B O 1
ATOM 2528 N N . GLY B 1 140 ? 4.531 -9.625 9.883 1 98.81 140 GLY B N 1
ATOM 2529 C CA . GLY B 1 140 ? 3.748 -8.438 9.586 1 98.81 140 GLY B CA 1
ATOM 2530 C C . GLY B 1 140 ? 4.512 -7.402 8.781 1 98.81 140 GLY B C 1
ATOM 2531 O O . GLY B 1 140 ? 5.742 -7.336 8.852 1 98.81 140 GLY B O 1
ATOM 2532 N N . HIS B 1 141 ? 3.717 -6.617 8.016 1 98.75 141 HIS B N 1
ATOM 2533 C CA . HIS B 1 141 ? 4.227 -5.488 7.246 1 98.75 141 HIS B CA 1
ATOM 2534 C C . HIS B 1 141 ? 5.148 -5.957 6.125 1 98.75 141 HIS B C 1
ATOM 2536 O O . HIS B 1 141 ? 5.902 -5.164 5.562 1 98.75 141 HIS B O 1
ATOM 2542 N N . THR B 1 142 ? 5.117 -7.25 5.762 1 98.88 142 THR B N 1
ATOM 2543 C CA . THR B 1 142 ? 5.895 -7.785 4.648 1 98.88 142 THR B CA 1
ATOM 2544 C C . THR B 1 142 ? 5.223 -7.465 3.316 1 98.88 142 THR B C 1
ATOM 2546 O O . THR B 1 142 ? 3.996 -7.41 3.232 1 98.88 142 THR B O 1
ATOM 2549 N N . VAL B 1 143 ? 6.031 -7.25 2.297 1 98.88 143 VAL B N 1
ATOM 2550 C CA . VAL B 1 143 ? 5.559 -7.102 0.926 1 98.88 143 VAL B CA 1
ATOM 2551 C C . VAL B 1 143 ? 6.117 -8.227 0.059 1 98.88 143 VAL B C 1
ATOM 2553 O O . VAL B 1 143 ? 7.324 -8.484 0.063 1 98.88 143 VAL B O 1
ATOM 2556 N N . VAL B 1 144 ? 5.25 -8.922 -0.647 1 98.94 144 VAL B N 1
ATOM 2557 C CA . VAL B 1 144 ? 5.656 -9.938 -1.612 1 98.94 144 VAL B CA 1
ATOM 2558 C C . VAL B 1 144 ? 5.383 -9.438 -3.031 1 98.94 144 VAL B C 1
ATOM 2560 O O . VAL B 1 144 ? 4.242 -9.125 -3.375 1 98.94 144 VAL B O 1
ATOM 2563 N N . MET B 1 145 ? 6.418 -9.445 -3.871 1 98.75 145 MET B N 1
ATOM 2564 C CA . MET B 1 145 ? 6.316 -8.836 -5.195 1 98.75 145 MET B CA 1
ATOM 2565 C C . MET B 1 145 ? 5.965 -9.883 -6.25 1 98.75 145 MET B C 1
ATOM 2567 O O . MET B 1 145 ? 6.016 -11.086 -5.98 1 98.75 145 MET B O 1
ATOM 2571 N N . GLN B 1 146 ? 5.637 -9.414 -7.398 1 98.62 146 GLN B N 1
ATOM 2572 C CA . GLN B 1 146 ? 5.121 -10.266 -8.469 1 98.62 146 GLN B CA 1
ATOM 2573 C C . GLN B 1 146 ? 6.137 -11.336 -8.852 1 98.62 146 GLN B C 1
ATOM 2575 O O . GLN B 1 146 ? 7.344 -11.086 -8.844 1 98.62 146 GLN B O 1
ATOM 2580 N N . GLY B 1 147 ? 5.641 -12.484 -9.18 1 98.69 147 GLY B N 1
ATOM 2581 C CA . GLY B 1 147 ? 6.465 -13.539 -9.742 1 98.69 147 GLY B CA 1
ATOM 2582 C C . GLY B 1 147 ? 7.195 -14.352 -8.688 1 98.69 147 GLY B C 1
ATOM 2583 O O . GLY B 1 147 ? 7.902 -15.305 -9.008 1 98.69 147 GLY B O 1
ATOM 2584 N N . VAL B 1 148 ? 7.07 -14.031 -7.445 1 98.88 148 VAL B N 1
ATOM 2585 C CA . VAL B 1 148 ? 7.852 -14.633 -6.367 1 98.88 148 VAL B CA 1
ATOM 2586 C C . VAL B 1 148 ? 7.246 -15.977 -5.969 1 98.88 148 VAL B C 1
ATOM 2588 O O . VAL B 1 148 ? 6.023 -16.109 -5.887 1 98.88 148 VAL B O 1
ATOM 2591 N N . THR B 1 149 ? 8.07 -16.906 -5.711 1 98.94 149 THR B N 1
ATOM 2592 C CA . THR B 1 149 ? 7.719 -18.172 -5.066 1 98.94 149 THR B CA 1
ATOM 2593 C C . THR B 1 149 ? 8.391 -18.281 -3.699 1 98.94 149 THR B C 1
ATOM 2595 O O . THR B 1 149 ? 9.586 -18.047 -3.57 1 98.94 149 THR B O 1
ATOM 2598 N N . ILE B 1 150 ? 7.637 -18.594 -2.658 1 99 150 ILE B N 1
ATOM 2599 C CA . ILE B 1 150 ? 8.156 -18.859 -1.322 1 99 150 ILE B CA 1
ATOM 2600 C C . ILE B 1 150 ? 8.008 -20.344 -0.997 1 99 150 ILE B C 1
ATOM 2602 O O . ILE B 1 150 ? 6.895 -20.891 -1.014 1 99 150 ILE B O 1
ATOM 2606 N N . GLY B 1 151 ? 9.078 -20.984 -0.663 1 98.94 151 GLY B N 1
ATOM 2607 C CA . GLY B 1 151 ? 9.102 -22.422 -0.444 1 98.94 151 GLY B CA 1
ATOM 2608 C C . GLY B 1 151 ? 8.445 -22.828 0.859 1 98.94 151 GLY B C 1
ATOM 2609 O O . GLY B 1 151 ? 8.281 -22.016 1.768 1 98.94 151 GLY B O 1
ATOM 2610 N N . ASP B 1 152 ? 8.188 -24.172 0.965 1 98.94 152 ASP B N 1
ATOM 2611 C CA . ASP B 1 152 ? 7.551 -24.75 2.145 1 98.94 152 ASP B CA 1
ATOM 2612 C C . ASP B 1 152 ? 8.383 -24.5 3.398 1 98.94 152 ASP B C 1
ATOM 2614 O O . ASP B 1 152 ? 9.609 -24.359 3.32 1 98.94 152 ASP B O 1
ATOM 2618 N N . ASN B 1 153 ? 7.707 -24.391 4.559 1 98.88 153 ASN B N 1
ATOM 2619 C CA . ASN B 1 153 ? 8.344 -24.406 5.871 1 98.88 153 ASN B CA 1
ATOM 2620 C C . ASN B 1 153 ? 9.211 -23.172 6.09 1 98.88 153 ASN B C 1
ATOM 2622 O O . ASN B 1 153 ? 10.195 -23.219 6.832 1 98.88 153 ASN B O 1
ATOM 2626 N N . THR B 1 154 ? 8.969 -22.188 5.398 1 98.94 154 THR B N 1
ATOM 2627 C CA . THR B 1 154 ? 9.812 -21 5.41 1 98.94 154 THR B CA 1
ATOM 2628 C C . THR B 1 154 ? 9.172 -19.891 6.246 1 98.94 154 THR B C 1
ATOM 2630 O O . THR B 1 154 ? 7.945 -19.781 6.309 1 98.94 154 THR B O 1
ATOM 2633 N N . VAL B 1 155 ? 10 -19.109 6.918 1 98.94 155 VAL B N 1
ATOM 2634 C CA . VAL B 1 155 ? 9.57 -17.953 7.703 1 98.94 155 VAL B CA 1
ATOM 2635 C C . VAL B 1 155 ? 10.141 -16.672 7.098 1 98.94 155 VAL B C 1
ATOM 2637 O O . VAL B 1 155 ? 11.352 -16.578 6.879 1 98.94 155 VAL B O 1
ATOM 2640 N N . ILE B 1 156 ? 9.305 -15.766 6.762 1 99 156 ILE B N 1
ATOM 2641 C CA . ILE B 1 156 ? 9.734 -14.43 6.332 1 99 156 ILE B CA 1
ATOM 2642 C C . ILE B 1 156 ? 9.609 -13.453 7.496 1 99 156 ILE B C 1
ATOM 2644 O O . ILE B 1 156 ? 8.523 -13.281 8.062 1 99 156 ILE B O 1
ATOM 2648 N N . GLY B 1 157 ? 10.688 -12.766 7.824 1 98.88 157 GLY B N 1
ATOM 2649 C CA . GLY B 1 157 ? 10.664 -11.797 8.914 1 98.88 157 GLY B CA 1
ATOM 2650 C C . GLY B 1 157 ? 9.836 -10.57 8.594 1 98.88 157 GLY B C 1
ATOM 2651 O O . GLY B 1 157 ? 9.727 -10.164 7.434 1 98.88 157 GLY B O 1
ATOM 2652 N N . ALA B 1 158 ? 9.312 -9.984 9.695 1 98.75 158 ALA B N 1
ATOM 2653 C CA . ALA B 1 158 ? 8.445 -8.812 9.562 1 98.75 158 ALA B CA 1
ATOM 2654 C C . ALA B 1 158 ? 9.18 -7.672 8.859 1 98.75 158 ALA B C 1
ATOM 2656 O O . ALA B 1 158 ? 10.383 -7.492 9.039 1 98.75 158 ALA B O 1
ATOM 2657 N N . GLY B 1 159 ? 8.352 -6.926 8.094 1 98.44 159 GLY B N 1
ATOM 2658 C CA . GLY B 1 159 ? 8.875 -5.73 7.453 1 98.44 159 GLY B CA 1
ATOM 2659 C C . GLY B 1 159 ? 9.688 -6.031 6.207 1 98.44 159 GLY B C 1
ATOM 2660 O O . GLY B 1 159 ? 10.227 -5.117 5.578 1 98.44 159 GLY B O 1
ATOM 2661 N N . SER B 1 160 ? 9.789 -7.289 5.773 1 98.81 160 SER B N 1
ATOM 2662 C CA . SER B 1 160 ? 10.617 -7.668 4.637 1 98.81 160 SER B CA 1
ATOM 2663 C C . SER B 1 160 ? 9.961 -7.297 3.314 1 98.81 160 SER B C 1
ATOM 2665 O O . SER B 1 160 ? 8.734 -7.188 3.236 1 98.81 160 SER B O 1
ATOM 2667 N N . VAL B 1 161 ? 10.766 -7.02 2.318 1 98.88 161 VAL B N 1
ATOM 2668 C CA . VAL B 1 161 ? 10.328 -6.871 0.934 1 98.88 161 VAL B CA 1
ATOM 2669 C C . VAL B 1 161 ? 10.883 -8.016 0.092 1 98.88 161 VAL B C 1
ATOM 2671 O O . VAL B 1 161 ? 12.078 -8.039 -0.224 1 98.88 161 VAL B O 1
ATOM 2674 N N . VAL B 1 162 ? 10.023 -8.945 -0.295 1 98.94 162 VAL B N 1
ATOM 2675 C CA . VAL B 1 162 ? 10.422 -10.148 -1.018 1 98.94 162 VAL B CA 1
ATOM 2676 C C . VAL B 1 162 ? 10.352 -9.891 -2.521 1 98.94 162 VAL B C 1
ATOM 2678 O O . VAL B 1 162 ? 9.266 -9.797 -3.094 1 98.94 162 VAL B O 1
ATOM 2681 N N . THR B 1 163 ? 11.508 -9.859 -3.143 1 98.44 163 THR B N 1
ATOM 2682 C CA . THR B 1 163 ? 11.578 -9.484 -4.551 1 98.44 163 THR B CA 1
ATOM 2683 C C . THR B 1 163 ? 12.031 -10.672 -5.402 1 98.44 163 THR B C 1
ATOM 2685 O O . THR B 1 163 ? 12.008 -10.602 -6.633 1 98.44 163 THR B O 1
ATOM 2688 N N . HIS B 1 164 ? 12.516 -11.68 -4.758 1 98.44 164 HIS B N 1
ATOM 2689 C CA . HIS B 1 164 ? 12.977 -12.891 -5.426 1 98.44 164 HIS B CA 1
ATOM 2690 C C . HIS B 1 164 ? 12.523 -14.141 -4.676 1 98.44 164 HIS B C 1
ATOM 2692 O O . HIS B 1 164 ? 12.117 -14.055 -3.514 1 98.44 164 HIS B O 1
ATOM 2698 N N . ASP B 1 165 ? 12.656 -15.219 -5.391 1 98.94 165 ASP B N 1
ATOM 2699 C CA . ASP B 1 165 ? 12.227 -16.484 -4.805 1 98.94 165 ASP B CA 1
ATOM 2700 C C . ASP B 1 165 ? 12.992 -16.781 -3.518 1 98.94 165 ASP B C 1
ATOM 2702 O O . ASP B 1 165 ? 14.188 -16.5 -3.422 1 98.94 165 ASP B O 1
ATOM 2706 N N . ILE B 1 166 ? 12.273 -17.359 -2.529 1 98.94 166 ILE B N 1
ATOM 2707 C CA . ILE B 1 166 ? 12.859 -17.828 -1.274 1 98.94 166 ILE B CA 1
ATOM 2708 C C . ILE B 1 166 ? 12.766 -19.344 -1.189 1 98.94 166 ILE B C 1
ATOM 2710 O O . ILE B 1 166 ? 11.688 -19.922 -1.349 1 98.94 166 ILE B O 1
ATOM 2714 N N . PRO B 1 167 ? 13.852 -20.031 -0.997 1 98.88 167 PRO B N 1
ATOM 2715 C CA . PRO B 1 167 ? 13.812 -21.484 -0.922 1 98.88 167 PRO B CA 1
ATOM 2716 C C . PRO B 1 167 ? 13.062 -22 0.308 1 98.88 167 PRO B C 1
ATOM 2718 O O . PRO B 1 167 ? 12.672 -21.203 1.168 1 98.88 167 PRO B O 1
ATOM 2721 N N . ALA B 1 168 ? 12.859 -23.328 0.303 1 98.94 168 ALA B N 1
ATOM 2722 C CA . ALA B 1 168 ? 12.133 -23.953 1.405 1 98.94 168 ALA B CA 1
ATOM 2723 C C . ALA B 1 168 ? 13.016 -24.062 2.645 1 98.94 168 ALA B C 1
ATOM 2725 O O . ALA B 1 168 ? 14.242 -24.219 2.533 1 98.94 168 ALA B O 1
ATOM 2726 N N . GLY B 1 169 ? 12.383 -24.016 3.809 1 98.88 169 GLY B N 1
ATOM 2727 C CA . GLY B 1 169 ? 13.008 -24.391 5.066 1 98.88 169 GLY B CA 1
ATOM 2728 C C . GLY B 1 169 ? 13.984 -23.344 5.586 1 98.88 169 GLY B C 1
ATOM 2729 O O . GLY B 1 169 ? 14.992 -23.688 6.211 1 98.88 169 GLY B O 1
ATOM 2730 N N . VAL B 1 170 ? 13.758 -22.094 5.301 1 98.94 170 VAL B N 1
ATOM 2731 C CA . VAL B 1 170 ? 14.719 -21.062 5.715 1 98.94 170 VAL B CA 1
ATOM 2732 C C . VAL B 1 170 ? 13.992 -19.953 6.465 1 98.94 170 VAL B C 1
ATOM 2734 O O . VAL B 1 170 ? 12.766 -19.859 6.426 1 98.94 170 VAL B O 1
ATOM 2737 N N . VAL B 1 171 ? 14.703 -19.172 7.25 1 98.94 171 VAL B N 1
ATOM 2738 C CA . VAL B 1 171 ? 14.312 -17.844 7.688 1 98.94 171 VAL B CA 1
ATOM 2739 C C . VAL B 1 171 ? 14.914 -16.797 6.75 1 98.94 171 VAL B C 1
ATOM 2741 O O . VAL B 1 171 ? 16.125 -16.797 6.492 1 98.94 171 VAL B O 1
ATOM 2744 N N . ALA B 1 172 ? 14.109 -15.969 6.188 1 98.94 172 ALA B N 1
ATOM 2745 C CA . ALA B 1 172 ? 14.555 -14.875 5.324 1 98.94 172 ALA B CA 1
ATOM 2746 C C . ALA B 1 172 ? 14.07 -13.531 5.844 1 98.94 172 ALA B C 1
ATOM 2748 O O . ALA B 1 172 ? 12.984 -13.438 6.422 1 98.94 172 ALA B O 1
ATOM 2749 N N . VAL B 1 173 ? 14.875 -12.414 5.711 1 98.75 173 VAL B N 1
ATOM 2750 C CA . VAL B 1 173 ? 14.547 -11.102 6.27 1 98.75 173 VAL B CA 1
ATOM 2751 C C . VAL B 1 173 ? 15.125 -10 5.383 1 98.75 173 VAL B C 1
ATOM 2753 O O . VAL B 1 173 ? 15.984 -10.266 4.539 1 98.75 173 VAL B O 1
ATOM 2756 N N . GLY B 1 174 ? 14.492 -8.852 5.543 1 98 174 GLY B N 1
ATOM 2757 C CA . GLY B 1 174 ? 15.18 -7.672 5.035 1 98 174 GLY B CA 1
ATOM 2758 C C . GLY B 1 174 ? 14.492 -7.059 3.828 1 98 174 GLY B C 1
ATOM 2759 O O . GLY B 1 174 ? 13.469 -7.562 3.369 1 98 174 GLY B O 1
ATOM 2760 N N . SER B 1 175 ? 15.094 -5.926 3.277 1 96.88 175 SER B N 1
ATOM 2761 C CA . SER B 1 175 ? 14.664 -5.168 2.105 1 96.88 175 SER B CA 1
ATOM 2762 C C . SER B 1 175 ? 15.852 -4.75 1.249 1 96.88 175 SER B C 1
ATOM 2764 O O . SER B 1 175 ? 16.516 -3.756 1.545 1 96.88 175 SER B O 1
ATOM 2766 N N . PRO B 1 176 ? 16.125 -5.465 0.292 1 96.5 176 PRO B N 1
ATOM 2767 C CA . PRO B 1 176 ? 15.406 -6.645 -0.198 1 96.5 176 PRO B CA 1
ATOM 2768 C C . PRO B 1 176 ? 15.586 -7.863 0.7 1 96.5 176 PRO B C 1
ATOM 2770 O O . PRO B 1 176 ? 16.594 -7.965 1.415 1 96.5 176 PRO B O 1
ATOM 2773 N N . CYS B 1 177 ? 14.633 -8.703 0.69 1 98.5 177 CYS B N 1
ATOM 2774 C CA . CYS B 1 177 ? 14.617 -9.898 1.523 1 98.5 177 CYS B CA 1
ATOM 2775 C C . CYS B 1 177 ? 15.672 -10.898 1.072 1 98.5 177 CYS B C 1
ATOM 2777 O O . CYS B 1 177 ? 15.82 -11.148 -0.124 1 98.5 177 CYS B O 1
ATOM 2779 N N . ARG B 1 178 ? 16.359 -11.445 2.033 1 98.56 178 ARG B N 1
ATOM 2780 C CA . ARG B 1 178 ? 17.391 -12.453 1.785 1 98.56 178 ARG B CA 1
ATOM 2781 C C . ARG B 1 178 ? 17.328 -13.562 2.83 1 98.56 178 ARG B C 1
ATOM 2783 O O . ARG B 1 178 ? 16.891 -13.336 3.959 1 98.56 178 ARG B O 1
ATOM 2790 N N . VAL B 1 179 ? 17.891 -14.695 2.346 1 98.88 179 VAL B N 1
ATOM 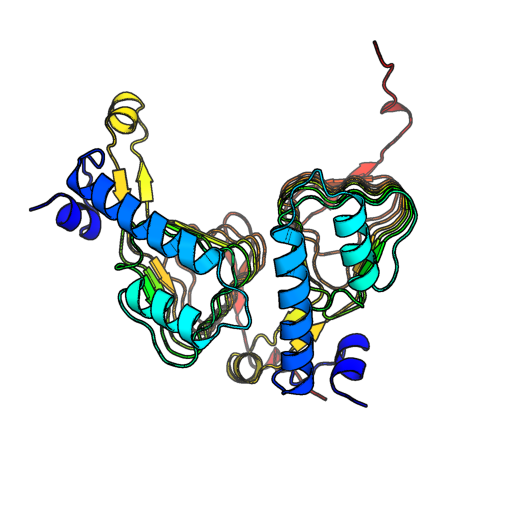2791 C CA . VAL B 1 179 ? 17.969 -15.82 3.277 1 98.88 179 VAL B CA 1
ATOM 2792 C C . VAL B 1 179 ? 18.953 -15.484 4.398 1 98.88 179 VAL B C 1
ATOM 2794 O O . VAL B 1 179 ? 20.094 -15.086 4.137 1 98.88 179 VAL B O 1
ATOM 2797 N N . LEU B 1 180 ? 18.531 -15.594 5.625 1 98.81 180 LEU B N 1
ATOM 2798 C CA . LEU B 1 180 ? 19.375 -15.391 6.793 1 98.81 180 LEU B CA 1
ATOM 2799 C C . LEU B 1 180 ? 20.016 -16.703 7.223 1 98.81 180 LEU B C 1
ATOM 2801 O O . LEU B 1 180 ? 21.219 -16.75 7.496 1 98.81 180 LEU B O 1
ATOM 2805 N N . ARG B 1 181 ? 19.188 -17.797 7.32 1 98.62 181 ARG B N 1
ATOM 2806 C CA . ARG B 1 181 ? 19.672 -19.109 7.738 1 98.62 181 ARG B CA 1
ATOM 2807 C C . ARG B 1 181 ? 18.609 -20.188 7.504 1 98.62 181 ARG B C 1
ATOM 2809 O O . ARG B 1 181 ? 17.438 -19.859 7.254 1 98.62 181 ARG B O 1
ATOM 2816 N N . GLU B 1 182 ? 19.062 -21.438 7.629 1 98.75 182 GLU B N 1
ATOM 2817 C CA . GLU B 1 182 ? 18.156 -22.594 7.547 1 98.75 182 GLU B CA 1
ATOM 2818 C C . GLU B 1 182 ? 17.422 -22.812 8.867 1 98.75 182 GLU B C 1
ATOM 2820 O O . GLU B 1 182 ? 17.938 -22.469 9.93 1 98.75 182 GLU B O 1
ATOM 2825 N N . ILE B 1 183 ? 16.266 -23.312 8.812 1 98.81 183 ILE B N 1
ATOM 2826 C CA . ILE B 1 183 ? 15.539 -23.797 9.977 1 98.81 183 ILE B CA 1
ATOM 2827 C C . ILE B 1 183 ? 15.898 -25.266 10.219 1 98.81 183 ILE B C 1
ATOM 2829 O O . ILE B 1 183 ? 15.75 -26.109 9.32 1 98.81 183 ILE B O 1
ATOM 2833 N N . THR B 1 184 ? 16.344 -25.578 11.398 1 98.25 184 THR B N 1
ATOM 2834 C CA . THR B 1 184 ? 16.812 -26.922 11.711 1 98.25 184 THR B CA 1
ATOM 2835 C C . THR B 1 184 ? 16.234 -27.406 13.031 1 98.25 184 THR B C 1
ATOM 2837 O O . THR B 1 184 ? 15.484 -26.688 13.695 1 98.25 184 THR B O 1
ATOM 2840 N N . GLU B 1 185 ? 16.609 -28.641 13.312 1 97.75 185 GLU B N 1
ATOM 2841 C CA . GLU B 1 185 ? 16.156 -29.219 14.57 1 97.75 185 GLU B CA 1
ATOM 2842 C C . GLU B 1 185 ? 16.672 -28.422 15.766 1 97.75 185 GLU B C 1
ATOM 2844 O O . GLU B 1 185 ? 16.125 -28.531 16.875 1 97.75 185 GLU B O 1
ATOM 2849 N N . ALA B 1 186 ? 17.719 -27.656 15.578 1 97.5 186 ALA B N 1
ATOM 2850 C CA . ALA B 1 186 ? 18.234 -26.797 16.641 1 97.5 186 ALA B CA 1
ATOM 2851 C C . ALA B 1 186 ? 17.219 -25.75 17.062 1 97.5 186 ALA B C 1
ATOM 2853 O O . ALA B 1 186 ? 17.328 -25.156 18.125 1 97.5 186 ALA B O 1
ATOM 2854 N N . ASP B 1 187 ? 16.219 -25.562 16.234 1 97.75 187 ASP B N 1
ATOM 2855 C CA . ASP B 1 187 ? 15.195 -24.562 16.5 1 97.75 187 ASP B CA 1
ATOM 2856 C C . ASP B 1 187 ? 14.055 -25.156 17.328 1 97.75 187 ASP B C 1
ATOM 2858 O O . ASP B 1 187 ? 13.125 -24.453 17.719 1 97.75 187 ASP B O 1
ATOM 2862 N N . ARG B 1 188 ? 14.039 -26.422 17.641 1 97.56 188 ARG B N 1
ATOM 2863 C CA . ARG B 1 188 ? 12.977 -27.062 18.422 1 97.56 188 ARG B CA 1
ATOM 2864 C C . ARG B 1 188 ? 12.867 -26.438 19.812 1 97.56 188 ARG B C 1
ATOM 2866 O O . ARG B 1 188 ? 13.883 -26.234 20.484 1 97.56 188 ARG B O 1
ATOM 2873 N N . VAL B 1 189 ? 11.602 -26.109 20.219 1 96.31 189 VAL B N 1
ATOM 2874 C CA . VAL B 1 189 ? 11.352 -25.516 21.531 1 96.31 189 VAL B CA 1
ATOM 2875 C C . VAL B 1 189 ? 10.516 -26.484 22.391 1 96.31 189 VAL B C 1
ATOM 2877 O O . VAL B 1 189 ? 9.812 -27.328 21.844 1 96.31 189 VAL B O 1
ATOM 2880 N N . THR B 1 190 ? 10.688 -26.562 23.641 1 93.25 190 THR B N 1
ATOM 2881 C CA . THR B 1 190 ? 9.883 -27.344 24.578 1 93.25 190 THR B CA 1
ATOM 2882 C C . THR B 1 190 ? 8.805 -26.484 25.219 1 93.25 190 THR B C 1
ATOM 2884 O O . THR B 1 190 ? 9.117 -25.516 25.922 1 93.25 190 THR B O 1
ATOM 2887 N N . PRO B 1 191 ? 7.68 -26.75 24.922 1 90.06 191 PRO B N 1
ATOM 2888 C CA . PRO B 1 191 ? 6.609 -25.953 25.531 1 90.06 191 PRO B CA 1
ATOM 2889 C C . PRO B 1 191 ? 6.551 -26.109 27.047 1 90.06 191 PRO B C 1
ATOM 2891 O O . PRO B 1 191 ? 6.871 -27.188 27.578 1 90.06 191 PRO B O 1
ATOM 2894 N N . VAL B 1 192 ? 6.375 -24.922 28.109 1 80.12 192 VAL B N 1
ATOM 2895 C CA . VAL B 1 192 ? 6.191 -24.984 29.562 1 80.12 192 VAL B CA 1
ATOM 2896 C C . VAL B 1 192 ? 4.707 -24.891 29.891 1 80.12 192 VAL B C 1
ATOM 2898 O O . VAL B 1 192 ? 3.941 -24.234 29.172 1 80.12 192 VAL B O 1
#

Secondary structure (DSSP, 8-state):
--HHHHHHTT--EE--SHHHHHHHHHHHHHHHHHHHS-TT-HHHHHHHHHHHSSEE-SS-EEPSSEEES-STTEEE-TT-EE-TTEEEE-SS-EEE-SS-EE-TT-EEE-EEE-SSHHHHHTTEEEE--EEE-SS-EE-TT-EE-TT-EE-TT-EEPTT-EE-S-B-SSEEEEETTEEEEEE--GGG-----/--HHHHHHTT--EE--SHHHHHHHHHHHHHHHHHHHS-TT-HHHHHHHHHHHSSEE-SS-EEPSSEEES-STTEEE-TT-EE-TTEEEE-SS-EEE-SS-EE-TT-EEE-EEE-SSHHHHHTTEEEE--EEE-SS-EE-TT-EE-TT-EE-TT-EEPTT-EE-S-B-SSEEEEETTEEEEEE--GGG-----

Foldseek 3Di:
DDPLVCLQVQHKDQQPDPVLVVLQVVLVVLLVVLQPDDPVPPVVNVVSLCVQALEDEAQEEEDPNEEERRRPLEYEYACHYHEYHEYEHPSYHEYYYHQEAEEHQEYEHFKDADPDPVRRVSRIIGGAYEAEYACEYEYALEYEYHPEYEEYNEYEYHNEYDDYYHYYQFYWYHDPIDTDGGHDPVPDDDDD/DDPLVCQQVFHWDQQPDPVLVVQQVVLVVLLVVLQPDDPVPPVVNVVSLCVQALADEACEEEDPPEEERHRPLEYEYANHYHYYHEYEDPSYHEYYYHQEAEEHQEYEHQKDADPDCVRRVSRTITGAYEAEYACEYEYACEYEYHPEYEEANEYEYHNEYDDHYHYYQFYWYDDPIDTPGGHDPVPDDDDD

Solvent-accessible surface area (backbone atoms only — not comparable to full-atom values): 18159 Å² total; per-residue (Å²): 129,54,70,68,55,37,26,57,69,42,36,78,41,67,57,74,44,68,70,53,49,50,48,34,50,56,30,43,52,53,39,51,53,53,52,68,50,60,74,83,47,50,69,62,47,50,53,50,50,56,69,38,28,58,37,69,44,53,74,62,45,73,40,66,48,52,46,52,40,49,32,50,33,32,31,38,26,35,45,24,36,36,30,40,44,30,34,39,40,32,59,8,46,32,40,36,31,35,45,23,40,36,32,38,48,23,39,39,36,14,61,47,64,42,84,52,63,74,48,30,75,58,32,26,29,32,15,29,43,31,40,38,34,35,34,22,37,37,30,32,48,19,36,39,38,45,57,22,39,37,28,38,40,16,35,37,40,57,56,13,31,37,74,57,67,40,66,56,34,24,36,26,38,33,77,72,42,39,82,72,48,74,64,52,81,87,55,64,78,78,65,98,130,54,68,66,58,38,28,55,69,43,36,39,24,64,56,75,44,69,69,54,52,50,48,35,50,56,31,40,42,54,38,50,53,53,49,68,52,60,84,83,47,52,67,64,47,49,52,51,49,56,69,37,27,57,37,69,44,51,75,61,45,72,39,65,46,50,46,52,39,48,33,50,36,32,30,40,26,36,43,23,36,36,31,41,45,30,33,38,39,31,58,7,46,33,42,37,30,36,46,23,42,36,31,39,49,22,39,40,36,13,59,45,64,45,69,45,44,74,47,30,76,58,31,27,29,34,14,30,44,30,38,38,34,36,44,23,38,36,29,32,48,19,35,38,36,44,56,22,39,39,29,38,51,16,34,38,38,57,57,12,29,34,73,56,68,40,68,56,34,23,37,28,37,39,70,69,41,39,80,73,47,73,65,53,79,86,68,68,77,79,91,134